Protein AF-A0A660ZSW4-F1 (afdb_monomer)

Solvent-accessible surface area (backbone atoms only — not comparable to full-atom values): 35204 Å² total; per-residue (Å²): 134,90,82,87,82,86,82,82,81,80,81,78,79,81,78,77,79,76,73,79,62,36,59,75,45,42,97,60,65,64,56,36,45,77,45,38,44,62,25,80,57,99,70,33,38,36,68,23,36,31,38,50,43,88,76,40,58,67,48,54,28,31,33,58,47,40,38,15,42,39,34,43,38,34,39,69,47,68,52,7,33,28,46,29,36,32,44,84,84,46,42,31,40,35,43,21,16,25,66,44,43,17,53,79,58,38,52,56,48,34,52,51,25,68,74,68,33,33,52,65,46,79,47,77,48,57,93,66,78,44,67,41,50,53,73,34,59,50,29,24,27,9,33,32,27,68,72,61,31,25,36,40,35,28,33,20,42,79,84,64,28,30,34,38,44,64,82,45,35,76,66,68,69,81,47,56,30,46,75,63,33,38,34,40,31,47,67,50,93,89,45,90,56,64,47,78,46,67,58,73,68,40,76,40,67,49,57,45,49,26,34,43,27,38,32,47,44,19,39,46,69,62,31,97,56,74,35,47,52,30,29,43,36,39,23,46,72,88,40,84,31,18,34,43,36,54,56,50,45,49,76,91,49,28,59,52,45,76,61,45,36,42,85,54,91,98,43,45,31,39,44,40,39,85,43,89,91,65,78,66,59,55,64,44,66,91,32,28,70,44,78,25,74,82,52,72,45,41,40,38,38,39,35,27,37,82,88,66,41,60,29,77,44,37,35,34,36,27,37,56,69,89,88,77,87,84,73,76,77,61,79,49,78,61,84,90,38,60,42,51,50,48,67,65,92,74,86,78,80,81,89,78,86,58,98,82,76,71,75,53,75,47,86,48,97,75,32,44,41,50,46,55,74,91,77,62,60,69,71,52,48,60,63,58,66,75,65,76,85,81,95,81,84,88,79,90,78,80,78,94,72,87,82,83,86,81,87,83,88,82,83,64,70,80,60,83,80,68,60,85,50,100,58,36,43,50,44,69,41,50,42,77,53,80,63,56,101,92,47,76,50,46,63,42,22,46,31,43,46,68,47,79,61,74,93,84,68,67,54,76,51,73,61,87,56,100,49,60,49,44,55,24,41,50,77,87,84,50,77,40,82,54,75,74,63,60,97,65,26,42,66,42,80,66,87,47,46,32,32,44,32,42,39,89,70,50,36,47,72,56,73,73,75,53,40,88,89,78,72,26,32,73,34,45,53,66,49,95,44,64,58,84,80,23,65,49,66,42,43,58,64,48,67,34,46,46,47,54,67,49,74,33,67,46,95,84,46,58,53,35,26,50,72,84,37,62,42,44,51,53,46,40,73,95,70,28,30,38,37,46,56,51,75,64,76,74,73,77,44,81,43,45,39,37,42,34,34,47,32,62,60,69,39,63,35,75,52,76,46,52,36,39,34,44,123

Nearest PDB structures (foldseek):
  6smk-assembly1_A  TM=8.297E-01  e=2.268E-05  Enterococcus faecalis V583
  7edd-assembly1_A  TM=1.540E-01  e=5.050E-04  Streptococcus pyogenes
  7tni-assembly4_D  TM=4.675E-01  e=6.723E-01  Manduca sexta
  5xyr-assembly1_A  TM=1.292E-01  e=2.383E-03  Streptococcus pyogenes
  5xya-assembly1_A  TM=8.818E-02  e=6.103E-03  Streptococcus pyogenes

pLDDT: mean 72.49, std 24.54, range [23.7, 98.69]

Foldseek 3Di:
DDDDDDDDDDDDPPPDDQDPFFPDFFPDDLLQWDAFAQDDDDQFTDQFTKGAPVQDWFTFTFASAWWFFFKWWDAQADQHTKTWGDRVPFKIKIKGQFPFFFDLVLVVLLVVCVVPLARTDIDGDDTPSGTDHGRARTTIWHRGRNNTTIITMFMAGNVRWTFGCLSRHVRAADDAKDWQWKWWAAPDPVDRDIDIGGDFAAEAADAFKTWIKILIWDDGPRYPDTYDFQKKFKDKPNHTAKMAGRGTGHPVLRSVCVQAWDADPNGIIGTQAGDPPRPGPRIDHPGRTDHAHAAKMKIKMWTAHSVGRIDIGIYIYHNDDDDDDQDDWDWDDDPQKTKIWGADDDDDDDDDADPVDDWDWDDDVRTIIITDGPDCVPVVVVVVVSPDDDDDDDDDDDDPDDDDDDDDDDDWDADDDWDDDDFFTWGWTWDDDCDDPPAHFFGTKIAIDTGRHDQPDWDWDADDDLQWFFKWFDPVVGTDTADDPPDRTGTGSDHGIITTFGDDDAKDKFDADADPVPRAHEKEAPPFDDRSSHTDARIDKTKIAIDDNTQAFDSSFWFKDKQNHNHHWNDNRVRSMIIRGPSPPDDAAKIKMKTWTAGSRGGIDMDIGIYGYDD

Structure (mmCIF, N/CA/C/O backbone):
data_AF-A0A660ZSW4-F1
#
_entry.id   AF-A0A660ZSW4-F1
#
loop_
_atom_site.group_PDB
_atom_site.id
_atom_site.type_symbol
_atom_site.label_atom_id
_atom_site.label_alt_id
_atom_site.label_comp_id
_atom_site.label_asym_id
_atom_site.label_entity_id
_atom_site.label_seq_id
_atom_site.pdbx_PDB_ins_code
_atom_site.Cartn_x
_atom_site.Cartn_y
_atom_site.Cartn_z
_atom_site.occupancy
_atom_site.B_iso_or_equiv
_atom_site.auth_seq_id
_atom_site.auth_comp_id
_atom_site.auth_asym_id
_atom_site.auth_atom_id
_atom_site.pdbx_PDB_model_num
ATOM 1 N N . MET A 1 1 ? -4.615 -23.934 -69.471 1.00 36.91 1 MET A N 1
ATOM 2 C CA . MET A 1 1 ? -3.830 -22.771 -68.996 1.00 36.91 1 MET A CA 1
ATOM 3 C C . MET A 1 1 ? -4.593 -22.172 -67.821 1.00 36.91 1 MET A C 1
ATOM 5 O O . MET A 1 1 ? -5.813 -22.129 -67.915 1.00 36.91 1 MET A O 1
ATOM 9 N N . LEU A 1 2 ? -3.936 -21.881 -66.692 1.00 34.00 2 LEU A N 1
ATOM 10 C CA . LEU A 1 2 ? -4.612 -21.700 -65.393 1.00 34.00 2 LEU A CA 1
ATOM 11 C C . LEU A 1 2 ? -5.444 -20.410 -65.291 1.00 34.00 2 LEU A C 1
ATOM 13 O O . LEU A 1 2 ? -5.040 -19.362 -65.785 1.00 34.00 2 LEU A O 1
ATOM 17 N N . LEU A 1 3 ? -6.548 -20.500 -64.545 1.00 30.05 3 LEU A N 1
ATOM 18 C CA . LEU A 1 3 ? -7.315 -19.374 -64.015 1.00 30.05 3 LEU A CA 1
ATOM 19 C C . LEU A 1 3 ? -6.947 -19.219 -62.526 1.00 30.05 3 LEU A C 1
ATOM 21 O O . LEU A 1 3 ? -7.148 -20.161 -61.759 1.00 30.05 3 LEU A O 1
ATOM 25 N N . LEU A 1 4 ? -6.383 -18.079 -62.108 1.00 33.50 4 LEU A N 1
ATOM 26 C CA . LEU A 1 4 ? -6.076 -17.831 -60.691 1.00 33.50 4 LEU A CA 1
ATOM 27 C C . LEU A 1 4 ? -7.317 -17.325 -59.941 1.00 33.50 4 LEU A C 1
ATOM 29 O O . LEU A 1 4 ? -7.883 -16.291 -60.290 1.00 33.50 4 LEU A O 1
ATOM 33 N N . LEU A 1 5 ? -7.684 -18.022 -58.865 1.00 35.53 5 LEU A N 1
ATOM 34 C CA . LEU A 1 5 ? -8.654 -17.566 -57.867 1.00 35.53 5 LEU A CA 1
ATOM 35 C C . LEU A 1 5 ? -7.940 -16.754 -56.780 1.00 35.53 5 LEU A C 1
ATOM 37 O O . LEU A 1 5 ? -7.083 -17.282 -56.073 1.00 35.53 5 LEU A O 1
ATOM 41 N N . ALA A 1 6 ? -8.321 -15.487 -56.615 1.00 33.75 6 ALA A N 1
ATOM 42 C CA . ALA A 1 6 ? -7.887 -14.662 -55.493 1.00 33.75 6 ALA A CA 1
ATOM 43 C C . ALA A 1 6 ? -8.852 -14.840 -54.307 1.00 33.75 6 ALA A C 1
ATOM 45 O O . ALA A 1 6 ? -9.973 -14.333 -54.324 1.00 33.75 6 ALA A O 1
ATOM 46 N N . LEU A 1 7 ? -8.417 -15.561 -53.271 1.00 38.69 7 LEU A N 1
ATOM 47 C CA . LEU A 1 7 ? -9.151 -15.692 -52.010 1.00 38.69 7 LEU A CA 1
ATOM 48 C C . LEU A 1 7 ? -8.847 -14.491 -51.103 1.00 38.69 7 LEU A C 1
ATOM 50 O O . LEU A 1 7 ? -7.786 -14.418 -50.488 1.00 38.69 7 LEU A O 1
ATOM 54 N N . GLY A 1 8 ? -9.787 -13.550 -51.015 1.00 32.41 8 GLY A N 1
ATOM 55 C CA . GLY A 1 8 ? -9.718 -12.443 -50.063 1.00 32.41 8 GLY A CA 1
ATOM 56 C C . GLY A 1 8 ? -10.095 -12.896 -48.653 1.00 32.41 8 GLY A C 1
ATOM 57 O O . GLY A 1 8 ? -11.271 -13.100 -48.361 1.00 32.41 8 GLY A O 1
ATOM 58 N N . SER A 1 9 ? -9.114 -13.029 -47.760 1.00 36.06 9 SER A N 1
ATOM 59 C CA . SER A 1 9 ? -9.349 -13.323 -46.343 1.00 36.06 9 SER A CA 1
ATOM 60 C C . SER A 1 9 ? -9.796 -12.066 -45.587 1.00 36.06 9 SER A C 1
ATOM 62 O O . SER A 1 9 ? -8.974 -11.220 -45.228 1.00 36.06 9 SER A O 1
ATOM 64 N N . THR A 1 10 ? -11.094 -11.942 -45.313 1.00 33.75 10 THR A N 1
ATOM 65 C CA . THR A 1 10 ? -11.637 -10.886 -44.447 1.00 33.75 10 THR A CA 1
ATOM 66 C C . THR A 1 10 ? -11.239 -11.130 -42.992 1.00 33.75 10 THR A C 1
ATOM 68 O O . THR A 1 10 ? -11.786 -12.012 -42.332 1.00 33.75 10 THR A O 1
ATOM 71 N N . VAL A 1 11 ? -10.310 -10.327 -42.468 1.00 40.47 11 VAL A N 1
ATOM 72 C CA . VAL A 1 11 ? -10.011 -10.298 -41.030 1.00 40.47 11 VAL A CA 1
ATOM 73 C C . VAL A 1 11 ? -11.131 -9.541 -40.318 1.00 40.47 11 VAL A C 1
ATOM 75 O O . VAL A 1 11 ? -11.141 -8.310 -40.282 1.00 40.47 11 VAL A O 1
ATOM 78 N N . SER A 1 12 ? -12.087 -10.273 -39.749 1.00 33.16 12 SER A N 1
ATOM 79 C CA . SER A 1 12 ? -13.105 -9.690 -38.876 1.00 33.16 12 SER A CA 1
ATOM 80 C C . SER A 1 12 ? -12.447 -9.127 -37.618 1.00 33.16 12 SER A C 1
ATOM 82 O O . SER A 1 12 ? -11.995 -9.872 -36.749 1.00 33.16 12 SER A O 1
ATOM 84 N N . ARG A 1 13 ? -12.411 -7.795 -37.507 1.00 40.09 13 ARG A N 1
ATOM 85 C CA . ARG A 1 13 ? -12.075 -7.103 -36.258 1.00 40.09 13 ARG A CA 1
ATOM 86 C C . ARG A 1 13 ? -13.128 -7.467 -35.211 1.00 40.09 13 ARG A C 1
ATOM 88 O O . ARG A 1 13 ? -14.242 -6.952 -35.253 1.00 40.09 13 ARG A O 1
ATOM 95 N N . VAL A 1 14 ? -12.768 -8.330 -34.264 1.00 37.38 14 VAL A N 1
ATOM 96 C CA . VAL A 1 14 ? -13.516 -8.455 -33.010 1.00 37.38 14 VAL A CA 1
ATOM 97 C C . VAL A 1 14 ? -13.350 -7.130 -32.277 1.00 37.38 14 VAL A C 1
ATOM 99 O O . VAL A 1 14 ? -12.254 -6.799 -31.829 1.00 37.38 14 VAL A O 1
ATOM 102 N N . ALA A 1 15 ? -14.422 -6.346 -32.203 1.00 34.50 15 ALA A N 1
ATOM 103 C CA . ALA A 1 15 ? -14.463 -5.196 -31.319 1.00 34.50 15 ALA A CA 1
ATOM 104 C C . ALA A 1 15 ? -14.548 -5.722 -29.883 1.00 34.50 15 ALA A C 1
ATOM 106 O O . ALA A 1 15 ? -15.589 -6.226 -29.462 1.00 34.50 15 ALA A O 1
ATOM 107 N N . THR A 1 16 ? -13.449 -5.633 -29.135 1.00 36.78 16 THR A N 1
ATOM 108 C CA . THR A 1 16 ? -13.494 -5.757 -27.680 1.00 36.78 16 THR A CA 1
ATOM 109 C C . THR A 1 16 ? -14.391 -4.644 -27.158 1.00 36.78 16 THR A C 1
ATOM 111 O O . THR A 1 16 ? -14.051 -3.468 -27.274 1.00 36.78 16 THR A O 1
ATOM 114 N N . ALA A 1 17 ? -15.548 -5.010 -26.606 1.00 35.44 17 ALA A N 1
ATOM 115 C CA . ALA A 1 17 ? -16.372 -4.069 -25.866 1.00 35.44 17 ALA A CA 1
ATOM 116 C C . ALA A 1 17 ? -15.548 -3.579 -24.669 1.00 35.44 17 ALA A C 1
ATOM 118 O O . ALA A 1 17 ? -15.237 -4.357 -23.766 1.00 35.44 17 ALA A O 1
ATOM 119 N N . THR A 1 18 ? -15.161 -2.304 -24.684 1.00 47.44 18 THR A N 1
ATOM 120 C CA . THR A 1 18 ? -14.583 -1.637 -23.521 1.00 47.44 18 THR A CA 1
ATOM 121 C C . THR A 1 18 ? -15.608 -1.701 -22.399 1.00 47.44 18 THR A C 1
ATOM 123 O O . THR A 1 18 ? -16.705 -1.153 -22.527 1.00 47.44 18 THR A O 1
ATOM 126 N N . GLN A 1 19 ? -15.277 -2.397 -21.308 1.00 54.75 19 GLN A N 1
ATOM 127 C CA . GLN A 1 19 ? -16.106 -2.319 -20.111 1.00 54.75 19 GLN A CA 1
ATOM 128 C C . GLN A 1 19 ? -16.152 -0.856 -19.648 1.00 54.75 19 GLN A C 1
ATOM 130 O O . GLN A 1 19 ? -15.130 -0.167 -19.728 1.00 54.75 19 GLN A O 1
ATOM 135 N N . PRO A 1 20 ? -17.316 -0.353 -19.201 1.00 61.25 20 PRO A N 1
ATOM 136 C CA . PRO A 1 20 ? -17.390 0.988 -18.648 1.00 61.25 20 PRO A CA 1
ATOM 137 C C . PRO A 1 20 ? -16.486 1.067 -17.418 1.00 61.25 20 PRO A C 1
ATOM 139 O O . PRO A 1 20 ? -16.474 0.147 -16.593 1.00 61.25 20 PRO A O 1
ATOM 142 N N . ALA A 1 21 ? -15.748 2.172 -17.301 1.00 83.56 21 ALA A N 1
ATOM 143 C CA . ALA A 1 21 ? -14.861 2.407 -16.174 1.00 83.56 21 ALA A CA 1
ATOM 144 C C . ALA A 1 21 ? -15.602 2.239 -14.838 1.00 83.56 21 ALA A C 1
ATOM 146 O O . ALA A 1 21 ? -16.814 2.461 -14.706 1.00 83.56 21 ALA A O 1
ATOM 147 N N . TRP A 1 22 ? -14.861 1.803 -13.832 1.00 92.25 22 TRP A N 1
ATOM 148 C CA . TRP A 1 22 ? -15.353 1.747 -12.467 1.00 92.25 22 TRP A CA 1
ATOM 149 C C . TRP A 1 22 ? -15.568 3.170 -11.931 1.00 92.25 22 TRP A C 1
ATOM 151 O O . TRP A 1 22 ? -14.784 4.063 -12.265 1.00 92.25 22 TRP A O 1
ATOM 161 N N . PRO A 1 23 ? -16.624 3.412 -11.126 1.00 92.00 23 PRO A N 1
ATOM 162 C CA . PRO A 1 23 ? -16.868 4.730 -10.565 1.00 92.00 23 PRO A CA 1
ATOM 163 C C . PRO A 1 23 ? -15.707 5.097 -9.643 1.00 92.00 23 PRO A C 1
ATOM 165 O O . PRO A 1 23 ? -15.081 4.232 -9.021 1.00 92.00 23 PRO A O 1
ATOM 168 N N . TRP A 1 24 ? -15.411 6.391 -9.571 1.00 92.88 24 TRP A N 1
ATOM 169 C CA . TRP A 1 24 ? -14.302 6.888 -8.772 1.00 92.88 24 TRP A CA 1
ATOM 170 C C . TRP A 1 24 ? -14.550 6.595 -7.274 1.00 92.88 24 TRP A C 1
ATOM 172 O O . TRP A 1 24 ? -15.656 6.841 -6.787 1.00 92.88 24 TRP A O 1
ATOM 182 N N . PRO A 1 25 ? -13.572 6.037 -6.531 1.00 93.12 25 PRO A N 1
ATOM 183 C CA . PRO A 1 25 ? -13.830 5.410 -5.230 1.00 93.12 25 PRO A CA 1
ATOM 184 C C . PRO A 1 25 ? -13.991 6.393 -4.062 1.00 93.12 25 PRO A C 1
ATOM 186 O O . PRO A 1 25 ? -14.280 5.978 -2.943 1.00 93.12 25 PRO A O 1
ATOM 189 N N . VAL A 1 26 ? -13.782 7.687 -4.292 1.00 93.56 26 VAL A N 1
ATOM 190 C CA . VAL A 1 26 ? -13.944 8.779 -3.319 1.00 93.56 26 VAL A CA 1
ATOM 191 C C . VAL A 1 26 ? -14.539 9.956 -4.097 1.00 93.56 26 VAL A C 1
ATOM 193 O O . VAL A 1 26 ? -14.098 10.159 -5.223 1.00 93.56 26 VAL A O 1
ATOM 196 N N . PRO A 1 27 ? -15.486 10.766 -3.587 1.00 90.75 27 PRO A N 1
ATOM 197 C CA . PRO A 1 27 ? -16.060 11.887 -4.343 1.00 90.75 27 PRO A CA 1
ATOM 198 C C . PRO A 1 27 ? -15.127 13.116 -4.385 1.00 90.75 27 PRO A C 1
ATOM 200 O O . PRO A 1 27 ? -15.523 14.241 -4.086 1.00 90.75 27 PRO A O 1
ATOM 203 N N . THR A 1 28 ? -13.866 12.893 -4.744 1.00 85.81 28 THR A N 1
ATOM 204 C CA . THR A 1 28 ? -12.872 13.912 -5.084 1.00 85.81 28 THR A CA 1
ATOM 205 C C . THR A 1 28 ? -12.746 14.032 -6.603 1.00 85.81 28 THR A C 1
ATOM 207 O O . THR A 1 28 ? -13.155 13.146 -7.350 1.00 85.81 28 THR A O 1
ATOM 210 N N . ASP A 1 29 ? -12.155 15.128 -7.075 1.00 80.25 29 ASP A N 1
ATOM 211 C CA . ASP A 1 29 ? -11.678 15.227 -8.458 1.00 80.25 29 ASP A CA 1
ATOM 212 C C . ASP A 1 29 ? -10.673 14.085 -8.733 1.00 80.25 29 ASP A C 1
ATOM 214 O O . ASP A 1 29 ? -9.727 13.954 -7.956 1.00 80.25 29 ASP A O 1
ATOM 218 N N . PRO A 1 30 ? -10.807 13.269 -9.795 1.00 72.44 30 PRO A N 1
ATOM 219 C CA . PRO A 1 30 ? -9.821 12.243 -10.138 1.00 72.44 30 PRO A CA 1
ATOM 220 C C . PRO A 1 30 ? -8.389 12.761 -10.377 1.00 72.44 30 PRO A C 1
ATOM 222 O O . PRO A 1 30 ? -7.434 11.993 -10.278 1.00 72.44 30 PRO A O 1
ATOM 225 N N . ALA A 1 31 ? -8.201 14.073 -10.566 1.00 71.44 31 ALA A N 1
ATOM 226 C CA . ALA A 1 31 ? -6.915 14.771 -10.438 1.00 71.44 31 ALA A CA 1
ATOM 227 C C . ALA A 1 31 ? -6.216 14.599 -9.068 1.00 71.44 31 ALA A C 1
ATOM 229 O O . ALA A 1 31 ? -5.040 14.928 -8.917 1.00 71.44 31 ALA A O 1
ATOM 230 N N . ALA A 1 32 ? -6.929 14.121 -8.045 1.00 78.38 32 ALA A N 1
ATOM 231 C CA . ALA A 1 32 ? -6.491 13.970 -6.657 1.00 78.38 32 ALA A CA 1
ATOM 232 C C . ALA A 1 32 ? -5.421 12.884 -6.414 1.00 78.38 32 ALA A C 1
ATOM 234 O O . ALA A 1 32 ? -5.086 12.614 -5.261 1.00 78.38 32 ALA A O 1
ATOM 235 N N . ILE A 1 33 ? -4.882 12.261 -7.460 1.00 85.06 33 ILE A N 1
ATOM 236 C CA . ILE A 1 33 ? -3.886 11.191 -7.348 1.00 85.06 33 ILE A CA 1
ATOM 237 C C . ILE A 1 33 ? -2.546 11.751 -6.852 1.00 85.06 33 ILE A C 1
ATOM 239 O O . ILE A 1 33 ? -2.026 12.733 -7.383 1.00 85.06 33 ILE A O 1
ATOM 243 N N . THR A 1 34 ? -1.960 11.100 -5.849 1.00 83.12 34 THR A N 1
ATOM 244 C CA . THR A 1 34 ? -0.638 11.441 -5.289 1.00 83.12 34 THR A CA 1
ATOM 245 C C . THR A 1 34 ? 0.390 10.319 -5.398 1.00 83.12 34 THR A C 1
ATOM 247 O O . THR A 1 34 ? 1.560 10.546 -5.106 1.00 83.12 34 THR A O 1
ATOM 250 N N . GLY A 1 35 ? -0.022 9.129 -5.834 1.00 85.44 35 GLY A N 1
ATOM 251 C CA . GLY A 1 35 ? 0.842 7.962 -5.979 1.00 85.44 35 GLY A CA 1
ATOM 252 C C . GLY A 1 35 ? 0.217 6.918 -6.897 1.00 85.44 35 GLY A C 1
ATOM 253 O O . GLY A 1 35 ? -1.006 6.783 -6.950 1.00 85.44 35 GLY A O 1
ATOM 254 N N . THR A 1 36 ? 1.049 6.192 -7.642 1.00 88.56 36 THR A N 1
ATOM 255 C CA . THR A 1 36 ? 0.596 5.283 -8.719 1.00 88.56 36 THR A CA 1
ATOM 256 C C . THR A 1 36 ? 1.232 3.903 -8.639 1.00 88.56 36 THR A C 1
ATOM 258 O O . THR A 1 36 ? 2.223 3.694 -7.939 1.00 88.56 36 THR A O 1
ATOM 261 N N . PHE A 1 37 ? 0.648 2.932 -9.336 1.00 91.88 37 PHE A N 1
ATOM 262 C CA . PHE A 1 37 ? 1.121 1.554 -9.314 1.00 91.88 37 PHE A CA 1
ATOM 263 C C . PHE A 1 37 ? 2.543 1.435 -9.883 1.00 91.88 37 PHE A C 1
ATOM 265 O O . PHE A 1 37 ? 2.887 2.088 -10.865 1.00 91.88 37 PHE A O 1
ATOM 272 N N . MET A 1 38 ? 3.377 0.589 -9.268 1.00 91.19 38 MET A N 1
ATOM 273 C CA . MET A 1 38 ? 4.792 0.378 -9.624 1.00 91.19 38 MET A CA 1
ATOM 274 C C . MET A 1 38 ? 5.704 1.612 -9.492 1.00 91.19 38 MET A C 1
ATOM 276 O O . MET A 1 38 ? 6.871 1.572 -9.892 1.00 91.19 38 MET A O 1
ATOM 280 N N . GLU A 1 39 ? 5.235 2.678 -8.843 1.00 87.19 39 GLU A N 1
ATOM 281 C CA . GLU A 1 39 ? 6.088 3.776 -8.400 1.00 87.19 39 GLU A CA 1
ATOM 282 C C . GLU A 1 39 ? 7.110 3.275 -7.363 1.00 87.19 39 GLU A C 1
ATOM 284 O O . GLU A 1 39 ? 6.789 2.555 -6.414 1.00 87.19 39 GLU A O 1
ATOM 289 N N . SER A 1 40 ? 8.378 3.631 -7.552 1.00 81.69 40 SER A N 1
ATOM 290 C CA . SER A 1 40 ? 9.470 3.242 -6.658 1.00 81.69 40 SER A CA 1
ATOM 291 C C . SER A 1 40 ? 9.474 4.125 -5.402 1.00 81.69 40 SER A C 1
ATOM 293 O O . SER A 1 40 ? 9.855 5.296 -5.474 1.00 81.69 40 SER A O 1
ATOM 295 N N . ARG A 1 41 ? 9.107 3.557 -4.243 1.00 76.31 41 ARG A N 1
ATOM 296 C CA . ARG A 1 41 ? 9.305 4.160 -2.907 1.00 76.31 41 ARG A CA 1
ATOM 297 C C . ARG A 1 41 ? 10.672 3.717 -2.339 1.00 76.31 41 ARG A C 1
ATOM 299 O O . ARG A 1 41 ? 11.514 3.214 -3.079 1.00 76.31 41 ARG A O 1
ATOM 306 N N . GLU A 1 42 ? 10.977 3.930 -1.058 1.00 69.75 42 GLU A N 1
ATOM 307 C CA . GLU A 1 42 ? 12.346 3.695 -0.535 1.00 69.75 42 GLU A CA 1
ATOM 308 C C . GLU A 1 42 ? 12.783 2.216 -0.500 1.00 69.75 42 GLU A C 1
ATOM 310 O O . GLU A 1 42 ? 13.952 1.879 -0.753 1.00 69.75 42 GLU A O 1
ATOM 315 N N . THR A 1 43 ? 11.830 1.334 -0.185 1.00 74.88 43 THR A N 1
ATOM 316 C CA . THR A 1 43 ? 12.048 -0.095 0.103 1.00 74.88 43 THR A CA 1
ATOM 317 C C . THR A 1 43 ? 11.184 -1.037 -0.740 1.00 74.88 43 THR A C 1
ATOM 319 O O . THR A 1 43 ? 11.501 -2.223 -0.829 1.00 74.88 43 THR A O 1
ATOM 322 N N . ARG A 1 44 ? 10.121 -0.531 -1.380 1.00 84.38 44 ARG A N 1
ATOM 323 C CA . ARG A 1 44 ? 9.175 -1.315 -2.187 1.00 84.38 44 ARG A CA 1
ATOM 324 C C . ARG A 1 44 ? 8.607 -0.522 -3.366 1.00 84.38 44 ARG A C 1
ATOM 326 O O . ARG A 1 44 ? 8.594 0.708 -3.345 1.00 84.38 44 ARG A O 1
ATOM 333 N N . PHE A 1 45 ? 8.073 -1.241 -4.346 1.00 90.62 45 PHE A N 1
ATOM 334 C CA . PHE A 1 45 ? 7.088 -0.711 -5.278 1.00 90.62 45 PHE A CA 1
ATOM 335 C C . PHE A 1 45 ? 5.779 -0.371 -4.568 1.00 90.62 45 PHE A C 1
ATOM 337 O O . PHE A 1 45 ? 5.341 -1.074 -3.652 1.00 90.62 45 PHE A O 1
ATOM 344 N N . HIS A 1 46 ? 5.156 0.702 -5.033 1.00 92.31 46 HIS A N 1
ATOM 345 C CA . HIS A 1 46 ? 3.809 1.080 -4.668 1.00 92.31 46 HIS A CA 1
ATOM 346 C C . HIS A 1 46 ? 2.786 0.134 -5.324 1.00 92.31 46 HIS A C 1
ATOM 348 O O . HIS A 1 46 ? 2.895 -0.196 -6.507 1.00 92.31 46 HIS A O 1
ATOM 354 N N . THR A 1 47 ? 1.821 -0.342 -4.537 1.00 93.38 47 THR A N 1
ATOM 355 C CA . THR A 1 47 ? 0.917 -1.452 -4.890 1.00 93.38 47 THR A CA 1
ATOM 356 C C . THR A 1 47 ? -0.506 -0.997 -5.216 1.00 93.38 47 THR A C 1
ATOM 358 O O . THR A 1 47 ? -1.422 -1.804 -5.223 1.00 93.38 47 THR A O 1
ATOM 361 N N . GLY A 1 48 ? -0.712 0.275 -5.543 1.00 93.00 48 GLY A N 1
ATOM 362 C CA . GLY A 1 48 ? -2.049 0.769 -5.840 1.00 93.00 48 GLY A CA 1
ATOM 363 C C . GLY A 1 48 ? -2.056 2.205 -6.332 1.00 93.00 48 GLY A C 1
ATOM 364 O O . GLY A 1 48 ? -1.082 2.690 -6.909 1.00 93.00 48 GLY A O 1
ATOM 365 N N . LEU A 1 49 ? -3.172 2.870 -6.082 1.00 91.88 49 LEU A N 1
ATOM 366 C CA . LEU A 1 49 ? -3.427 4.270 -6.374 1.00 91.88 49 LEU A CA 1
ATOM 367 C C . LEU A 1 49 ? -3.657 5.014 -5.053 1.00 91.88 49 LEU A C 1
ATOM 369 O O . LEU A 1 49 ? -4.535 4.621 -4.288 1.00 91.88 49 LEU A O 1
ATOM 373 N N . ASP A 1 50 ? -2.910 6.090 -4.804 1.00 92.50 50 ASP A N 1
ATOM 374 C CA . ASP A 1 50 ? -3.136 6.961 -3.644 1.00 92.50 50 ASP A CA 1
ATOM 375 C C . ASP A 1 50 ? -4.030 8.133 -4.066 1.00 92.50 50 ASP A C 1
ATOM 377 O O . ASP A 1 50 ? -3.611 8.965 -4.874 1.00 92.50 50 ASP A O 1
ATOM 381 N N . VAL A 1 51 ? -5.244 8.218 -3.516 1.00 91.56 51 VAL A N 1
ATOM 382 C CA . VAL A 1 51 ? -6.192 9.322 -3.741 1.00 91.56 51 VAL A CA 1
ATOM 383 C C . VAL A 1 51 ? -6.175 10.250 -2.527 1.00 91.56 51 VAL A C 1
ATOM 385 O O . VAL A 1 51 ? -6.610 9.872 -1.437 1.00 91.56 51 VAL A O 1
ATOM 388 N N . ARG A 1 52 ? -5.683 11.483 -2.695 1.00 88.94 52 ARG A N 1
ATOM 389 C CA . ARG A 1 52 ? -5.622 12.473 -1.607 1.00 88.94 52 ARG A CA 1
ATOM 390 C C . ARG A 1 52 ? -7.026 12.914 -1.188 1.00 88.94 52 ARG A C 1
ATOM 392 O O . ARG A 1 52 ? -7.885 13.182 -2.027 1.00 88.94 52 ARG A O 1
ATOM 399 N N . THR A 1 53 ? -7.217 13.129 0.107 1.00 90.62 53 THR A N 1
ATOM 400 C CA . THR A 1 53 ? -8.483 13.610 0.691 1.00 90.62 53 THR A CA 1
ATOM 401 C C . THR A 1 53 ? -8.358 15.045 1.212 1.00 90.62 53 THR A C 1
ATOM 403 O O . THR A 1 53 ? -8.893 15.407 2.255 1.00 90.62 53 THR A O 1
ATOM 406 N N . ALA A 1 54 ? -7.582 15.869 0.495 1.00 86.88 54 ALA A N 1
ATOM 407 C CA . ALA A 1 54 ? -7.267 17.264 0.836 1.00 86.88 54 ALA A CA 1
ATOM 408 C C . ALA A 1 54 ? -6.715 17.474 2.268 1.00 86.88 54 ALA A C 1
ATOM 410 O O . ALA A 1 54 ? -6.906 18.534 2.859 1.00 86.88 54 ALA A O 1
ATOM 411 N N . GLY A 1 55 ? -6.025 16.468 2.823 1.00 86.62 55 GLY A N 1
ATOM 412 C CA . GLY A 1 55 ? -5.500 16.500 4.193 1.00 86.62 55 GLY A CA 1
ATOM 413 C C . GLY A 1 55 ? -6.557 16.272 5.281 1.00 86.62 55 GLY A C 1
ATOM 414 O O . GLY A 1 55 ? -6.298 16.578 6.438 1.00 86.62 55 GLY A O 1
ATOM 415 N N . GLN A 1 56 ? -7.737 15.754 4.925 1.00 90.00 56 GLN A N 1
ATOM 416 C CA . GLN A 1 56 ? -8.849 15.502 5.843 1.00 90.00 56 GLN A CA 1
ATOM 417 C C . GLN A 1 56 ? -9.240 14.019 5.849 1.00 90.00 56 GLN A C 1
ATOM 419 O O . GLN A 1 56 ? -9.197 13.340 4.820 1.00 90.00 56 GLN A O 1
ATOM 424 N N . THR A 1 57 ? -9.650 13.518 7.010 1.00 92.50 57 THR A N 1
ATOM 425 C CA . THR A 1 57 ? -10.323 12.220 7.158 1.00 92.50 57 THR A CA 1
ATOM 426 C C . THR A 1 57 ? -11.837 12.387 6.953 1.00 92.50 57 THR A C 1
ATOM 428 O O . THR A 1 57 ? -12.329 13.505 6.805 1.00 92.50 57 THR A O 1
ATOM 431 N N . GLY A 1 58 ? -12.597 11.291 6.920 1.00 93.38 58 GLY A N 1
ATOM 432 C CA . GLY A 1 58 ? -14.063 11.338 6.904 1.00 93.38 58 GLY A CA 1
ATOM 433 C C . GLY A 1 58 ? -14.726 11.428 5.524 1.00 93.38 58 GLY A C 1
ATOM 434 O O . GLY A 1 58 ? -15.949 11.538 5.467 1.00 93.38 58 GLY A O 1
ATOM 435 N N . TRP A 1 59 ? -13.977 11.351 4.418 1.00 96.12 59 TRP A N 1
ATOM 436 C CA . TRP A 1 59 ? -14.573 11.292 3.075 1.00 96.12 59 TRP A CA 1
ATOM 437 C C . TRP A 1 59 ? -15.208 9.917 2.833 1.00 96.12 59 TRP A C 1
ATOM 439 O O . TRP A 1 59 ? -14.590 8.912 3.188 1.00 96.12 59 TRP A O 1
ATOM 449 N N . PRO A 1 60 ? -16.392 9.816 2.208 1.00 97.31 60 PRO A N 1
ATOM 450 C CA . PRO A 1 60 ? -17.004 8.522 1.940 1.00 97.31 60 PRO A CA 1
ATOM 451 C C . PRO A 1 60 ? -16.205 7.755 0.883 1.00 97.31 60 PRO A C 1
ATOM 453 O O . PRO A 1 60 ? -15.848 8.295 -0.164 1.00 97.31 60 PRO A O 1
ATOM 456 N N . VAL A 1 61 ? -15.951 6.480 1.164 1.00 98.12 61 VAL A N 1
ATOM 457 C CA . VAL A 1 61 ? -15.285 5.540 0.259 1.00 98.12 61 VAL A CA 1
ATOM 458 C C . VAL A 1 61 ? -16.338 4.624 -0.348 1.00 98.12 61 VAL A C 1
ATOM 460 O O . VAL A 1 61 ? -17.103 3.975 0.369 1.00 98.12 61 VAL A O 1
ATOM 463 N N . ILE A 1 62 ? -16.390 4.610 -1.675 1.00 97.75 62 ILE A N 1
ATOM 464 C CA . ILE A 1 62 ? -17.469 4.058 -2.492 1.00 97.75 62 ILE A CA 1
ATOM 465 C C . ILE A 1 62 ? -16.975 2.781 -3.179 1.00 97.75 62 ILE A C 1
ATOM 467 O O . ILE A 1 62 ? -15.927 2.781 -3.825 1.00 97.75 62 ILE A O 1
ATOM 471 N N . SER A 1 63 ? -17.736 1.688 -3.079 1.00 97.69 63 SER A N 1
ATOM 472 C CA . SER A 1 63 ? -17.389 0.436 -3.759 1.00 97.69 63 SER A CA 1
ATOM 473 C C . SER A 1 63 ? -17.634 0.532 -5.273 1.00 97.69 63 SER A C 1
ATOM 475 O O . SER A 1 63 ? -18.780 0.725 -5.691 1.00 97.69 63 SER A O 1
ATOM 477 N N . PRO A 1 64 ? -16.622 0.315 -6.134 1.00 96.75 64 PRO A N 1
ATOM 478 C CA . PRO A 1 64 ? -16.810 0.275 -7.582 1.00 96.75 64 PRO A CA 1
ATOM 479 C C . PRO A 1 64 ? -17.521 -0.985 -8.079 1.00 96.75 64 PRO A C 1
ATOM 481 O O . PRO A 1 64 ? -17.959 -1.040 -9.230 1.00 96.75 64 PRO A O 1
ATOM 484 N N . VAL A 1 65 ? -17.633 -2.006 -7.233 1.00 96.50 65 VAL A N 1
ATOM 485 C CA . VAL A 1 65 ? -18.151 -3.329 -7.584 1.00 96.50 65 VAL A CA 1
ATOM 486 C C . VAL A 1 65 ? -19.261 -3.746 -6.625 1.00 96.50 65 VAL A C 1
ATOM 488 O O . VAL A 1 65 ? -19.266 -3.371 -5.452 1.00 96.50 65 VAL A O 1
ATOM 491 N N . ALA A 1 66 ? -20.204 -4.535 -7.134 1.00 97.25 66 ALA A N 1
ATOM 492 C CA . ALA A 1 66 ? -21.059 -5.356 -6.288 1.00 97.25 66 ALA A CA 1
ATOM 493 C C . ALA A 1 66 ? -20.303 -6.645 -5.930 1.00 97.25 66 ALA A C 1
ATOM 495 O O . ALA A 1 66 ? -19.444 -7.082 -6.695 1.00 97.25 66 ALA A O 1
ATOM 496 N N . GLY A 1 67 ? -20.603 -7.247 -4.784 1.00 97.12 67 GLY A N 1
ATOM 497 C CA . GLY A 1 67 ? -19.884 -8.418 -4.295 1.00 97.12 67 GLY A CA 1
ATOM 498 C C . GLY A 1 67 ? -20.106 -8.652 -2.806 1.00 97.12 67 GLY A C 1
ATOM 499 O O . GLY A 1 67 ? -21.214 -8.487 -2.294 1.00 97.12 67 GLY A O 1
ATOM 500 N N . HIS A 1 68 ? -19.045 -9.029 -2.098 1.00 98.31 68 HIS A N 1
ATOM 501 C CA . HIS A 1 68 ? -19.049 -9.169 -0.641 1.00 98.31 68 HIS A CA 1
ATOM 502 C C . HIS A 1 68 ? -17.721 -8.709 -0.042 1.00 98.31 68 HIS A C 1
ATOM 504 O O . HIS A 1 68 ? -16.685 -8.749 -0.710 1.00 98.31 68 HIS A O 1
ATOM 510 N N . VAL A 1 69 ? -17.735 -8.316 1.231 1.00 98.62 69 VAL A N 1
ATOM 511 C CA . VAL A 1 69 ? -16.497 -8.183 2.007 1.00 98.62 69 VAL A CA 1
ATOM 512 C C . VAL A 1 69 ? -15.885 -9.570 2.151 1.00 98.62 69 VAL A C 1
ATOM 514 O O . VAL A 1 69 ? -16.528 -10.455 2.702 1.00 98.62 69 VAL A O 1
ATOM 517 N N . ALA A 1 70 ? -14.661 -9.756 1.665 1.00 98.06 70 ALA A N 1
ATOM 518 C CA . ALA A 1 70 ? -13.916 -11.010 1.773 1.00 98.06 70 ALA A CA 1
ATOM 519 C C . ALA A 1 70 ? -12.919 -10.993 2.944 1.00 98.06 70 ALA A C 1
ATOM 521 O O . ALA A 1 70 ? -12.595 -12.040 3.509 1.00 98.06 70 ALA A O 1
ATOM 522 N N . ARG A 1 71 ? -12.424 -9.801 3.317 1.00 98.19 71 ARG A N 1
ATOM 523 C CA . ARG A 1 71 ? -11.481 -9.615 4.427 1.00 98.19 71 ARG A CA 1
ATOM 524 C C . ARG A 1 71 ? -11.575 -8.214 5.041 1.00 98.19 71 ARG A C 1
ATOM 526 O O . ARG A 1 71 ? -11.721 -7.227 4.320 1.00 98.19 71 ARG A O 1
ATOM 533 N N . LEU A 1 72 ? -11.413 -8.135 6.360 1.00 98.50 72 LEU A N 1
ATOM 534 C CA . LEU A 1 72 ? -11.122 -6.907 7.103 1.00 98.50 72 LEU A CA 1
ATOM 535 C C . LEU A 1 72 ? -9.771 -7.072 7.796 1.00 98.50 72 LEU A C 1
ATOM 537 O O . LEU A 1 72 ? -9.583 -8.020 8.557 1.00 98.50 72 LEU A O 1
ATOM 541 N N . ARG A 1 73 ? -8.849 -6.134 7.581 1.00 97.12 73 ARG A N 1
ATOM 542 C CA . ARG A 1 73 ? -7.608 -6.036 8.356 1.00 97.12 73 ARG A CA 1
ATOM 543 C C . ARG A 1 73 ? -7.675 -4.779 9.214 1.00 97.12 73 ARG A C 1
ATOM 545 O O . ARG A 1 73 ? -7.962 -3.700 8.705 1.00 97.12 73 ARG A O 1
ATOM 552 N N . CYS A 1 74 ? -7.380 -4.925 10.498 1.00 94.25 74 CYS A N 1
ATOM 553 C CA . CYS A 1 74 ? -7.118 -3.816 11.405 1.00 94.25 74 CYS A CA 1
ATOM 554 C C . CYS A 1 74 ? -5.686 -3.955 11.912 1.00 94.25 74 CYS A C 1
ATOM 556 O O . CYS A 1 74 ? -5.351 -4.973 12.518 1.00 94.25 74 CYS A O 1
ATOM 558 N N . SER A 1 75 ? -4.847 -2.962 11.635 1.00 89.69 75 SER A N 1
ATOM 559 C CA . SER A 1 75 ? -3.478 -2.874 12.140 1.00 89.69 75 SER A CA 1
ATOM 560 C C . SER A 1 75 ? -3.146 -1.440 12.542 1.00 89.69 75 SER A C 1
ATOM 562 O O . SER A 1 75 ? -3.766 -0.489 12.060 1.00 89.69 75 SER A O 1
ATOM 564 N N . ALA A 1 76 ? -2.172 -1.271 13.437 1.00 79.88 76 ALA A N 1
ATOM 565 C CA . ALA A 1 76 ? -1.639 0.050 13.777 1.00 79.88 76 ALA A CA 1
ATOM 566 C C . ALA A 1 76 ? -0.745 0.628 12.660 1.00 79.88 76 ALA A C 1
ATOM 568 O O . ALA A 1 76 ? -0.509 1.833 12.619 1.00 79.88 76 ALA A O 1
ATOM 569 N N . ARG A 1 77 ? -0.254 -0.220 11.743 1.00 79.19 77 ARG A N 1
ATOM 570 C CA . ARG A 1 77 ? 0.780 0.106 10.747 1.00 79.19 77 ARG A CA 1
ATOM 571 C C . ARG A 1 77 ? 0.391 -0.370 9.344 1.00 79.19 77 ARG A C 1
ATOM 573 O O . ARG A 1 77 ? -0.615 -1.054 9.145 1.00 79.19 77 ARG A O 1
ATOM 580 N N . GLY A 1 78 ? 1.209 -0.033 8.346 1.00 87.69 78 GLY A N 1
ATOM 581 C CA . GLY A 1 78 ? 1.010 -0.493 6.971 1.00 87.69 78 GLY A CA 1
ATOM 582 C C . GLY A 1 78 ? -0.306 0.040 6.408 1.00 87.69 78 GLY A C 1
ATOM 583 O O . GLY A 1 78 ? -0.519 1.242 6.408 1.00 87.69 78 GLY A O 1
ATOM 584 N N . TYR A 1 79 ? -1.203 -0.837 5.953 1.00 93.19 79 TYR A N 1
ATOM 585 C CA . TYR A 1 79 ? -2.511 -0.423 5.425 1.00 93.19 79 TYR A CA 1
ATOM 586 C C . TYR A 1 79 ? -3.495 0.119 6.483 1.00 93.19 79 TYR A C 1
ATOM 588 O O . TYR A 1 79 ? -4.554 0.616 6.104 1.00 93.19 79 TYR A O 1
ATOM 596 N N . GLY A 1 80 ? -3.191 0.009 7.782 1.00 93.56 80 GLY A N 1
ATOM 597 C CA . GLY A 1 80 ? -4.078 0.479 8.847 1.00 93.56 80 GLY A CA 1
ATOM 598 C C . GLY A 1 80 ? -5.376 -0.329 8.929 1.00 93.56 80 GLY A C 1
ATOM 599 O O . GLY A 1 80 ? -5.350 -1.559 9.026 1.00 93.56 80 GLY A O 1
ATOM 600 N N . LEU A 1 81 ? -6.515 0.366 8.869 1.00 95.88 81 LEU A N 1
ATOM 601 C CA . LEU A 1 81 ? -7.812 -0.236 8.568 1.00 95.88 81 LEU A CA 1
ATOM 602 C C . LEU A 1 81 ? -7.930 -0.448 7.058 1.00 95.88 81 LEU A C 1
ATOM 604 O O . LEU A 1 81 ? -7.948 0.515 6.287 1.00 95.88 81 LEU A O 1
ATOM 608 N N . ALA A 1 82 ? -8.048 -1.713 6.654 1.00 98.25 82 ALA A N 1
ATOM 609 C CA . ALA A 1 82 ? -8.205 -2.102 5.263 1.00 98.25 82 ALA A CA 1
ATOM 610 C C . ALA A 1 82 ? -9.402 -3.031 5.034 1.00 98.25 82 ALA A C 1
ATOM 612 O O . ALA A 1 82 ? -9.597 -4.025 5.738 1.00 98.25 82 ALA A O 1
ATOM 613 N N . LEU A 1 83 ? -10.171 -2.707 3.999 1.00 98.69 83 LEU A N 1
ATOM 614 C CA . LEU A 1 83 ? -11.382 -3.387 3.564 1.00 98.69 83 LEU A CA 1
ATOM 615 C C . LEU A 1 83 ? -11.134 -4.048 2.205 1.00 98.69 83 LEU A C 1
ATOM 617 O O . LEU A 1 83 ? -10.718 -3.377 1.264 1.00 98.69 83 LEU A O 1
ATOM 621 N N . TYR A 1 84 ? -11.418 -5.346 2.097 1.00 98.50 84 TYR A N 1
ATOM 622 C CA . TYR A 1 84 ? -11.273 -6.119 0.864 1.00 98.50 84 TYR A CA 1
ATOM 623 C C . TYR A 1 84 ? -12.652 -6.575 0.386 1.00 98.50 84 TYR A C 1
ATOM 625 O O . TYR A 1 84 ? -13.338 -7.309 1.101 1.00 98.50 84 TYR A O 1
ATOM 633 N N . ILE A 1 85 ? -13.040 -6.187 -0.826 1.00 98.56 85 ILE A N 1
ATOM 634 C CA . ILE A 1 85 ? -14.320 -6.544 -1.448 1.00 98.56 85 ILE A CA 1
ATOM 635 C C . ILE A 1 85 ? -14.041 -7.422 -2.666 1.00 98.56 85 ILE A C 1
ATOM 637 O O . ILE A 1 85 ? -13.370 -6.988 -3.600 1.00 98.56 85 ILE A O 1
ATOM 641 N N . ALA A 1 86 ? -14.545 -8.654 -2.662 1.00 97.88 86 ALA A N 1
ATOM 642 C CA . ALA A 1 86 ? -14.445 -9.565 -3.798 1.00 97.88 86 ALA A CA 1
ATOM 643 C C . ALA A 1 86 ? -15.697 -9.451 -4.679 1.00 97.88 86 ALA A C 1
ATOM 645 O O . ALA A 1 86 ? -16.819 -9.606 -4.188 1.00 97.88 86 ALA A O 1
ATOM 646 N N . ASP A 1 87 ? -15.495 -9.209 -5.977 1.00 95.25 87 ASP A N 1
ATOM 647 C CA . ASP A 1 87 ? -16.563 -8.935 -6.955 1.00 95.25 87 ASP A CA 1
ATOM 648 C C . ASP A 1 87 ? -17.321 -10.194 -7.427 1.00 95.25 87 ASP A C 1
ATOM 650 O O . ASP A 1 87 ? -18.355 -10.106 -8.084 1.00 95.25 87 ASP A O 1
ATOM 654 N N . GLY A 1 88 ? -16.798 -11.383 -7.112 1.00 90.81 88 GLY A N 1
ATOM 655 C CA . GLY A 1 88 ? -17.313 -12.673 -7.584 1.00 90.81 88 GLY A CA 1
ATOM 656 C C . GLY A 1 88 ? -16.982 -13.007 -9.048 1.00 90.81 88 GLY A C 1
ATOM 657 O O . GLY A 1 88 ? -17.179 -14.149 -9.456 1.00 90.81 88 GLY A O 1
ATOM 658 N N . ALA A 1 89 ? -16.435 -12.063 -9.818 1.00 89.94 89 ALA A N 1
ATOM 659 C CA . ALA A 1 89 ? -15.978 -12.241 -11.199 1.00 89.94 89 ALA A CA 1
ATOM 660 C C . ALA A 1 89 ? -14.465 -12.519 -11.310 1.00 89.94 89 ALA A C 1
ATOM 662 O O . ALA A 1 89 ? -13.979 -12.854 -12.389 1.00 89.94 89 ALA A O 1
ATOM 663 N N . GLY A 1 90 ? -13.727 -12.427 -10.199 1.00 92.19 90 GLY A N 1
ATOM 664 C CA . GLY A 1 90 ? -12.311 -12.791 -10.109 1.00 92.19 90 GLY A CA 1
ATOM 665 C C . GLY A 1 90 ? -11.389 -11.655 -9.674 1.00 92.19 90 GLY A C 1
ATOM 666 O O . GLY A 1 90 ? -10.173 -11.849 -9.695 1.00 92.19 90 GLY A O 1
ATOM 667 N N . HIS A 1 91 ? -11.937 -10.510 -9.257 1.00 96.75 91 HIS A N 1
ATOM 668 C CA . HIS A 1 91 ? -11.168 -9.404 -8.694 1.00 96.75 91 HIS A CA 1
ATOM 669 C C . HIS A 1 91 ? -11.436 -9.217 -7.199 1.00 96.75 91 HIS A C 1
ATOM 671 O O . HIS A 1 91 ? -12.492 -9.555 -6.660 1.00 96.75 91 HIS A O 1
ATOM 677 N N . THR A 1 92 ? -10.463 -8.630 -6.509 1.00 98.00 92 THR A N 1
ATOM 678 C CA . THR A 1 92 ? -10.631 -8.082 -5.160 1.00 98.00 92 THR A CA 1
ATOM 679 C C . THR A 1 92 ? -10.207 -6.623 -5.161 1.00 98.00 92 THR A C 1
ATOM 681 O O . THR A 1 92 ? -9.085 -6.314 -5.557 1.00 98.00 92 THR A O 1
ATOM 684 N N . VAL A 1 93 ? -11.085 -5.736 -4.705 1.00 98.19 93 VAL A N 1
ATOM 685 C CA . VAL A 1 93 ? -10.786 -4.316 -4.494 1.00 98.19 93 VAL A CA 1
ATOM 686 C C . VAL A 1 93 ? -10.391 -4.119 -3.038 1.00 98.19 93 VAL A C 1
ATOM 688 O O . VAL A 1 93 ? -11.087 -4.595 -2.142 1.00 98.19 93 VAL A O 1
ATOM 691 N N . LEU A 1 94 ? -9.269 -3.448 -2.803 1.00 98.25 94 LEU A N 1
ATOM 692 C CA . LEU A 1 94 ? -8.735 -3.149 -1.476 1.00 98.25 94 LEU A CA 1
ATOM 693 C C . LEU A 1 94 ? -8.805 -1.640 -1.250 1.00 98.25 94 LEU A C 1
ATOM 695 O O . LEU A 1 94 ? -8.262 -0.884 -2.050 1.00 98.25 94 LEU A O 1
ATOM 699 N N . PHE A 1 95 ? -9.421 -1.222 -0.147 1.00 98.50 95 PHE A N 1
ATOM 700 C CA . PHE A 1 95 ? -9.368 0.146 0.369 1.00 98.50 95 PHE A CA 1
ATOM 701 C C . PHE A 1 95 ? -8.589 0.177 1.677 1.00 98.50 95 PHE A C 1
ATOM 703 O O . PHE A 1 95 ? -8.898 -0.608 2.570 1.00 98.50 95 PHE A O 1
ATOM 710 N N . ALA A 1 96 ? -7.596 1.053 1.796 1.00 97.81 96 ALA A N 1
ATOM 711 C CA . ALA A 1 96 ? -6.714 1.158 2.958 1.00 97.81 96 ALA A CA 1
ATOM 712 C C . ALA A 1 96 ? -6.578 2.597 3.474 1.00 97.81 96 ALA A C 1
ATOM 714 O O . ALA A 1 96 ? -7.005 3.549 2.816 1.00 97.81 96 ALA A O 1
ATOM 715 N N . HIS A 1 97 ? -5.975 2.721 4.661 1.00 96.12 97 HIS A N 1
ATOM 716 C CA . HIS A 1 97 ? -5.847 3.952 5.448 1.00 96.12 97 HIS A CA 1
ATOM 717 C C . HIS A 1 97 ? -7.197 4.535 5.877 1.00 96.12 97 HIS A C 1
ATOM 719 O O . HIS A 1 97 ? -7.350 5.738 6.049 1.00 96.12 97 HIS A O 1
ATOM 725 N N . LEU A 1 98 ? -8.200 3.678 6.066 1.00 97.12 98 LEU A N 1
ATOM 726 C CA . LEU A 1 98 ? -9.563 4.078 6.418 1.00 97.12 98 LEU A CA 1
ATOM 727 C C . LEU A 1 98 ? -9.646 4.575 7.874 1.00 97.12 98 LEU A C 1
ATOM 729 O O . LEU A 1 98 ? -8.815 4.210 8.706 1.00 97.12 98 LEU A O 1
ATOM 733 N N . ASP A 1 99 ? -10.645 5.397 8.209 1.00 93.25 99 ASP A N 1
ATOM 734 C CA . ASP A 1 99 ? -10.970 5.718 9.612 1.00 93.25 99 ASP A CA 1
ATOM 735 C C . ASP A 1 99 ? -11.991 4.722 10.171 1.00 93.25 99 ASP A C 1
ATOM 737 O O . ASP A 1 99 ? -11.862 4.275 11.309 1.00 93.25 99 ASP A O 1
ATOM 741 N N . ARG A 1 100 ? -13.020 4.372 9.379 1.00 93.00 100 ARG A N 1
ATOM 742 C CA . ARG A 1 100 ? -14.156 3.526 9.804 1.00 93.00 100 ARG A CA 1
ATOM 743 C C . ARG A 1 100 ? -14.707 2.705 8.652 1.00 93.00 100 ARG A C 1
ATOM 745 O O . ARG A 1 100 ? -14.706 3.162 7.513 1.00 93.00 100 ARG A O 1
ATOM 752 N N . PHE A 1 101 ? -15.237 1.528 8.964 1.00 96.75 101 PHE A N 1
ATOM 753 C CA . PHE A 1 101 ? -16.051 0.734 8.043 1.00 96.75 101 PHE A CA 1
ATOM 754 C C . PHE A 1 101 ? -17.543 1.051 8.227 1.00 96.75 101 PHE A C 1
ATOM 756 O O . PHE A 1 101 ? -17.967 1.435 9.315 1.00 96.75 101 PHE A O 1
ATOM 763 N N . PHE A 1 102 ? -18.350 0.827 7.190 1.00 96.94 102 PHE A N 1
ATOM 764 C CA . PHE A 1 102 ? -19.813 0.749 7.290 1.00 96.94 102 PHE A CA 1
ATOM 765 C C . PHE A 1 102 ? -20.292 -0.290 8.324 1.00 96.94 102 PHE A C 1
ATOM 767 O O . PHE A 1 102 ? -19.568 -1.239 8.646 1.00 96.94 102 PHE A O 1
ATOM 774 N N . ALA A 1 103 ? -21.522 -0.121 8.830 1.00 93.69 103 ALA A N 1
ATOM 775 C CA . ALA A 1 103 ? -22.003 -0.796 10.043 1.00 93.69 103 ALA A CA 1
ATOM 776 C C . ALA A 1 103 ? -21.779 -2.328 10.090 1.00 93.69 103 ALA A C 1
ATOM 778 O O . ALA A 1 103 ? -21.117 -2.767 11.029 1.00 93.69 103 ALA A O 1
ATOM 779 N N . PRO A 1 104 ? -22.163 -3.147 9.084 1.00 95.56 104 PRO A N 1
ATOM 780 C CA . PRO A 1 104 ? -21.962 -4.602 9.137 1.00 95.56 104 PRO A CA 1
ATOM 781 C C . PRO A 1 104 ? -20.500 -5.041 9.325 1.00 95.56 104 PRO A C 1
ATOM 783 O O . PRO A 1 104 ? -20.217 -6.025 10.006 1.00 95.56 104 PRO A O 1
ATOM 786 N N . ALA A 1 105 ? -19.549 -4.313 8.731 1.00 96.88 105 ALA A N 1
ATOM 787 C CA . ALA A 1 105 ? -18.124 -4.595 8.879 1.00 96.88 105 ALA A CA 1
ATOM 788 C C . ALA A 1 105 ? -17.553 -4.031 10.191 1.00 96.88 105 ALA A C 1
ATOM 790 O O . ALA A 1 105 ? -16.731 -4.687 10.832 1.00 96.88 105 ALA A O 1
ATOM 791 N N . ALA A 1 106 ? -18.009 -2.850 10.620 1.00 93.81 106 ALA A N 1
ATOM 792 C CA . ALA A 1 106 ? -17.630 -2.268 11.907 1.00 93.81 106 ALA A CA 1
ATOM 793 C C . ALA A 1 106 ? -18.090 -3.139 13.088 1.00 93.81 106 ALA A C 1
ATOM 795 O O . ALA A 1 106 ? -17.308 -3.388 14.001 1.00 93.81 106 ALA A O 1
ATOM 796 N N . GLU A 1 107 ? -19.313 -3.671 13.039 1.00 93.25 107 GLU A N 1
ATOM 797 C CA . GLU A 1 107 ? -19.868 -4.585 14.044 1.00 93.25 107 GLU A CA 1
ATOM 798 C C . GLU A 1 107 ? -19.063 -5.888 14.140 1.00 93.25 107 GLU A C 1
ATOM 800 O O . GLU A 1 107 ? -18.710 -6.321 15.239 1.00 93.25 107 GLU A O 1
ATOM 805 N N . ARG A 1 108 ? -18.704 -6.497 12.998 1.00 95.69 108 ARG A N 1
ATOM 806 C CA . ARG A 1 108 ? -17.875 -7.715 12.971 1.00 95.69 108 ARG A CA 1
ATOM 807 C C . ARG A 1 108 ? -16.455 -7.461 13.486 1.00 95.69 108 ARG A C 1
ATOM 809 O O . ARG A 1 108 ? -15.924 -8.320 14.190 1.00 95.69 108 ARG A O 1
ATOM 816 N N . LEU A 1 109 ? -15.863 -6.295 13.202 1.00 94.44 109 LEU A N 1
ATOM 817 C CA . LEU A 1 109 ? -14.581 -5.893 13.789 1.00 94.44 109 LEU A CA 1
ATOM 818 C C . LEU A 1 109 ? -14.699 -5.707 15.309 1.00 94.44 109 LEU A C 1
ATOM 820 O O . LEU A 1 109 ? -13.928 -6.310 16.054 1.00 94.44 109 LEU A O 1
ATOM 824 N N . ALA A 1 110 ? -15.673 -4.920 15.771 1.00 91.19 110 ALA A N 1
ATOM 825 C CA . ALA A 1 110 ? -15.870 -4.618 17.187 1.00 91.19 110 ALA A CA 1
ATOM 826 C C . ALA A 1 110 ? -16.133 -5.888 18.015 1.00 91.19 110 ALA A C 1
ATOM 828 O O . ALA A 1 110 ? -15.565 -6.046 19.095 1.00 91.19 110 ALA A O 1
ATOM 829 N N . ALA A 1 111 ? -16.914 -6.838 17.487 1.00 92.75 111 ALA A N 1
ATOM 830 C CA . ALA A 1 111 ? -17.137 -8.136 18.120 1.00 92.75 111 ALA A CA 1
ATOM 831 C C . ALA A 1 111 ? -15.835 -8.947 18.273 1.00 92.75 111 ALA A C 1
ATOM 833 O O . ALA A 1 111 ? -15.585 -9.511 19.338 1.00 92.75 111 ALA A O 1
ATOM 834 N N . ALA A 1 112 ? -14.975 -8.971 17.248 1.00 94.31 112 ALA A N 1
ATOM 835 C CA . ALA A 1 112 ? -13.692 -9.672 17.305 1.00 94.31 112 ALA A CA 1
ATOM 836 C C . ALA A 1 112 ? -12.700 -9.009 18.281 1.00 94.31 112 ALA A C 1
ATOM 838 O O . ALA A 1 112 ? -12.050 -9.701 19.067 1.00 94.31 112 ALA A O 1
ATOM 839 N N . GLN A 1 113 ? -12.629 -7.673 18.285 1.00 91.62 113 GLN A N 1
ATOM 840 C CA . GLN A 1 113 ? -11.809 -6.903 19.230 1.00 91.62 113 GLN A CA 1
ATOM 841 C C . GLN A 1 113 ? -12.294 -7.065 20.677 1.00 91.62 113 GLN A C 1
ATOM 843 O O . GLN A 1 113 ? -11.475 -7.203 21.584 1.00 91.62 113 GLN A O 1
ATOM 848 N N . SER A 1 114 ? -13.612 -7.122 20.897 1.00 87.88 114 SER A N 1
ATOM 849 C CA . SER A 1 114 ? -14.210 -7.408 22.207 1.00 87.88 114 SER A CA 1
ATOM 850 C C . SER A 1 114 ? -13.883 -8.819 22.700 1.00 87.88 114 SER A C 1
ATOM 852 O O . SER A 1 114 ? -13.559 -9.001 23.871 1.00 87.88 114 SER A O 1
ATOM 854 N N . ALA A 1 115 ? -13.928 -9.813 21.807 1.00 90.19 115 ALA A N 1
ATOM 855 C CA . ALA A 1 115 ? -13.672 -11.209 22.149 1.00 90.19 115 ALA A CA 1
ATOM 856 C C . ALA A 1 115 ? -12.191 -11.507 22.450 1.00 90.19 115 ALA A C 1
ATOM 858 O O . ALA A 1 115 ? -11.910 -12.344 23.306 1.00 90.19 115 ALA A O 1
ATOM 859 N N . SER A 1 116 ? -11.244 -10.851 21.766 1.00 89.88 116 SER A N 1
ATOM 860 C CA . SER A 1 116 ? -9.802 -11.105 21.944 1.00 89.88 116 SER A CA 1
ATOM 861 C C . SER A 1 116 ? -9.070 -10.093 22.837 1.00 89.88 116 SER A C 1
ATOM 863 O O . SER A 1 116 ? -7.933 -10.348 23.247 1.00 89.88 116 SER A O 1
ATOM 865 N N . GLY A 1 117 ? -9.666 -8.923 23.095 1.00 85.12 117 GLY A N 1
ATOM 866 C CA . GLY A 1 117 ? -8.992 -7.786 23.733 1.00 85.12 117 GLY A CA 1
ATOM 867 C C . GLY A 1 117 ? -7.849 -7.190 22.895 1.00 85.12 117 GLY A C 1
ATOM 868 O O . GLY A 1 117 ? -7.018 -6.456 23.430 1.00 85.12 117 GLY A O 1
ATOM 869 N N . GLN A 1 118 ? -7.753 -7.524 21.602 1.00 85.69 118 GLN A N 1
ATOM 870 C CA . GLN A 1 118 ? -6.702 -7.043 20.698 1.00 85.69 118 GLN A CA 1
ATOM 871 C C . GLN A 1 118 ? -7.254 -6.019 19.708 1.00 85.69 118 GLN A C 1
ATOM 873 O O . GLN A 1 118 ? -8.298 -6.245 19.095 1.00 85.69 118 GLN A O 1
ATOM 878 N N . TYR A 1 119 ? -6.516 -4.928 19.495 1.00 85.94 119 TYR A N 1
ATOM 879 C CA . TYR A 1 119 ? -6.804 -3.974 18.422 1.00 85.94 119 TYR A CA 1
ATOM 880 C C . TYR A 1 119 ? -6.516 -4.568 17.034 1.00 85.94 119 TYR A C 1
ATOM 882 O O . TYR A 1 119 ? -7.333 -4.445 16.121 1.00 85.94 119 TYR A O 1
ATOM 890 N N . GLU A 1 120 ? -5.371 -5.240 16.894 1.00 90.44 120 GLU A N 1
ATOM 891 C CA . GLU A 1 120 ? -4.972 -5.973 15.692 1.00 90.44 120 GLU A CA 1
ATOM 892 C C . GLU A 1 120 ? -5.966 -7.106 15.394 1.00 90.44 120 GLU A C 1
ATOM 894 O O . GLU A 1 120 ? -6.210 -7.965 16.241 1.00 90.44 120 GLU A O 1
ATOM 899 N N . GLN A 1 121 ? -6.532 -7.118 14.186 1.00 95.56 121 GLN A N 1
ATOM 900 C CA . GLN A 1 121 ? -7.480 -8.143 13.730 1.00 95.56 121 GLN A CA 1
ATOM 901 C C . GLN A 1 121 ? -7.235 -8.484 12.264 1.00 95.56 121 GLN A C 1
ATOM 903 O O . GLN A 1 121 ? -6.830 -7.619 11.481 1.00 95.56 121 GLN A O 1
ATOM 908 N N . ASP A 1 122 ? -7.507 -9.730 11.889 1.00 97.75 122 ASP A N 1
ATOM 909 C CA . ASP A 1 122 ? -7.456 -10.206 10.509 1.00 97.75 122 ASP A CA 1
ATOM 910 C C . ASP A 1 122 ? -8.626 -11.167 10.268 1.00 97.75 122 ASP A C 1
ATOM 912 O O . ASP A 1 122 ? -8.579 -12.345 10.620 1.00 97.75 122 ASP A O 1
ATOM 916 N N . LEU A 1 123 ? -9.735 -10.620 9.772 1.00 98.38 123 LEU A N 1
ATOM 917 C CA . LEU A 1 123 ? -11.016 -11.313 9.673 1.00 98.38 123 LEU A CA 1
ATOM 918 C C . LEU A 1 123 ? -11.285 -11.680 8.221 1.00 98.38 123 LEU A C 1
ATOM 920 O O . LEU A 1 123 ? -11.226 -10.816 7.349 1.00 98.38 123 LEU A O 1
ATOM 924 N N . HIS A 1 124 ? -11.627 -12.940 7.978 1.00 98.31 124 HIS A N 1
ATOM 925 C CA . HIS A 1 124 ? -12.013 -13.464 6.671 1.00 98.31 124 HIS A CA 1
ATOM 926 C C . HIS A 1 124 ? -13.488 -13.867 6.679 1.00 98.31 124 HIS A C 1
ATOM 928 O O . HIS A 1 124 ? -14.000 -14.320 7.702 1.00 98.31 124 HIS A O 1
ATOM 934 N N . PHE A 1 125 ? -14.152 -13.705 5.536 1.00 97.81 125 PHE A N 1
ATOM 935 C CA . PHE A 1 125 ? -15.595 -13.889 5.394 1.00 97.81 125 PHE A CA 1
ATOM 936 C C . PHE A 1 125 ? -15.903 -14.730 4.155 1.00 97.81 125 PHE A C 1
ATOM 938 O O . PHE A 1 125 ? -15.234 -14.612 3.126 1.00 97.81 125 PHE A O 1
ATOM 945 N N . ALA A 1 126 ? -16.925 -15.575 4.248 1.00 96.19 126 ALA A N 1
ATOM 946 C CA . ALA A 1 126 ? -17.435 -16.346 3.127 1.00 96.19 126 ALA A CA 1
ATOM 947 C C . ALA A 1 126 ? -18.312 -15.484 2.187 1.00 96.19 126 ALA A C 1
ATOM 949 O O . ALA A 1 126 ? -18.907 -14.487 2.619 1.00 96.19 126 ALA A O 1
ATOM 950 N N . PRO A 1 127 ? -18.460 -15.885 0.907 1.00 94.69 127 PRO A N 1
ATOM 951 C CA . PRO A 1 127 ? -19.372 -15.240 -0.033 1.00 94.69 127 PRO A CA 1
ATOM 952 C C . PRO A 1 127 ? -20.784 -15.065 0.531 1.00 94.69 127 PRO A C 1
ATOM 954 O O . PRO A 1 127 ? -21.441 -16.030 0.914 1.00 94.69 127 PRO A O 1
ATOM 957 N N . GLY A 1 128 ? -21.252 -13.815 0.556 1.00 87.81 128 GLY A N 1
ATOM 958 C CA . GLY A 1 128 ? -22.593 -13.447 1.014 1.00 87.81 128 GLY A CA 1
ATOM 959 C C . GLY A 1 128 ? -22.739 -13.131 2.508 1.00 87.81 128 GLY A C 1
ATOM 960 O O . GLY A 1 128 ? -23.802 -12.648 2.882 1.00 87.81 128 GLY A O 1
ATOM 961 N N . GLU A 1 129 ? -21.715 -13.321 3.354 1.00 95.94 129 GLU A N 1
ATOM 962 C CA . GLU A 1 129 ? -21.801 -12.947 4.782 1.00 95.94 129 GLU A CA 1
ATOM 963 C C . GLU A 1 129 ? -22.015 -11.443 4.996 1.00 95.94 129 GLU A C 1
ATOM 965 O O . GLU A 1 129 ? -22.805 -11.037 5.846 1.00 95.94 129 GLU A O 1
ATOM 970 N N . ILE A 1 130 ? -21.292 -10.619 4.235 1.00 97.94 130 ILE A N 1
ATOM 971 C CA . ILE A 1 130 ? -21.439 -9.164 4.234 1.00 97.94 130 ILE A CA 1
ATOM 972 C C . ILE A 1 130 ? -21.541 -8.713 2.770 1.00 97.94 130 ILE A C 1
ATOM 974 O O . ILE A 1 130 ? -20.509 -8.478 2.132 1.00 97.94 130 ILE A O 1
ATOM 978 N N . PRO A 1 131 ? -22.754 -8.644 2.197 1.00 97.88 131 PRO A N 1
ATOM 979 C CA . PRO A 1 131 ? -22.942 -8.219 0.817 1.00 97.88 131 PRO A CA 1
ATOM 980 C C . PRO A 1 131 ? -22.627 -6.728 0.648 1.00 97.88 131 PRO A C 1
ATOM 982 O O . PRO A 1 131 ? -22.857 -5.916 1.546 1.00 97.88 131 PRO A O 1
ATOM 985 N N . VAL A 1 132 ? -22.121 -6.373 -0.531 1.00 98.00 132 VAL A N 1
ATOM 986 C CA . VAL A 1 132 ? -21.823 -4.997 -0.938 1.00 98.00 132 VAL A CA 1
ATOM 987 C C . VAL A 1 132 ? -22.437 -4.743 -2.310 1.00 98.00 132 VAL A C 1
ATOM 989 O O . VAL A 1 132 ? -22.271 -5.545 -3.229 1.00 98.00 132 VAL A O 1
ATOM 992 N N . SER A 1 133 ? -23.131 -3.620 -2.465 1.00 97.62 133 SER A N 1
ATOM 993 C CA . SER A 1 133 ? -23.624 -3.140 -3.760 1.00 97.62 133 SER A CA 1
ATOM 994 C C . SER A 1 133 ? -22.595 -2.230 -4.436 1.00 97.62 133 SER A C 1
ATOM 996 O O . SER A 1 133 ? -21.827 -1.536 -3.768 1.00 97.62 133 SER A O 1
ATOM 998 N N . ARG A 1 134 ? -22.601 -2.183 -5.773 1.00 96.50 134 ARG A N 1
ATOM 999 C CA . ARG A 1 134 ? -21.877 -1.139 -6.518 1.00 96.50 134 ARG A CA 1
ATOM 1000 C C . ARG A 1 134 ? -22.422 0.234 -6.112 1.00 96.50 134 ARG A C 1
ATOM 1002 O O . ARG A 1 134 ? -23.616 0.363 -5.862 1.00 96.50 134 ARG A O 1
ATOM 1009 N N . GLU A 1 135 ? -21.536 1.222 -6.025 1.00 96.19 135 GLU A N 1
ATOM 1010 C CA . GLU A 1 135 ? -21.811 2.602 -5.587 1.00 96.19 135 GLU A CA 1
ATOM 1011 C C . GLU A 1 135 ? -22.255 2.748 -4.115 1.00 96.19 135 GLU A C 1
ATOM 1013 O O . GLU A 1 135 ? -22.562 3.848 -3.658 1.00 96.19 135 GLU A O 1
ATOM 1018 N N . GLN A 1 136 ? -22.196 1.674 -3.321 1.00 97.62 136 GLN A N 1
ATOM 1019 C CA . GLN A 1 136 ? -22.400 1.739 -1.875 1.00 97.62 136 GLN A CA 1
ATOM 1020 C C . GLN A 1 136 ? -21.217 2.423 -1.172 1.00 97.62 136 GLN A C 1
ATOM 1022 O O . GLN A 1 136 ? -20.060 2.087 -1.435 1.00 97.62 136 GLN A O 1
ATOM 1027 N N . VAL A 1 137 ? -21.500 3.307 -0.208 1.00 98.44 137 VAL A N 1
ATOM 1028 C CA . VAL A 1 137 ? -20.495 3.786 0.755 1.00 98.44 137 VAL A CA 1
ATOM 1029 C C . VAL A 1 137 ? -20.167 2.655 1.730 1.00 98.44 137 VAL A C 1
ATOM 1031 O O . VAL A 1 137 ? -21.040 2.143 2.431 1.00 98.44 137 VAL A O 1
ATOM 1034 N N . VAL A 1 138 ? -18.902 2.246 1.757 1.00 98.31 138 VAL A N 1
ATOM 1035 C CA . VAL A 1 138 ? -18.418 1.086 2.524 1.00 98.31 138 VAL A CA 1
ATOM 1036 C C . VAL A 1 138 ? -17.438 1.459 3.636 1.00 98.31 138 VAL A C 1
ATOM 1038 O O . VAL A 1 138 ? -17.183 0.655 4.533 1.00 98.31 138 VAL A O 1
ATOM 1041 N N . ALA A 1 139 ? -16.893 2.673 3.614 1.00 98.06 139 ALA A N 1
ATOM 1042 C CA . ALA A 1 139 ? -15.987 3.172 4.639 1.00 98.06 139 ALA A CA 1
ATOM 1043 C C . ALA A 1 139 ? -15.917 4.707 4.633 1.00 98.06 139 ALA A C 1
ATOM 1045 O O . ALA A 1 139 ? -16.428 5.360 3.723 1.00 98.06 139 ALA A O 1
ATOM 1046 N N . LEU A 1 140 ? -15.244 5.268 5.637 1.00 97.50 140 LEU A N 1
ATOM 1047 C CA . LEU A 1 140 ? -14.754 6.645 5.637 1.00 97.50 140 LEU A CA 1
ATOM 1048 C C . LEU A 1 140 ? -13.228 6.645 5.492 1.00 97.50 140 LEU A C 1
ATOM 1050 O O . LEU A 1 140 ? -12.548 5.806 6.091 1.00 97.50 140 LEU A O 1
ATOM 1054 N N . SER A 1 141 ? -12.686 7.597 4.733 1.00 96.81 141 SER A N 1
ATOM 1055 C CA . SER A 1 141 ? -11.244 7.816 4.612 1.00 96.81 141 SER A CA 1
ATOM 1056 C C . SER A 1 141 ? -10.628 8.193 5.957 1.00 96.81 141 SER A C 1
ATOM 1058 O O . SER A 1 141 ? -11.291 8.771 6.822 1.00 96.81 141 SER A O 1
ATOM 1060 N N . GLY A 1 142 ? -9.348 7.892 6.138 1.00 93.56 142 GLY A N 1
ATOM 1061 C CA . GLY A 1 142 ? -8.649 8.125 7.391 1.00 93.56 142 GLY A CA 1
ATOM 1062 C C . GLY A 1 142 ? -7.168 8.392 7.187 1.00 93.56 142 GLY A C 1
ATOM 1063 O O . GLY A 1 142 ? -6.728 8.812 6.120 1.00 93.56 142 GLY A O 1
ATOM 1064 N N . GLU A 1 143 ? -6.416 8.143 8.253 1.00 92.06 143 GLU A N 1
ATOM 1065 C CA . GLU A 1 143 ? -4.958 8.263 8.313 1.00 92.06 143 GLU A CA 1
ATOM 1066 C C . GLU A 1 143 ? -4.293 7.009 8.915 1.00 92.06 143 GLU A C 1
ATOM 1068 O O . GLU A 1 143 ? -3.123 7.031 9.301 1.00 92.06 143 GLU A O 1
ATOM 1073 N N . THR A 1 144 ? -5.033 5.902 9.050 1.00 90.25 144 THR A N 1
ATOM 1074 C CA . THR A 1 144 ? -4.550 4.722 9.783 1.00 90.25 144 THR A CA 1
ATOM 1075 C C . THR A 1 144 ? -3.384 4.033 9.066 1.00 90.25 144 THR A C 1
ATOM 1077 O O . THR A 1 144 ? -3.370 3.871 7.847 1.00 90.25 144 THR A O 1
ATOM 1080 N N . GLY A 1 145 ? -2.378 3.607 9.832 1.00 85.31 145 GLY A N 1
ATOM 1081 C CA . GLY A 1 145 ? -1.219 2.863 9.330 1.00 85.31 145 GLY A CA 1
ATOM 1082 C C . GLY A 1 145 ? -0.116 3.682 8.643 1.00 85.31 145 GLY A C 1
ATOM 1083 O O . GLY A 1 145 ? 0.998 3.171 8.532 1.00 85.31 145 GLY A O 1
ATOM 1084 N N . THR A 1 146 ? -0.398 4.922 8.219 1.00 76.31 146 THR A N 1
ATOM 1085 C CA . THR A 1 146 ? 0.553 5.820 7.515 1.00 76.31 146 THR A CA 1
ATOM 1086 C C . THR A 1 146 ? 0.556 7.274 7.987 1.00 76.31 146 THR A C 1
ATOM 1088 O O . THR A 1 146 ? 1.350 8.070 7.494 1.00 76.31 146 THR A O 1
ATOM 1091 N N . GLY A 1 147 ? -0.378 7.680 8.847 1.00 78.00 147 GLY A N 1
ATOM 1092 C CA . GLY A 1 147 ? -0.447 9.021 9.427 1.00 78.00 147 GLY A CA 1
ATOM 1093 C C . GLY A 1 147 ? -0.894 10.156 8.491 1.00 78.00 147 GLY A C 1
ATOM 1094 O O . GLY A 1 147 ? -1.463 11.125 8.981 1.00 78.00 147 GLY A O 1
ATOM 1095 N N . ALA A 1 148 ? -0.695 10.076 7.175 1.00 85.88 148 ALA A N 1
ATOM 1096 C CA . ALA A 1 148 ? -1.179 11.084 6.226 1.00 85.88 148 ALA A CA 1
ATOM 1097 C C . ALA A 1 148 ? -2.602 10.758 5.709 1.00 85.88 148 ALA A C 1
ATOM 1099 O O . ALA A 1 148 ? -2.797 9.644 5.212 1.00 85.88 148 ALA A O 1
ATOM 1100 N N . PRO A 1 149 ? -3.579 11.693 5.743 1.00 91.31 149 PRO A N 1
ATOM 1101 C CA . PRO A 1 149 ? -4.924 11.445 5.220 1.00 91.31 149 PRO A CA 1
ATOM 1102 C C . PRO A 1 149 ? -4.988 11.241 3.697 1.00 91.31 149 PRO A C 1
ATOM 1104 O O . PRO A 1 149 ? -4.736 12.167 2.916 1.00 91.31 149 PRO A O 1
ATOM 1107 N N . HIS A 1 150 ? -5.344 10.025 3.281 1.00 94.19 150 HIS A N 1
ATOM 1108 C CA . HIS A 1 150 ? -5.607 9.630 1.893 1.00 94.19 150 HIS A CA 1
ATOM 1109 C C . HIS A 1 150 ? -6.381 8.300 1.855 1.00 94.19 150 HIS A C 1
ATOM 1111 O O . HIS A 1 150 ? -6.573 7.657 2.884 1.00 94.19 150 HIS A O 1
ATOM 1117 N N . VAL A 1 151 ? -6.820 7.872 0.669 1.00 96.38 151 VAL A N 1
ATOM 1118 C CA . VAL A 1 151 ? -7.319 6.508 0.438 1.00 96.38 151 VAL A CA 1
ATOM 1119 C C . VAL A 1 151 ? -6.367 5.804 -0.515 1.00 96.38 151 VAL A C 1
ATOM 1121 O O . VAL A 1 151 ? -6.156 6.271 -1.633 1.00 96.38 151 VAL A O 1
ATOM 1124 N N . HIS A 1 152 ? -5.815 4.675 -0.081 1.00 96.50 152 HIS A N 1
ATOM 1125 C CA . HIS A 1 152 ? -5.042 3.794 -0.951 1.00 96.50 152 HIS A CA 1
ATOM 1126 C C . HIS A 1 152 ? -5.956 2.715 -1.535 1.00 96.50 152 HIS A C 1
ATOM 1128 O O . HIS A 1 152 ? -6.692 2.056 -0.793 1.00 96.50 152 HIS A O 1
ATOM 1134 N N . VAL A 1 153 ? -5.913 2.544 -2.858 1.00 97.12 153 VAL A N 1
ATOM 1135 C CA . VAL A 1 153 ? -6.790 1.638 -3.609 1.00 97.12 153 VAL A CA 1
ATOM 1136 C C . VAL A 1 153 ? -5.967 0.629 -4.402 1.00 97.12 153 VAL A C 1
ATOM 1138 O O . VAL A 1 153 ? -5.168 1.016 -5.255 1.00 97.12 153 VAL A O 1
ATOM 1141 N N . GLU A 1 154 ? -6.207 -0.663 -4.190 1.00 97.69 154 GLU A N 1
ATOM 1142 C CA . GLU A 1 154 ? -5.663 -1.727 -5.044 1.00 97.69 154 GLU A CA 1
ATOM 1143 C C . GLU A 1 154 ? -6.785 -2.483 -5.758 1.00 97.69 154 GLU A C 1
ATOM 1145 O O . GLU A 1 154 ? -7.875 -2.669 -5.214 1.00 97.69 154 GLU A O 1
ATOM 1150 N N . VAL A 1 155 ? -6.484 -2.995 -6.950 1.00 97.69 155 VAL A N 1
ATOM 1151 C CA . VAL A 1 155 ? -7.267 -4.050 -7.599 1.00 97.69 155 VAL A CA 1
ATOM 1152 C C . VAL A 1 155 ? -6.374 -5.279 -7.677 1.00 97.69 155 VAL A C 1
ATOM 1154 O O . VAL A 1 155 ? -5.203 -5.170 -8.033 1.00 97.69 155 VAL A O 1
ATOM 1157 N N . ARG A 1 156 ? -6.887 -6.450 -7.310 1.00 97.50 156 ARG A N 1
ATOM 1158 C CA . ARG A 1 156 ? -6.142 -7.714 -7.312 1.00 97.50 156 ARG A CA 1
ATOM 1159 C C . ARG A 1 156 ? -6.872 -8.772 -8.116 1.00 97.50 156 ARG A C 1
ATOM 1161 O O . ARG A 1 156 ? -8.098 -8.771 -8.136 1.00 97.50 156 ARG A O 1
ATOM 1168 N N . ASP A 1 157 ? -6.128 -9.680 -8.734 1.00 96.31 157 ASP A N 1
ATOM 1169 C CA . ASP A 1 157 ? -6.691 -10.850 -9.409 1.00 96.31 157 ASP A CA 1
ATOM 1170 C C . ASP A 1 157 ? -7.051 -11.989 -8.433 1.00 96.31 157 ASP A C 1
ATOM 1172 O O . ASP A 1 157 ? -6.800 -11.927 -7.225 1.00 96.31 157 ASP A O 1
ATOM 1176 N N . ALA A 1 158 ? -7.611 -13.075 -8.970 1.00 93.62 158 ALA A N 1
ATOM 1177 C CA . ALA A 1 158 ? -7.973 -14.272 -8.211 1.00 93.62 158 ALA A CA 1
ATOM 1178 C C . ALA A 1 158 ? -6.777 -14.966 -7.521 1.00 93.62 158 ALA A C 1
ATOM 1180 O O . ALA A 1 158 ? -6.975 -15.718 -6.571 1.00 93.62 158 ALA A O 1
ATOM 1181 N N . ALA A 1 159 ? -5.539 -14.698 -7.955 1.00 93.94 159 ALA A N 1
ATOM 1182 C CA . ALA A 1 159 ? -4.308 -15.160 -7.310 1.00 93.94 159 ALA A CA 1
ATOM 1183 C C . ALA A 1 159 ? -3.746 -14.135 -6.298 1.00 93.94 159 ALA A C 1
ATOM 1185 O O . ALA A 1 159 ? -2.620 -14.288 -5.824 1.00 93.94 159 ALA A O 1
ATOM 1186 N N . GLN A 1 160 ? -4.516 -13.089 -5.971 1.00 94.56 160 GLN A N 1
ATOM 1187 C CA . GLN A 1 160 ? -4.144 -11.966 -5.104 1.00 94.56 160 GLN A CA 1
ATOM 1188 C C . GLN A 1 160 ? -2.892 -11.199 -5.566 1.00 94.56 160 GLN A C 1
ATOM 1190 O O . GLN A 1 160 ? -2.252 -10.504 -4.771 1.00 94.56 160 GLN A O 1
ATOM 1195 N N . ARG A 1 161 ? -2.555 -11.274 -6.859 1.00 96.19 161 ARG A N 1
ATOM 1196 C CA . ARG A 1 161 ? -1.557 -10.390 -7.468 1.00 96.19 161 ARG A CA 1
ATOM 1197 C C . ARG A 1 161 ? -2.214 -9.046 -7.733 1.00 96.19 161 ARG A C 1
ATOM 1199 O O . ARG A 1 161 ? -3.345 -8.983 -8.206 1.00 96.19 161 ARG A O 1
ATOM 1206 N N . VAL A 1 162 ? -1.493 -7.979 -7.432 1.00 96.62 162 VAL A N 1
ATOM 1207 C CA . VAL A 1 162 ? -1.948 -6.608 -7.635 1.00 96.62 162 VAL A CA 1
ATOM 1208 C C . VAL A 1 162 ? -1.923 -6.296 -9.124 1.00 96.62 162 VAL A C 1
ATOM 1210 O O . VAL A 1 162 ? -0.898 -6.510 -9.764 1.00 96.62 162 VAL A O 1
ATOM 1213 N N . LEU A 1 163 ? -3.032 -5.797 -9.657 1.00 96.25 163 LEU A N 1
ATOM 1214 C CA . LEU A 1 163 ? -3.194 -5.288 -11.015 1.00 96.25 163 LEU A CA 1
ATOM 1215 C C . LEU A 1 163 ? -3.070 -3.761 -11.015 1.00 96.25 163 LEU A C 1
ATOM 1217 O O . LEU A 1 163 ? -3.317 -3.114 -9.996 1.00 96.25 163 LEU A O 1
ATOM 1221 N N . ASN A 1 164 ? -2.732 -3.170 -12.159 1.00 93.81 164 ASN A N 1
ATOM 1222 C CA . ASN A 1 164 ? -2.681 -1.718 -12.300 1.00 93.81 164 ASN A CA 1
ATOM 1223 C C . ASN A 1 164 ? -4.096 -1.097 -12.191 1.00 93.81 164 ASN A C 1
ATOM 1225 O O . ASN A 1 164 ? -4.923 -1.346 -13.070 1.00 93.81 164 ASN A O 1
ATOM 1229 N N . PRO A 1 165 ? -4.408 -0.262 -11.174 1.00 93.12 165 PRO A N 1
ATOM 1230 C CA . PRO A 1 165 ? -5.756 0.293 -11.011 1.00 93.12 165 PRO A CA 1
ATOM 1231 C C . PRO A 1 165 ? -6.190 1.231 -12.149 1.00 93.12 165 PRO A C 1
ATOM 1233 O O . PRO A 1 165 ? -7.388 1.420 -12.352 1.00 93.12 165 PRO A O 1
ATOM 1236 N N . ALA A 1 166 ? -5.246 1.791 -12.916 1.00 89.38 166 ALA A N 1
ATOM 1237 C CA . ALA A 1 166 ? -5.549 2.637 -14.074 1.00 89.38 166 ALA A CA 1
ATOM 1238 C C . ALA A 1 166 ? -6.207 1.868 -15.239 1.00 89.38 166 ALA A C 1
ATOM 1240 O O . ALA A 1 166 ? -6.821 2.487 -16.104 1.00 89.38 166 ALA A O 1
ATOM 1241 N N . ASP A 1 167 ? -6.132 0.531 -15.236 1.00 91.81 167 ASP A N 1
ATOM 1242 C CA . ASP A 1 167 ? -6.843 -0.321 -16.194 1.00 91.81 167 ASP A CA 1
ATOM 1243 C C . ASP A 1 167 ? -8.351 -0.464 -15.826 1.00 91.81 167 ASP A C 1
ATOM 1245 O O . ASP A 1 167 ? -9.136 -0.971 -16.629 1.00 91.81 167 ASP A O 1
ATOM 1249 N N . PHE A 1 168 ? -8.774 -0.001 -14.634 1.00 93.38 168 PHE A N 1
ATOM 1250 C CA . PHE A 1 168 ? -10.143 -0.122 -14.097 1.00 93.38 168 PHE A CA 1
ATOM 1251 C C . PHE A 1 168 ? -10.838 1.227 -13.851 1.00 93.38 168 PHE A C 1
ATOM 1253 O O . PHE A 1 168 ? -12.023 1.379 -14.162 1.00 93.38 168 PHE A O 1
ATOM 1260 N N . PHE A 1 169 ? -10.125 2.205 -13.285 1.00 90.62 169 PHE A N 1
ATOM 1261 C CA . PHE A 1 169 ? -10.649 3.542 -12.990 1.00 90.62 169 PHE A CA 1
ATOM 1262 C C . PHE A 1 169 ? -10.302 4.538 -14.099 1.00 90.62 169 PHE A C 1
ATOM 1264 O O . PHE A 1 169 ? -9.207 4.494 -14.661 1.00 90.62 169 PHE A O 1
ATOM 1271 N N . ASP A 1 170 ? -11.192 5.496 -14.375 1.00 86.81 170 ASP A N 1
ATOM 1272 C CA . ASP A 1 170 ? -10.889 6.565 -15.331 1.00 86.81 170 ASP A CA 1
ATOM 1273 C C . ASP A 1 170 ? -9.981 7.639 -14.709 1.00 86.81 170 ASP A C 1
ATOM 1275 O O . ASP A 1 170 ? -10.433 8.671 -14.221 1.00 86.81 170 ASP A O 1
ATOM 1279 N N . VAL A 1 171 ? -8.677 7.358 -14.699 1.00 83.12 171 VAL A N 1
ATOM 1280 C CA . VAL A 1 171 ? -7.621 8.306 -14.322 1.00 83.12 171 VAL A CA 1
ATOM 1281 C C . VAL A 1 171 ? -7.435 9.333 -15.449 1.00 83.12 171 VAL A C 1
ATOM 1283 O O . VAL A 1 171 ? -7.041 8.926 -16.542 1.00 83.12 171 VAL A O 1
ATOM 1286 N N . PRO A 1 172 ? -7.672 10.642 -15.246 1.00 79.12 172 PRO A N 1
ATOM 1287 C CA . PRO A 1 172 ? -7.492 11.632 -16.302 1.00 79.12 172 PRO A CA 1
ATOM 1288 C C . PRO A 1 172 ? -6.019 11.782 -16.675 1.00 79.12 172 PRO A C 1
ATOM 1290 O O . PRO A 1 172 ? -5.185 12.109 -15.828 1.00 79.12 172 PRO A O 1
ATOM 1293 N N . ASP A 1 173 ? -5.710 11.597 -17.958 1.00 84.75 173 ASP A N 1
ATOM 1294 C CA . ASP A 1 173 ? -4.379 11.868 -18.490 1.00 84.75 173 ASP A CA 1
ATOM 1295 C C . ASP A 1 173 ? -4.418 12.449 -19.906 1.00 84.75 173 ASP A C 1
ATOM 1297 O O . ASP A 1 173 ? -5.314 12.160 -20.702 1.00 84.75 173 ASP A O 1
ATOM 1301 N N . SER A 1 174 ? -3.443 13.304 -20.191 1.00 85.62 174 SER A N 1
ATOM 1302 C CA . SER A 1 174 ? -3.267 14.032 -21.446 1.00 85.62 174 SER A CA 1
ATOM 1303 C C . SER A 1 174 ? -1.801 14.380 -21.743 1.00 85.62 174 SER A C 1
ATOM 1305 O O . SER A 1 174 ? -1.529 15.033 -22.754 1.00 85.62 174 SER A O 1
ATOM 1307 N N . ILE A 1 175 ? -0.851 13.956 -20.898 1.00 87.62 175 ILE A N 1
ATOM 1308 C CA . ILE A 1 175 ? 0.577 14.245 -21.052 1.00 87.62 175 ILE A CA 1
ATOM 1309 C C . ILE A 1 175 ? 1.308 12.947 -21.382 1.00 87.62 175 ILE A C 1
ATOM 1311 O O . ILE A 1 175 ? 1.307 12.009 -20.603 1.00 87.62 175 ILE A O 1
ATOM 1315 N N . ALA A 1 176 ? 1.977 12.900 -22.536 1.00 91.94 176 ALA A N 1
ATOM 1316 C CA . ALA A 1 176 ? 2.804 11.748 -22.874 1.00 91.94 176 ALA A CA 1
ATOM 1317 C C . ALA A 1 176 ? 4.051 11.662 -21.962 1.00 91.94 176 ALA A C 1
ATOM 1319 O O . ALA A 1 176 ? 4.625 12.706 -21.622 1.00 91.94 176 ALA A O 1
ATOM 1320 N N . PRO A 1 177 ? 4.546 10.445 -21.652 1.00 93.75 177 PRO A N 1
ATOM 1321 C CA . PRO A 1 177 ? 5.754 10.255 -20.856 1.00 93.75 177 PRO A CA 1
ATOM 1322 C C . PRO A 1 177 ? 6.967 11.023 -21.387 1.00 93.75 177 PRO A C 1
ATOM 1324 O O . PRO A 1 177 ? 7.127 11.229 -22.586 1.00 93.75 177 PRO A O 1
ATOM 1327 N N . THR A 1 178 ? 7.899 11.375 -20.508 1.00 92.56 178 THR A N 1
ATOM 1328 C CA . THR A 1 178 ? 9.171 12.007 -20.876 1.00 92.56 178 THR A CA 1
ATOM 1329 C C . THR A 1 178 ? 10.313 10.991 -20.857 1.00 92.56 178 THR A C 1
ATOM 1331 O O . THR A 1 178 ? 10.505 10.265 -19.881 1.00 92.56 178 THR A O 1
ATOM 1334 N N . ILE A 1 179 ? 11.124 10.977 -21.920 1.00 95.12 179 ILE A N 1
ATOM 1335 C CA . ILE A 1 179 ? 12.429 10.301 -21.950 1.00 95.12 179 ILE A CA 1
ATOM 1336 C C . ILE A 1 179 ? 13.495 11.383 -21.803 1.00 95.12 179 ILE A C 1
ATOM 1338 O O . ILE A 1 179 ? 13.606 12.249 -22.666 1.00 95.12 179 ILE A O 1
ATOM 1342 N N . GLY A 1 180 ? 14.247 11.352 -20.704 1.00 91.44 180 GLY A N 1
ATOM 1343 C CA . GLY A 1 180 ? 15.256 12.370 -20.407 1.00 91.44 180 GLY A CA 1
ATOM 1344 C C . GLY A 1 180 ? 16.609 12.094 -21.060 1.00 91.44 180 GLY A C 1
ATOM 1345 O O . GLY A 1 180 ? 17.237 13.017 -21.556 1.00 91.44 180 GLY A O 1
ATOM 1346 N N . ALA A 1 181 ? 17.056 10.835 -21.030 1.00 92.56 181 ALA A N 1
ATOM 1347 C CA . ALA A 1 181 ? 18.352 10.395 -21.550 1.00 92.56 181 ALA A CA 1
ATOM 1348 C C . ALA A 1 181 ? 18.435 8.858 -21.593 1.00 92.56 181 ALA A C 1
ATOM 1350 O O . ALA A 1 181 ? 17.669 8.157 -20.922 1.00 92.56 181 ALA A O 1
ATOM 1351 N N . LEU A 1 182 ? 19.426 8.323 -22.306 1.00 93.19 182 LEU A N 1
ATOM 1352 C CA . LEU A 1 182 ? 19.873 6.934 -22.170 1.00 93.19 182 LEU A CA 1
ATOM 1353 C C . LEU A 1 182 ? 21.202 6.872 -21.421 1.00 93.19 182 LEU A C 1
ATOM 1355 O O . LEU A 1 182 ? 22.009 7.796 -21.486 1.00 93.19 182 LEU A O 1
ATOM 1359 N N . ARG A 1 183 ? 21.471 5.748 -20.756 1.00 90.06 183 ARG A N 1
ATOM 1360 C CA . ARG A 1 183 ? 22.797 5.412 -20.241 1.00 90.06 183 ARG A CA 1
ATOM 1361 C C . ARG A 1 183 ? 23.195 4.034 -20.733 1.00 90.06 183 ARG A C 1
ATOM 1363 O O . ARG A 1 183 ? 22.542 3.041 -20.423 1.00 90.06 183 ARG A O 1
ATOM 1370 N N . LEU A 1 184 ? 24.287 3.989 -21.478 1.00 88.25 184 LEU A N 1
ATOM 1371 C CA . LEU A 1 184 ? 24.957 2.767 -21.890 1.00 88.25 184 LEU A CA 1
ATOM 1372 C C . LEU A 1 184 ? 25.909 2.382 -20.759 1.00 88.25 184 LEU A C 1
ATOM 1374 O O . LEU A 1 184 ? 26.793 3.161 -20.415 1.00 88.25 184 LEU A O 1
ATOM 1378 N N . VAL A 1 185 ? 25.712 1.216 -20.155 1.00 85.50 185 VAL A N 1
ATOM 1379 C CA . VAL A 1 185 ? 26.580 0.671 -19.100 1.00 85.50 185 VAL A CA 1
ATOM 1380 C C . VAL A 1 185 ? 27.341 -0.504 -19.692 1.00 85.50 185 VAL A C 1
ATOM 1382 O O . VAL A 1 185 ? 26.699 -1.379 -20.271 1.00 85.50 185 VAL A O 1
ATOM 1385 N N . ALA A 1 186 ? 28.670 -0.536 -19.578 1.00 81.50 186 ALA A N 1
ATOM 1386 C CA . ALA A 1 186 ? 29.445 -1.690 -20.026 1.00 81.50 186 ALA A CA 1
ATOM 1387 C C . ALA A 1 186 ? 28.930 -2.982 -19.358 1.00 81.50 186 ALA A C 1
ATOM 1389 O O . ALA A 1 186 ? 28.512 -2.977 -18.198 1.00 81.50 186 ALA A O 1
ATOM 1390 N N . ALA A 1 187 ? 28.892 -4.081 -20.111 1.00 73.56 187 ALA A N 1
ATOM 1391 C CA . ALA A 1 187 ? 28.424 -5.371 -19.600 1.00 73.56 187 ALA A CA 1
ATOM 1392 C C . ALA A 1 187 ? 29.489 -6.155 -18.816 1.00 73.56 187 ALA A C 1
ATOM 1394 O O . ALA A 1 187 ? 29.153 -7.127 -18.142 1.00 73.56 187 ALA A O 1
ATOM 1395 N N . ASP A 1 188 ? 30.742 -5.720 -18.915 1.00 59.62 188 ASP A N 1
ATOM 1396 C CA . ASP A 1 188 ? 31.899 -6.297 -18.244 1.00 59.62 188 ASP A CA 1
ATOM 1397 C C . ASP A 1 188 ? 32.012 -5.758 -16.798 1.00 59.62 188 ASP A C 1
ATOM 1399 O O . ASP A 1 188 ? 31.988 -4.534 -16.625 1.00 59.62 188 ASP A O 1
ATOM 1403 N N . PRO A 1 189 ? 32.103 -6.616 -15.759 1.00 42.34 189 PRO A N 1
ATOM 1404 C CA . PRO A 1 189 ? 32.264 -6.186 -14.368 1.00 42.34 189 PRO A CA 1
ATOM 1405 C C . PRO A 1 189 ? 33.490 -5.304 -14.108 1.00 42.34 189 PRO A C 1
ATOM 1407 O O . PRO A 1 189 ? 33.425 -4.451 -13.222 1.00 42.34 189 PRO A O 1
ATOM 1410 N N . ASP A 1 190 ? 34.568 -5.484 -14.876 1.00 39.16 190 ASP A N 1
ATOM 1411 C CA . ASP A 1 190 ? 35.840 -4.783 -14.667 1.00 39.16 190 ASP A CA 1
ATOM 1412 C C . ASP A 1 190 ? 35.903 -3.433 -15.416 1.00 39.16 190 ASP A C 1
ATOM 1414 O O . ASP A 1 190 ? 36.848 -2.662 -15.249 1.00 39.16 190 ASP A O 1
ATOM 1418 N N . ALA A 1 191 ? 34.873 -3.093 -16.203 1.00 39.03 191 ALA A N 1
ATOM 1419 C CA . ALA A 1 191 ? 34.806 -1.859 -16.985 1.00 39.03 191 ALA A CA 1
ATOM 1420 C C . ALA A 1 191 ? 33.912 -0.784 -16.318 1.00 39.03 191 ALA A C 1
ATOM 1422 O O . ALA A 1 191 ? 32.687 -0.811 -16.478 1.00 39.03 191 ALA A O 1
ATOM 1423 N N . PRO A 1 192 ? 34.470 0.258 -15.665 1.00 45.22 192 PRO A N 1
ATOM 1424 C CA . PRO A 1 192 ? 33.686 1.331 -15.035 1.00 45.22 192 PRO A CA 1
ATOM 1425 C C . PRO A 1 192 ? 33.027 2.305 -16.035 1.00 45.22 192 PRO A C 1
ATOM 1427 O O . PRO A 1 192 ? 32.513 3.355 -15.638 1.00 45.22 192 PRO A O 1
ATOM 1430 N N . LEU A 1 193 ? 33.032 2.003 -17.339 1.00 61.28 193 LEU A N 1
ATOM 1431 C CA . LEU A 1 193 ? 32.536 2.919 -18.359 1.00 61.28 193 LEU A CA 1
ATOM 1432 C C . LEU A 1 193 ? 31.001 2.902 -18.430 1.00 61.28 193 LEU A C 1
ATOM 1434 O O . LEU A 1 193 ? 30.377 1.929 -18.865 1.00 61.28 193 LEU A O 1
ATOM 1438 N N . SER A 1 194 ? 30.385 4.033 -18.085 1.00 71.12 194 SER A N 1
ATOM 1439 C CA . SER A 1 194 ? 29.012 4.330 -18.493 1.00 71.12 194 SER A CA 1
ATOM 1440 C C . SER A 1 194 ? 28.959 5.633 -19.279 1.00 71.12 194 SER A C 1
ATOM 1442 O O . SER A 1 194 ? 29.552 6.625 -18.859 1.00 7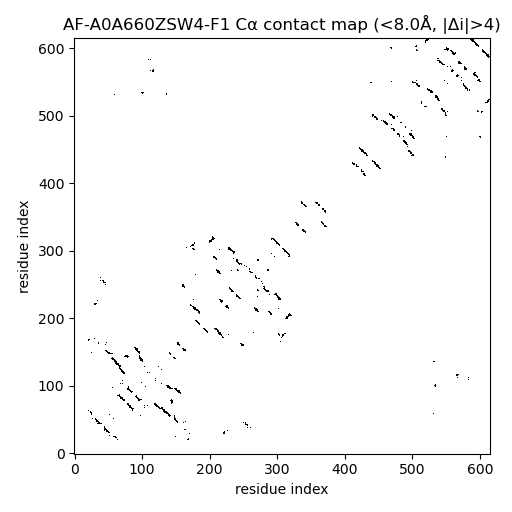1.12 194 SER A O 1
ATOM 1444 N N . ARG A 1 195 ? 28.249 5.635 -20.409 1.00 76.81 195 ARG A N 1
ATOM 1445 C CA . ARG A 1 195 ? 28.097 6.799 -21.287 1.00 76.81 195 ARG A CA 1
ATOM 1446 C C . ARG A 1 195 ? 26.631 7.225 -21.328 1.00 76.81 195 ARG A C 1
ATOM 1448 O O . ARG A 1 195 ? 25.764 6.407 -21.634 1.00 76.81 195 ARG A O 1
ATOM 1455 N N . THR A 1 196 ? 26.366 8.493 -21.037 1.00 84.75 196 THR A N 1
ATOM 1456 C CA . THR A 1 196 ? 25.040 9.102 -21.210 1.00 84.75 196 THR A CA 1
ATOM 1457 C C . THR A 1 196 ? 24.844 9.534 -22.666 1.00 84.75 196 THR A C 1
ATOM 1459 O O . THR A 1 196 ? 25.807 9.911 -23.333 1.00 84.75 196 THR A O 1
ATOM 1462 N N . VAL A 1 197 ? 23.607 9.448 -23.150 1.00 85.94 197 VAL A N 1
ATOM 1463 C CA . VAL A 1 197 ? 23.148 9.949 -24.450 1.00 85.94 197 VAL A CA 1
ATOM 1464 C C . VAL A 1 197 ? 21.927 10.816 -24.166 1.00 85.94 197 VAL A C 1
ATOM 1466 O O . VAL A 1 197 ? 20.873 10.282 -23.815 1.00 85.94 197 VAL A O 1
ATOM 1469 N N . ASP A 1 198 ? 22.089 12.134 -24.232 1.00 84.44 198 ASP A N 1
ATOM 1470 C CA . ASP A 1 198 ? 21.059 13.094 -23.815 1.00 84.44 198 ASP A CA 1
ATOM 1471 C C . ASP A 1 198 ? 20.173 13.535 -25.001 1.00 84.44 198 ASP A C 1
ATOM 1473 O O . ASP A 1 198 ? 18.976 13.761 -24.835 1.00 84.44 198 ASP A O 1
ATOM 1477 N N . GLY A 1 199 ? 20.722 13.612 -26.218 1.00 81.44 199 GLY A N 1
ATOM 1478 C CA . GLY A 1 199 ? 20.006 14.023 -27.425 1.00 81.44 199 GLY A CA 1
ATOM 1479 C C . GLY A 1 199 ? 19.344 12.881 -28.204 1.00 81.44 199 GLY A C 1
ATOM 1480 O O . GLY A 1 199 ? 19.962 11.874 -28.557 1.00 81.44 199 GLY A O 1
ATOM 1481 N N . ASN A 1 200 ? 18.074 13.080 -28.557 1.00 87.56 200 ASN A N 1
ATOM 1482 C CA . ASN A 1 200 ? 17.348 12.214 -29.485 1.00 87.56 200 ASN A CA 1
ATOM 1483 C C . ASN A 1 200 ? 17.924 12.348 -30.911 1.00 87.56 200 ASN A C 1
ATOM 1485 O O . ASN A 1 200 ? 18.050 13.454 -31.433 1.00 87.56 200 ASN A O 1
ATOM 1489 N N . GLY A 1 201 ? 18.251 11.224 -31.547 1.00 87.50 201 GLY A N 1
ATOM 1490 C CA . GLY A 1 201 ? 18.901 11.154 -32.860 1.00 87.50 201 GLY A CA 1
ATOM 1491 C C . GLY A 1 201 ? 20.435 11.160 -32.821 1.00 87.50 201 GLY A C 1
ATOM 1492 O O . GLY A 1 201 ? 21.062 11.128 -33.881 1.00 87.50 201 GLY A O 1
ATOM 1493 N N . GLU A 1 202 ? 21.058 11.182 -31.637 1.00 88.62 202 GLU A N 1
ATOM 1494 C CA . GLU A 1 202 ? 22.520 11.198 -31.504 1.00 88.62 202 GLU A CA 1
ATOM 1495 C C . GLU A 1 202 ? 23.213 9.966 -32.112 1.00 88.62 202 GLU A C 1
ATOM 1497 O O . GLU A 1 202 ? 22.676 8.855 -32.154 1.00 88.62 202 GLU A O 1
ATOM 1502 N N . ARG A 1 203 ? 24.465 10.163 -32.543 1.00 90.62 203 ARG A N 1
ATOM 1503 C CA . ARG A 1 203 ? 25.361 9.111 -33.040 1.00 90.62 203 ARG A CA 1
ATOM 1504 C C . ARG A 1 203 ? 26.541 8.976 -32.084 1.00 90.62 203 ARG A C 1
ATOM 1506 O O . ARG A 1 203 ? 27.272 9.939 -31.873 1.00 90.62 203 ARG A O 1
ATOM 1513 N N . VAL A 1 204 ? 26.723 7.796 -31.497 1.00 86.38 204 VAL A N 1
ATOM 1514 C CA . VAL A 1 204 ? 27.512 7.628 -30.271 1.00 86.38 204 VAL A CA 1
ATOM 1515 C C . VAL A 1 204 ? 28.554 6.524 -30.418 1.00 86.38 204 VAL A C 1
ATOM 1517 O O . VAL A 1 204 ? 28.214 5.368 -30.643 1.00 86.38 204 VAL A O 1
ATOM 1520 N N . ALA A 1 205 ? 29.829 6.862 -30.228 1.00 83.69 205 ALA A N 1
ATOM 1521 C CA . ALA A 1 205 ? 30.922 5.893 -30.161 1.00 83.69 205 ALA A CA 1
ATOM 1522 C C . ALA A 1 205 ? 30.765 4.956 -28.947 1.00 83.69 205 ALA A C 1
ATOM 1524 O O . ALA A 1 205 ? 30.918 5.389 -27.799 1.00 83.69 205 ALA A O 1
ATOM 1525 N N . ALA A 1 206 ? 30.459 3.683 -29.204 1.00 82.88 206 ALA A N 1
ATOM 1526 C CA . ALA A 1 206 ? 30.124 2.698 -28.178 1.00 82.88 206 ALA A CA 1
ATOM 1527 C C . ALA A 1 206 ? 30.414 1.264 -28.661 1.00 82.88 206 ALA A C 1
ATOM 1529 O O . ALA A 1 206 ? 29.511 0.441 -28.757 1.00 82.88 206 ALA A O 1
ATOM 1530 N N . ARG A 1 207 ? 31.677 0.940 -28.964 1.00 82.62 207 ARG A N 1
ATOM 1531 C CA . ARG A 1 207 ? 32.108 -0.439 -29.270 1.00 82.62 207 ARG A CA 1
ATOM 1532 C C . ARG A 1 207 ? 32.012 -1.342 -28.034 1.00 82.62 207 ARG A C 1
ATOM 1534 O O . ARG A 1 207 ? 32.296 -0.886 -26.933 1.00 82.62 207 ARG A O 1
ATOM 1541 N N . GLY A 1 208 ? 31.675 -2.617 -28.218 1.00 85.19 208 GLY A N 1
ATOM 1542 C CA . GLY A 1 208 ? 31.621 -3.621 -27.149 1.00 85.19 208 GLY A CA 1
ATOM 1543 C C . GLY A 1 208 ? 30.197 -4.031 -26.773 1.00 85.19 208 GLY A C 1
ATOM 1544 O O . GLY A 1 208 ? 29.281 -3.935 -27.592 1.00 85.19 208 GLY A O 1
ATOM 1545 N N . GLN A 1 209 ? 30.025 -4.535 -25.550 1.00 86.81 209 GLN A N 1
ATOM 1546 C CA . GLN A 1 209 ? 28.737 -4.982 -25.018 1.00 86.81 209 GLN A CA 1
ATOM 1547 C C . GLN A 1 209 ? 28.187 -3.990 -23.988 1.00 86.81 209 GLN A C 1
ATOM 1549 O O . GLN A 1 209 ? 28.869 -3.642 -23.024 1.00 86.81 209 GLN A O 1
ATOM 1554 N N . TRP A 1 210 ? 26.932 -3.585 -24.172 1.00 87.44 210 TRP A N 1
ATOM 1555 C CA . TRP A 1 210 ? 26.276 -2.543 -23.386 1.00 87.44 210 TRP A CA 1
ATOM 1556 C C . TRP A 1 210 ? 24.924 -3.000 -22.868 1.00 87.44 210 TRP A C 1
ATOM 1558 O O . TRP A 1 210 ? 24.125 -3.571 -23.610 1.00 87.44 210 TRP A O 1
ATOM 1568 N N . ILE A 1 211 ? 24.623 -2.672 -21.618 1.00 89.12 211 ILE A N 1
ATOM 1569 C CA . ILE A 1 211 ? 23.254 -2.643 -21.117 1.00 89.12 211 ILE A CA 1
ATOM 1570 C C . ILE A 1 211 ? 22.707 -1.232 -21.289 1.00 89.12 211 ILE A C 1
ATOM 1572 O O . ILE A 1 211 ? 23.317 -0.264 -20.833 1.00 89.12 211 ILE A O 1
ATOM 1576 N N . VAL A 1 212 ? 21.530 -1.124 -21.898 1.00 92.25 212 VAL A N 1
ATOM 1577 C CA . VAL A 1 212 ? 20.795 0.142 -21.975 1.00 92.25 212 VAL A CA 1
ATOM 1578 C C . VAL A 1 212 ? 20.005 0.362 -20.684 1.00 92.25 212 VAL A C 1
ATOM 1580 O O . VAL A 1 212 ? 19.234 -0.496 -20.248 1.00 92.25 212 VAL A O 1
ATOM 1583 N N . GLU A 1 213 ? 20.157 1.539 -20.092 1.00 92.69 213 GLU A N 1
ATOM 1584 C CA . GLU A 1 213 ? 19.243 2.093 -19.098 1.00 92.69 213 GLU A CA 1
ATOM 1585 C C . GLU A 1 213 ? 18.570 3.348 -19.663 1.00 92.69 213 GLU A C 1
ATOM 1587 O O . GLU A 1 213 ? 19.197 4.122 -20.385 1.00 92.69 213 GLU A O 1
ATOM 1592 N N . VAL A 1 214 ? 17.303 3.568 -19.322 1.00 94.81 214 VAL A N 1
ATOM 1593 C CA . VAL A 1 214 ? 16.492 4.694 -19.808 1.00 94.81 214 VAL A CA 1
ATOM 1594 C C . VAL A 1 214 ? 16.122 5.579 -18.628 1.00 94.81 214 VAL A C 1
ATOM 1596 O O . VAL A 1 214 ? 15.484 5.100 -17.691 1.00 94.81 214 VAL A O 1
ATOM 1599 N N . LEU A 1 215 ? 16.479 6.862 -18.663 1.00 94.00 215 LEU A N 1
ATOM 1600 C CA . LEU A 1 215 ? 15.870 7.853 -17.784 1.00 94.00 215 LEU A CA 1
ATOM 1601 C C . LEU A 1 215 ? 14.486 8.174 -18.338 1.00 94.00 215 LEU A C 1
ATOM 1603 O O . LEU A 1 215 ? 14.369 8.815 -19.383 1.00 94.00 215 LEU A O 1
ATOM 1607 N N . ALA A 1 216 ? 13.453 7.727 -17.634 1.00 92.31 216 ALA A N 1
ATOM 1608 C CA . ALA A 1 216 ? 12.072 8.020 -17.975 1.00 92.31 216 ALA A CA 1
ATOM 1609 C C . ALA A 1 216 ? 11.321 8.532 -16.747 1.00 92.31 216 ALA A C 1
ATOM 1611 O O . ALA A 1 216 ? 11.577 8.123 -15.611 1.00 92.31 216 ALA A O 1
ATOM 1612 N N . SER A 1 217 ? 10.367 9.414 -16.985 1.00 88.31 217 SER A N 1
ATOM 1613 C CA . SER A 1 217 ? 9.368 9.815 -16.007 1.00 88.31 217 SER A CA 1
ATOM 1614 C C . SER A 1 217 ? 8.063 10.045 -16.732 1.00 88.31 217 SER A C 1
ATOM 1616 O O . SER A 1 217 ? 8.043 10.525 -17.862 1.00 88.31 217 SER A O 1
ATOM 1618 N N . ASP A 1 218 ? 6.976 9.700 -16.073 1.00 85.31 218 ASP A N 1
ATOM 1619 C CA . ASP A 1 218 ? 5.639 9.959 -16.568 1.00 85.31 218 ASP A CA 1
ATOM 1620 C C . ASP A 1 218 ? 4.953 10.967 -15.634 1.00 85.31 218 ASP A C 1
ATOM 1622 O O . ASP A 1 218 ? 5.437 11.204 -14.521 1.00 85.31 218 ASP A O 1
ATOM 1626 N N . ARG A 1 219 ? 3.876 11.616 -16.073 1.00 82.62 219 ARG A N 1
ATOM 1627 C CA . ARG A 1 219 ? 3.083 12.548 -15.255 1.00 82.62 219 ARG A CA 1
ATOM 1628 C C . ARG A 1 219 ? 1.656 12.557 -15.759 1.00 82.62 219 ARG A C 1
ATOM 1630 O O . ARG A 1 219 ? 1.456 12.839 -16.932 1.00 82.62 219 ARG A O 1
ATOM 1637 N N . THR A 1 220 ? 0.692 12.430 -14.851 1.00 70.25 220 THR A N 1
ATOM 1638 C CA . THR A 1 220 ? -0.682 12.771 -15.217 1.00 70.25 220 THR A CA 1
ATOM 1639 C C . THR A 1 220 ? -0.786 14.266 -15.512 1.00 70.25 220 THR A C 1
ATOM 1641 O O . THR A 1 220 ? -0.069 15.080 -14.921 1.00 70.25 220 THR A O 1
ATOM 1644 N N . GLY A 1 221 ? -1.735 14.660 -16.362 1.00 61.53 221 GLY A N 1
ATOM 1645 C CA . GLY A 1 221 ? -2.031 16.071 -16.664 1.00 61.53 221 GLY A CA 1
ATOM 1646 C C . GLY A 1 221 ? -2.397 16.969 -15.467 1.00 61.53 221 GLY A C 1
ATOM 1647 O O . GLY A 1 221 ? -2.609 18.167 -15.650 1.00 61.53 221 GLY A O 1
ATOM 1648 N N . TYR A 1 222 ? -2.487 16.409 -14.256 1.00 61.69 222 TYR A N 1
ATOM 1649 C CA . TYR A 1 222 ? -3.138 17.020 -13.099 1.00 61.69 222 TYR A CA 1
ATOM 1650 C C . TYR A 1 222 ? -2.349 16.903 -11.782 1.00 61.69 222 TYR A C 1
ATOM 1652 O O . TYR A 1 222 ? -2.516 17.748 -10.899 1.00 61.69 222 TYR A O 1
ATOM 1660 N N . ALA A 1 223 ? -1.474 15.901 -11.638 1.00 59.88 223 ALA A N 1
ATOM 1661 C CA . ALA A 1 223 ? -0.631 15.730 -10.456 1.00 59.88 223 ALA A CA 1
ATOM 1662 C C . ALA A 1 223 ? 0.817 16.183 -10.743 1.00 59.88 223 ALA A C 1
ATOM 1664 O O . ALA A 1 223 ? 1.400 15.787 -11.751 1.00 59.88 223 ALA A O 1
ATOM 1665 N N . PRO A 1 224 ? 1.466 16.960 -9.852 1.00 61.06 224 PRO A N 1
ATOM 1666 C CA . PRO A 1 224 ? 2.851 17.402 -10.055 1.00 61.06 224 PRO A CA 1
ATOM 1667 C C . PRO A 1 224 ? 3.888 16.282 -9.843 1.00 61.06 224 PRO A C 1
ATOM 1669 O O . PRO A 1 224 ? 5.081 16.483 -10.089 1.00 61.06 224 PRO A O 1
ATOM 1672 N N . PHE A 1 225 ? 3.455 15.119 -9.350 1.00 67.38 225 PHE A N 1
ATOM 1673 C CA . PHE A 1 225 ? 4.314 14.007 -8.960 1.00 67.38 225 PHE A CA 1
ATOM 1674 C C . PHE A 1 225 ? 4.641 13.107 -10.163 1.00 67.38 225 PHE A C 1
ATOM 1676 O O . PHE A 1 225 ? 3.747 12.797 -10.950 1.00 67.38 225 PHE A O 1
ATOM 1683 N N . PRO A 1 226 ? 5.906 12.677 -10.333 1.00 70.94 226 PRO A N 1
ATOM 1684 C CA . PRO A 1 226 ? 6.273 11.766 -11.406 1.00 70.94 226 PRO A CA 1
ATOM 1685 C C . PRO A 1 226 ? 5.705 10.367 -11.141 1.00 70.94 226 PRO A C 1
ATOM 1687 O O . PRO A 1 226 ? 5.990 9.765 -10.106 1.00 70.94 226 PRO A O 1
ATOM 1690 N N . VAL A 1 227 ? 4.948 9.839 -12.098 1.00 79.75 227 VAL A N 1
ATOM 1691 C CA . VAL A 1 227 ? 4.369 8.491 -12.052 1.00 79.75 227 VAL A CA 1
ATOM 1692 C C . VAL A 1 227 ? 5.272 7.489 -12.780 1.00 79.75 227 VAL A C 1
ATOM 1694 O O . VAL A 1 227 ? 6.185 7.865 -13.528 1.00 79.75 227 VAL A O 1
ATOM 1697 N N . ALA A 1 228 ? 5.087 6.196 -12.506 1.00 86.12 228 ALA A N 1
ATOM 1698 C CA . ALA A 1 228 ? 5.809 5.149 -13.224 1.00 86.12 228 ALA A CA 1
ATOM 1699 C C . ALA A 1 228 ? 5.166 4.927 -14.606 1.00 86.12 228 ALA A C 1
ATOM 1701 O O . ALA A 1 228 ? 3.948 4.767 -14.673 1.00 86.12 228 ALA A O 1
ATOM 1702 N N . PRO A 1 229 ? 5.948 4.844 -15.700 1.00 92.06 229 PRO A N 1
ATOM 1703 C CA . PRO A 1 229 ? 5.395 4.561 -17.015 1.00 92.06 229 PRO A CA 1
ATOM 1704 C C . PRO A 1 229 ? 4.794 3.152 -17.041 1.00 92.06 229 PRO A C 1
ATOM 1706 O O . PRO A 1 229 ? 5.323 2.211 -16.434 1.00 92.06 229 PRO A O 1
ATOM 1709 N N . ARG A 1 230 ? 3.711 2.979 -17.798 1.00 93.25 230 ARG A N 1
ATOM 1710 C CA . ARG A 1 230 ? 3.003 1.702 -17.964 1.00 93.25 230 ARG A CA 1
ATOM 1711 C C . ARG A 1 230 ? 3.861 0.659 -18.677 1.00 93.25 230 ARG A C 1
ATOM 1713 O O . ARG A 1 230 ? 3.775 -0.525 -18.338 1.00 93.25 230 ARG A O 1
ATOM 1720 N N . ALA A 1 231 ? 4.700 1.076 -19.628 1.00 95.94 231 ALA A N 1
ATOM 1721 C CA . ALA A 1 231 ? 5.713 0.225 -20.249 1.00 95.94 231 ALA A CA 1
ATOM 1722 C C . ALA A 1 231 ? 6.926 1.006 -20.784 1.00 95.94 231 ALA A C 1
ATOM 1724 O O . ALA A 1 231 ? 6.821 2.157 -21.207 1.00 95.94 231 ALA A O 1
ATOM 1725 N N . VAL A 1 232 ? 8.077 0.328 -20.848 1.00 96.31 232 VAL A N 1
ATOM 1726 C CA . VAL A 1 232 ? 9.270 0.793 -21.574 1.00 96.31 232 VAL A CA 1
ATOM 1727 C C . VAL A 1 232 ? 9.739 -0.325 -22.500 1.00 96.31 232 VAL A C 1
ATOM 1729 O O . VAL A 1 232 ? 9.911 -1.470 -22.080 1.00 96.31 232 VAL A O 1
ATOM 1732 N N . SER A 1 233 ? 9.927 -0.004 -23.779 1.00 97.56 233 SER A N 1
ATOM 1733 C CA . SER A 1 233 ? 10.311 -0.947 -24.835 1.00 97.56 233 SER A CA 1
ATOM 1734 C C . SER A 1 233 ? 11.612 -0.506 -25.499 1.00 97.56 233 SER A C 1
ATOM 1736 O O . SER A 1 233 ? 11.713 0.632 -25.950 1.00 97.56 233 SER A O 1
ATOM 1738 N N . LEU A 1 234 ? 12.588 -1.410 -25.585 1.00 97.31 234 LEU A N 1
ATOM 1739 C CA . LEU A 1 234 ? 13.840 -1.239 -26.318 1.00 97.31 234 LEU A CA 1
ATOM 1740 C C . LEU A 1 234 ? 13.777 -2.043 -27.616 1.00 97.31 234 LEU A C 1
ATOM 1742 O O . LEU A 1 234 ? 13.651 -3.269 -27.592 1.00 97.31 234 LEU A O 1
ATOM 1746 N N . PHE A 1 235 ? 13.934 -1.347 -28.731 1.00 97.31 235 PHE A N 1
ATOM 1747 C CA . PHE A 1 235 ? 14.134 -1.899 -30.059 1.00 97.31 235 PHE A CA 1
ATOM 1748 C C . PHE A 1 235 ? 15.609 -1.749 -30.448 1.00 97.31 235 PHE A C 1
ATOM 1750 O O . PHE A 1 235 ? 16.225 -0.719 -30.167 1.00 97.31 235 PHE A O 1
ATOM 1757 N N . VAL A 1 236 ? 16.155 -2.777 -31.092 1.00 96.00 236 VAL A N 1
ATOM 1758 C CA . VAL A 1 236 ? 17.514 -2.813 -31.644 1.00 96.00 236 VAL A CA 1
ATOM 1759 C C . VAL A 1 236 ? 17.388 -3.182 -33.118 1.00 96.00 236 VAL A C 1
ATOM 1761 O O . VAL A 1 236 ? 16.789 -4.212 -33.426 1.00 96.00 236 VAL A O 1
ATOM 1764 N N . ASP A 1 237 ? 17.883 -2.326 -34.013 1.00 95.56 237 ASP A N 1
ATOM 1765 C CA . ASP A 1 237 ? 17.732 -2.449 -35.473 1.00 95.56 237 ASP A CA 1
ATOM 1766 C C . ASP A 1 237 ? 16.273 -2.768 -35.881 1.00 95.56 237 ASP A C 1
ATOM 1768 O O . ASP A 1 237 ? 15.970 -3.765 -36.539 1.00 95.56 237 ASP A O 1
ATOM 1772 N N . GLY A 1 238 ? 15.330 -1.968 -35.368 1.00 94.94 238 GLY A N 1
ATOM 1773 C CA . GLY A 1 238 ? 13.884 -2.129 -35.578 1.00 94.94 238 GLY A CA 1
ATOM 1774 C C . GLY A 1 238 ? 13.218 -3.312 -34.851 1.00 94.94 238 GLY A C 1
ATOM 1775 O O . GLY A 1 238 ? 11.993 -3.348 -34.747 1.00 94.94 238 GLY A O 1
ATOM 1776 N N . THR A 1 239 ? 13.981 -4.255 -34.292 1.00 94.88 239 THR A N 1
ATOM 1777 C CA . THR A 1 239 ? 13.453 -5.465 -33.638 1.00 94.88 239 THR A CA 1
ATOM 1778 C C . THR A 1 239 ? 13.254 -5.249 -32.139 1.00 94.88 239 THR A C 1
ATOM 1780 O O . THR A 1 239 ? 14.173 -4.809 -31.450 1.00 94.88 239 THR A O 1
ATOM 1783 N N . LEU A 1 240 ? 12.080 -5.595 -31.593 1.00 95.56 240 LEU A N 1
ATOM 1784 C CA . LEU A 1 240 ? 11.828 -5.519 -30.147 1.00 95.56 240 LEU A CA 1
ATOM 1785 C C . LEU A 1 240 ? 12.770 -6.469 -29.390 1.00 95.56 240 LEU A C 1
ATOM 1787 O O . LEU A 1 240 ? 12.684 -7.688 -29.529 1.00 95.56 240 LEU A O 1
ATOM 1791 N N . ARG A 1 241 ? 13.663 -5.905 -28.572 1.00 94.62 241 ARG A N 1
ATOM 1792 C CA . ARG A 1 241 ? 14.711 -6.639 -27.850 1.00 94.62 241 ARG A CA 1
ATOM 1793 C C . ARG A 1 241 ? 14.366 -6.884 -26.385 1.00 94.62 241 ARG A C 1
ATOM 1795 O O . ARG A 1 241 ? 14.695 -7.940 -25.845 1.00 94.62 241 ARG A O 1
ATOM 1802 N N . TYR A 1 242 ? 13.718 -5.918 -25.742 1.00 95.75 242 TYR A N 1
ATOM 1803 C CA . TYR A 1 242 ? 13.261 -6.032 -24.359 1.00 95.75 242 TYR A CA 1
ATOM 1804 C C . TYR A 1 242 ? 12.059 -5.122 -24.115 1.00 95.75 242 TYR A C 1
ATOM 1806 O O . TYR A 1 242 ? 12.054 -3.977 -24.566 1.00 95.75 242 TYR A O 1
ATOM 1814 N N . ARG A 1 243 ? 11.066 -5.603 -23.367 1.00 95.44 243 ARG A N 1
ATOM 1815 C CA . ARG A 1 243 ? 9.967 -4.784 -22.843 1.00 95.44 243 ARG A CA 1
ATOM 1816 C C . ARG A 1 243 ? 9.794 -5.085 -21.363 1.00 95.44 243 ARG A C 1
ATOM 1818 O O . ARG A 1 243 ? 9.674 -6.252 -20.989 1.00 95.44 243 ARG A O 1
ATOM 1825 N N . LEU A 1 244 ? 9.773 -4.032 -20.552 1.00 93.69 244 LEU A N 1
ATOM 1826 C CA . LEU A 1 244 ? 9.219 -4.067 -19.202 1.00 93.69 244 LEU A CA 1
ATOM 1827 C C . LEU A 1 244 ? 7.822 -3.448 -19.242 1.00 93.69 244 LEU A C 1
ATOM 1829 O O . LEU A 1 244 ? 7.591 -2.476 -19.969 1.00 93.69 244 LEU A O 1
ATOM 1833 N N . SER A 1 245 ? 6.901 -4.012 -18.476 1.00 94.50 245 SER A N 1
ATOM 1834 C CA . SER A 1 245 ? 5.529 -3.536 -18.373 1.00 94.50 245 SER A CA 1
ATOM 1835 C C . SER A 1 245 ? 5.007 -3.688 -16.941 1.00 94.50 245 SER A C 1
ATOM 1837 O O . SER A 1 245 ? 5.370 -4.619 -16.217 1.00 94.50 245 SER A O 1
ATOM 1839 N N . ASN A 1 246 ? 4.219 -2.704 -16.516 1.00 93.94 246 ASN A N 1
ATOM 1840 C CA . ASN A 1 246 ? 3.749 -2.512 -15.147 1.00 93.94 246 ASN A CA 1
ATOM 1841 C C . ASN A 1 246 ? 2.231 -2.775 -15.069 1.00 93.94 246 ASN A C 1
ATOM 1843 O O . ASN A 1 246 ? 1.442 -1.894 -14.731 1.00 93.94 246 ASN A O 1
ATOM 1847 N N . ASP A 1 247 ? 1.840 -3.991 -15.458 1.00 94.31 247 ASP A N 1
ATOM 1848 C CA . ASP A 1 247 ? 0.457 -4.498 -15.504 1.00 94.31 247 ASP A CA 1
ATOM 1849 C C . ASP A 1 247 ? 0.030 -5.151 -14.186 1.00 94.31 247 ASP A C 1
ATOM 1851 O O . ASP A 1 247 ? -1.114 -5.037 -13.755 1.00 94.31 247 ASP A O 1
ATOM 1855 N N . VAL A 1 248 ? 0.960 -5.893 -13.580 1.00 95.00 248 VAL A N 1
ATOM 1856 C CA . VAL A 1 248 ? 0.718 -6.802 -12.459 1.00 95.00 248 VAL A CA 1
ATOM 1857 C C . VAL A 1 248 ? 1.967 -6.907 -11.581 1.00 95.00 248 VAL A C 1
ATOM 1859 O O . VAL A 1 248 ? 3.083 -6.745 -12.073 1.00 95.00 248 VAL A O 1
ATOM 1862 N N . LEU A 1 249 ? 1.794 -7.184 -10.289 1.00 95.00 249 LEU A N 1
ATOM 1863 C CA . LEU A 1 249 ? 2.862 -7.382 -9.307 1.00 95.00 249 LEU A CA 1
ATOM 1864 C C . LEU A 1 249 ? 2.387 -8.359 -8.221 1.00 95.00 249 LEU A C 1
ATOM 1866 O O . LEU A 1 249 ? 1.352 -8.125 -7.595 1.00 95.00 249 LEU A O 1
ATOM 1870 N N . ALA A 1 250 ? 3.136 -9.427 -7.928 1.00 91.69 250 ALA A N 1
ATOM 1871 C CA . ALA A 1 250 ? 2.884 -10.183 -6.700 1.00 91.69 250 ALA A CA 1
ATOM 1872 C C . ALA A 1 250 ? 3.505 -9.445 -5.500 1.00 91.69 250 ALA A C 1
ATOM 1874 O O . ALA A 1 250 ? 4.616 -8.920 -5.580 1.00 91.69 250 ALA A O 1
ATOM 1875 N N . PHE A 1 251 ? 2.806 -9.401 -4.361 1.00 84.75 251 PHE A N 1
ATOM 1876 C CA . PHE A 1 251 ? 3.224 -8.587 -3.208 1.00 84.75 251 PHE A CA 1
ATOM 1877 C C . PHE A 1 251 ? 4.633 -8.942 -2.683 1.00 84.75 251 PHE A C 1
ATOM 1879 O O . PHE A 1 251 ? 5.398 -8.055 -2.294 1.00 84.75 251 PHE A O 1
ATOM 1886 N N . SER A 1 252 ? 5.011 -10.223 -2.757 1.00 84.75 252 SER A N 1
ATOM 1887 C CA . SER A 1 252 ? 6.347 -10.750 -2.430 1.00 84.75 252 SER A CA 1
ATOM 1888 C C . SER A 1 252 ? 7.478 -10.178 -3.296 1.00 84.75 252 SER A C 1
ATOM 1890 O O . SER A 1 252 ? 8.636 -10.169 -2.884 1.00 84.75 252 SER A O 1
ATOM 1892 N N . GLU A 1 253 ? 7.162 -9.660 -4.481 1.00 88.31 253 GLU A N 1
ATOM 1893 C CA . GLU A 1 253 ? 8.123 -9.127 -5.449 1.00 88.31 253 GLU A CA 1
ATOM 1894 C C . GLU A 1 253 ? 8.310 -7.613 -5.315 1.00 88.31 253 GLU A C 1
ATOM 1896 O O . GLU A 1 253 ? 9.251 -7.054 -5.878 1.00 88.31 253 GLU A O 1
ATOM 1901 N N . SER A 1 254 ? 7.461 -6.940 -4.531 1.00 87.06 254 SER A N 1
ATOM 1902 C CA . SER A 1 254 ? 7.466 -5.480 -4.363 1.00 87.06 254 SER A CA 1
ATOM 1903 C C . SER A 1 254 ? 8.833 -4.914 -3.948 1.00 87.06 254 SER A C 1
ATOM 1905 O O . SER A 1 254 ? 9.196 -3.814 -4.363 1.00 87.06 254 SER A O 1
ATOM 1907 N N . ARG A 1 255 ? 9.644 -5.668 -3.193 1.00 85.69 255 ARG A N 1
ATOM 1908 C CA . ARG A 1 255 ? 10.999 -5.263 -2.765 1.00 85.69 255 ARG A CA 1
ATOM 1909 C C . ARG A 1 255 ? 12.081 -5.398 -3.853 1.00 85.69 255 ARG A C 1
ATOM 1911 O O . ARG A 1 255 ? 13.184 -4.886 -3.678 1.00 85.69 255 ARG A O 1
ATOM 1918 N N . GLN A 1 256 ? 11.790 -6.026 -4.998 1.00 85.25 256 GLN A N 1
ATOM 1919 C CA . GLN A 1 256 ? 12.755 -6.240 -6.095 1.00 85.25 256 GLN A CA 1
ATOM 1920 C C . GLN A 1 256 ? 13.010 -5.004 -6.969 1.00 85.25 256 GLN A C 1
ATOM 1922 O O . GLN A 1 256 ? 13.829 -5.053 -7.883 1.00 85.25 256 GLN A O 1
ATOM 1927 N N . MET A 1 257 ? 12.364 -3.880 -6.668 1.00 85.06 257 MET A N 1
ATOM 1928 C CA . MET A 1 257 ? 12.558 -2.561 -7.276 1.00 85.06 257 MET A CA 1
ATOM 1929 C C . MET A 1 257 ? 14.004 -2.230 -7.689 1.00 85.06 257 MET A C 1
ATOM 1931 O O . MET A 1 257 ? 14.232 -1.833 -8.830 1.00 85.06 257 MET A O 1
ATOM 1935 N N . ARG A 1 258 ? 14.994 -2.447 -6.809 1.00 80.12 258 ARG A N 1
ATOM 1936 C CA . ARG A 1 258 ? 16.415 -2.128 -7.081 1.00 80.12 258 ARG A CA 1
ATOM 1937 C C . ARG A 1 258 ? 17.092 -3.042 -8.118 1.00 80.12 258 ARG A C 1
ATOM 1939 O O . ARG A 1 258 ? 18.228 -2.779 -8.507 1.00 80.12 258 ARG A O 1
ATOM 1946 N N . LEU A 1 259 ? 16.430 -4.117 -8.556 1.00 81.38 259 LEU A N 1
ATOM 1947 C CA . LEU A 1 259 ? 16.907 -5.003 -9.624 1.00 81.38 259 LEU A CA 1
ATOM 1948 C C . LEU A 1 259 ? 16.524 -4.499 -11.027 1.00 81.38 259 LEU A C 1
ATOM 1950 O O . LEU A 1 259 ? 17.206 -4.836 -11.995 1.00 81.38 259 LEU A O 1
ATOM 1954 N N . ASP A 1 260 ? 15.457 -3.701 -11.122 1.00 82.44 260 ASP A N 1
ATOM 1955 C CA . ASP A 1 260 ? 14.825 -3.238 -12.368 1.00 82.44 260 ASP A CA 1
ATOM 1956 C C . ASP A 1 260 ? 15.003 -1.722 -12.579 1.00 82.44 260 ASP A C 1
ATOM 1958 O O . ASP A 1 260 ? 15.188 -1.260 -13.705 1.00 82.44 260 ASP A O 1
ATOM 1962 N N . GLN A 1 261 ? 15.023 -0.948 -11.489 1.00 85.25 261 GLN A N 1
ATOM 1963 C CA . GLN A 1 261 ? 15.121 0.511 -11.487 1.00 85.25 261 GLN A CA 1
ATOM 1964 C C . GLN A 1 261 ? 16.191 0.999 -10.505 1.00 85.25 261 GLN A C 1
ATOM 1966 O O . GLN A 1 261 ? 16.441 0.378 -9.469 1.00 85.25 261 GLN A O 1
ATOM 1971 N N . ARG A 1 262 ? 16.782 2.168 -10.774 1.00 81.12 262 ARG A N 1
ATOM 1972 C CA . ARG A 1 262 ? 17.657 2.863 -9.813 1.00 81.12 262 ARG A CA 1
ATOM 1973 C C . ARG A 1 262 ? 17.367 4.370 -9.733 1.00 81.12 262 ARG A C 1
ATOM 1975 O O . ARG A 1 262 ? 17.014 4.975 -10.749 1.00 81.12 262 ARG A O 1
ATOM 1982 N N . PRO A 1 263 ? 17.542 5.009 -8.559 1.00 79.06 263 PRO A N 1
ATOM 1983 C CA . PRO A 1 263 ? 17.680 6.461 -8.485 1.00 79.06 263 PRO A CA 1
ATOM 1984 C C . PRO A 1 263 ? 18.927 6.935 -9.246 1.00 79.06 263 PRO A C 1
ATOM 1986 O O . PRO A 1 263 ? 19.947 6.243 -9.305 1.00 79.06 263 PRO A O 1
ATOM 1989 N N . GLY A 1 264 ? 18.860 8.148 -9.783 1.00 75.81 264 GLY A N 1
ATOM 1990 C CA . GLY A 1 264 ? 20.004 8.868 -10.326 1.00 75.81 264 GLY A CA 1
ATOM 1991 C C . GLY A 1 264 ? 19.670 10.336 -10.580 1.00 75.81 264 GLY A C 1
ATOM 1992 O O . GLY A 1 264 ? 18.543 10.779 -10.357 1.00 75.81 264 GLY A O 1
ATOM 1993 N N . ARG A 1 265 ? 20.648 11.096 -11.087 1.00 76.50 265 ARG A N 1
ATOM 1994 C CA . ARG A 1 265 ? 20.407 12.458 -11.585 1.00 76.50 265 ARG A CA 1
ATOM 1995 C C . ARG A 1 265 ? 19.276 12.424 -12.622 1.00 76.50 265 ARG A C 1
ATOM 1997 O O . ARG A 1 265 ? 19.259 11.538 -13.476 1.00 76.50 265 ARG A O 1
ATOM 2004 N N . GLY A 1 266 ? 18.334 13.358 -12.506 1.00 76.06 266 GLY A N 1
ATOM 2005 C CA . GLY A 1 266 ? 17.169 13.475 -13.388 1.00 76.06 266 GLY A CA 1
ATOM 2006 C C . GLY A 1 266 ? 15.963 12.591 -13.038 1.00 76.06 266 GLY A C 1
ATOM 2007 O O . GLY A 1 266 ? 14.881 12.877 -13.536 1.00 76.06 266 GLY A O 1
ATOM 2008 N N . GLY A 1 267 ? 16.092 11.567 -12.180 1.00 83.62 267 GLY A N 1
ATOM 2009 C CA . GLY A 1 267 ? 14.956 10.728 -11.766 1.00 83.62 267 GLY A CA 1
ATOM 2010 C C . GLY A 1 267 ? 15.249 9.225 -11.716 1.00 83.62 267 GLY A C 1
ATOM 2011 O O . GLY A 1 267 ? 16.287 8.790 -11.207 1.00 83.62 267 GLY A O 1
ATOM 2012 N N . ARG A 1 268 ? 14.295 8.415 -12.197 1.00 87.69 268 ARG A N 1
ATOM 2013 C CA . ARG A 1 268 ? 14.375 6.945 -12.206 1.00 87.69 268 ARG A CA 1
ATOM 2014 C C . ARG A 1 268 ? 14.960 6.439 -13.524 1.00 87.69 268 ARG A C 1
ATOM 2016 O O . ARG A 1 268 ? 14.479 6.767 -14.604 1.00 87.69 268 ARG A O 1
ATOM 2023 N N . TRP A 1 269 ? 15.982 5.599 -13.410 1.00 90.12 269 TRP A N 1
ATOM 2024 C CA . TRP A 1 269 ? 16.618 4.926 -14.537 1.00 90.12 269 TRP A CA 1
ATOM 2025 C C . TRP A 1 269 ? 16.140 3.475 -14.601 1.00 90.12 269 TRP A C 1
ATOM 2027 O O . TRP A 1 269 ? 16.402 2.701 -13.677 1.00 90.12 269 TRP A O 1
ATOM 2037 N N . TYR A 1 270 ? 15.449 3.119 -15.682 1.00 93.06 270 TYR A N 1
ATOM 2038 C CA . TYR A 1 270 ? 14.899 1.791 -15.950 1.00 93.06 270 TYR A CA 1
ATOM 2039 C C . TYR A 1 270 ? 15.930 0.948 -16.689 1.00 93.06 270 TYR A C 1
ATOM 2041 O O . TYR A 1 270 ? 16.425 1.353 -17.741 1.00 93.06 270 TYR A O 1
ATOM 2049 N N . ARG A 1 271 ? 16.266 -0.229 -16.162 1.00 91.50 271 ARG A N 1
ATOM 2050 C CA . ARG A 1 271 ? 17.228 -1.134 -16.792 1.00 91.50 271 ARG A CA 1
ATOM 2051 C C . ARG A 1 271 ? 16.529 -1.982 -17.849 1.00 91.50 271 ARG A C 1
ATOM 2053 O O . ARG A 1 271 ? 15.677 -2.805 -17.528 1.00 91.50 271 ARG A O 1
ATOM 2060 N N . MET A 1 272 ? 16.963 -1.882 -19.103 1.00 93.50 272 MET A N 1
ATOM 2061 C CA . MET A 1 272 ? 16.386 -2.648 -20.216 1.00 93.50 272 MET A CA 1
ATOM 2062 C C . MET A 1 272 ? 16.874 -4.104 -20.260 1.00 93.50 272 MET A C 1
ATOM 2064 O O . MET A 1 272 ? 16.983 -4.703 -21.323 1.00 93.50 272 MET A O 1
ATOM 2068 N N . GLN A 1 273 ? 17.196 -4.693 -19.110 1.00 88.62 273 GLN A N 1
ATOM 2069 C CA . GLN A 1 273 ? 17.668 -6.066 -18.979 1.00 88.62 273 GLN A CA 1
ATOM 2070 C C . GLN A 1 273 ? 17.282 -6.603 -17.600 1.00 88.62 273 GLN A C 1
ATOM 2072 O O . GLN A 1 273 ? 17.723 -6.078 -16.575 1.00 88.62 273 GLN A O 1
ATOM 2077 N N . ARG A 1 274 ? 16.520 -7.699 -17.588 1.00 86.94 274 ARG A N 1
ATOM 2078 C CA . ARG A 1 274 ? 16.177 -8.445 -16.376 1.00 86.94 274 ARG A CA 1
ATOM 2079 C C . ARG A 1 274 ? 17.453 -8.979 -15.722 1.00 86.94 274 ARG A C 1
ATOM 2081 O O . ARG A 1 274 ? 18.222 -9.692 -16.363 1.00 86.94 274 ARG A O 1
ATOM 2088 N N . ARG A 1 275 ? 17.684 -8.638 -14.452 1.00 83.31 275 ARG A N 1
ATOM 2089 C CA . ARG A 1 275 ? 18.790 -9.205 -13.664 1.00 83.31 275 ARG A CA 1
ATOM 2090 C C . ARG A 1 275 ? 18.486 -10.646 -13.253 1.00 83.31 275 ARG A C 1
ATOM 2092 O O . ARG A 1 275 ? 17.330 -10.998 -13.013 1.00 83.31 275 ARG A O 1
ATOM 2099 N N . GLN A 1 276 ? 19.534 -11.458 -13.117 1.00 78.69 276 GLN A N 1
ATOM 2100 C CA . GLN A 1 276 ? 19.440 -12.790 -12.518 1.00 78.69 276 GLN A CA 1
ATOM 2101 C C . GLN A 1 276 ? 18.813 -12.697 -11.115 1.00 78.69 276 GLN A C 1
ATOM 2103 O O . GLN A 1 276 ? 19.067 -11.745 -10.379 1.00 78.69 276 GLN A O 1
ATOM 2108 N N . GLY A 1 277 ? 17.947 -13.653 -10.774 1.00 80.38 277 GLY A N 1
ATOM 2109 C CA . GLY A 1 277 ? 17.203 -13.663 -9.509 1.00 80.38 277 GLY A CA 1
ATOM 2110 C C . GLY A 1 277 ? 15.982 -12.734 -9.452 1.00 80.38 277 GLY A C 1
ATOM 2111 O O . GLY A 1 277 ? 15.176 -12.876 -8.540 1.00 80.38 277 GLY A O 1
ATOM 2112 N N . SER A 1 278 ? 15.777 -11.831 -10.421 1.00 85.06 278 SER A N 1
ATOM 2113 C CA . SER A 1 278 ? 14.535 -11.053 -10.484 1.00 85.06 278 SER A CA 1
ATOM 2114 C C . SER A 1 278 ? 13.376 -11.919 -10.986 1.00 85.06 278 SER A C 1
ATOM 2116 O O . SER A 1 278 ? 13.428 -12.453 -12.099 1.00 85.06 278 SER A O 1
ATOM 2118 N N . THR A 1 279 ? 12.308 -12.035 -10.195 1.00 89.50 279 THR A N 1
ATOM 2119 C CA . THR A 1 279 ? 11.073 -12.753 -10.561 1.00 89.50 279 THR A CA 1
ATOM 2120 C C . THR A 1 279 ? 10.037 -11.851 -11.239 1.00 89.50 279 THR A C 1
ATOM 2122 O O . THR A 1 279 ? 9.212 -12.382 -11.983 1.00 89.50 279 THR A O 1
ATOM 2125 N N . LEU A 1 280 ? 10.179 -10.522 -11.097 1.00 90.81 280 LEU A N 1
ATOM 2126 C CA . LEU A 1 280 ? 9.239 -9.488 -11.556 1.00 90.81 280 LEU A CA 1
ATOM 2127 C C . LEU A 1 280 ? 8.523 -9.817 -12.892 1.00 90.81 280 LEU A C 1
ATOM 2129 O O . LEU A 1 280 ? 9.190 -10.056 -13.911 1.00 90.81 280 LEU A O 1
ATOM 2133 N N . PRO A 1 281 ? 7.177 -9.778 -12.925 1.00 91.25 281 PRO A N 1
ATOM 2134 C CA . PRO A 1 281 ? 6.369 -10.030 -14.117 1.00 91.25 281 PRO A CA 1
ATOM 2135 C C . PRO A 1 281 ? 6.473 -8.876 -15.123 1.00 91.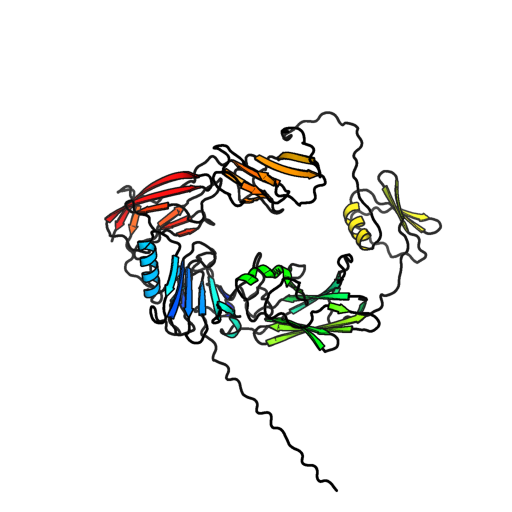25 281 PRO A C 1
ATOM 2137 O O . PRO A 1 281 ? 7.050 -7.829 -14.837 1.00 91.25 281 PRO A O 1
ATOM 2140 N N . GLY A 1 282 ? 5.952 -9.071 -16.338 1.00 90.44 282 GLY A N 1
ATOM 2141 C CA . GLY A 1 282 ? 5.971 -8.044 -17.392 1.00 90.44 282 GLY A CA 1
ATOM 2142 C C . GLY A 1 282 ? 7.353 -7.756 -18.000 1.00 90.44 282 GLY A C 1
ATOM 2143 O O . GLY A 1 282 ? 7.470 -6.919 -18.887 1.00 90.44 282 GLY A O 1
ATOM 2144 N N . ARG A 1 283 ? 8.420 -8.444 -17.562 1.00 92.50 283 ARG A N 1
ATOM 2145 C CA . ARG A 1 283 ? 9.777 -8.333 -18.127 1.00 92.50 283 ARG A CA 1
ATOM 2146 C C . ARG A 1 283 ? 9.981 -9.426 -19.176 1.00 92.50 283 ARG A C 1
ATOM 2148 O O . ARG A 1 283 ? 10.077 -10.604 -18.827 1.00 92.50 283 ARG A O 1
ATOM 2155 N N . SER A 1 284 ? 10.037 -9.033 -20.448 1.00 90.38 284 SER A N 1
ATOM 2156 C CA . SER A 1 284 ? 10.001 -9.925 -21.616 1.00 90.38 284 SER A CA 1
ATOM 2157 C C . SER A 1 284 ? 11.082 -9.607 -22.660 1.00 90.38 284 SER A C 1
ATOM 2159 O O . SER A 1 284 ? 11.587 -8.486 -22.742 1.00 90.38 284 SER A O 1
ATOM 2161 N N . GLY A 1 285 ? 11.420 -10.610 -23.476 1.00 86.25 285 GLY A N 1
ATOM 2162 C CA . GLY A 1 285 ? 12.493 -10.559 -24.475 1.00 86.25 285 GLY A CA 1
ATOM 2163 C C . GLY A 1 285 ? 13.848 -11.075 -23.953 1.00 86.25 285 GLY A C 1
ATOM 2164 O O . GLY A 1 285 ? 14.029 -11.223 -22.745 1.00 86.25 285 GLY A O 1
ATOM 2165 N N . PRO A 1 286 ? 14.818 -11.346 -24.849 1.00 75.25 286 PRO A N 1
ATOM 2166 C CA . PRO A 1 286 ? 16.141 -11.903 -24.514 1.00 75.25 286 PRO A CA 1
ATOM 2167 C C . PRO A 1 286 ? 17.067 -10.964 -23.713 1.00 75.25 286 PRO A C 1
ATOM 2169 O O . PRO A 1 286 ? 18.202 -11.331 -23.417 1.00 75.25 286 PRO A O 1
ATOM 2172 N N . GLY A 1 287 ? 16.609 -9.757 -23.372 1.00 71.56 287 GLY A N 1
ATOM 2173 C CA . GLY A 1 287 ? 17.369 -8.759 -22.622 1.00 71.56 287 GLY A CA 1
ATOM 2174 C C . GLY A 1 287 ? 18.094 -7.755 -23.519 1.00 71.56 287 GLY A C 1
ATOM 2175 O O . GLY A 1 287 ? 18.641 -8.089 -24.573 1.00 71.56 287 GLY A O 1
ATOM 2176 N N . GLY A 1 288 ? 18.122 -6.499 -23.076 1.00 73.69 288 GLY A N 1
ATOM 2177 C CA . GLY A 1 288 ? 18.779 -5.364 -23.728 1.00 73.69 288 GLY A CA 1
ATOM 2178 C C . GLY A 1 288 ? 20.288 -5.311 -23.516 1.00 73.69 288 GLY A C 1
ATOM 2179 O O . GLY A 1 288 ? 20.828 -4.235 -23.270 1.00 73.69 288 GLY A O 1
ATOM 2180 N N . LEU A 1 289 ? 20.949 -6.469 -23.603 1.00 86.88 289 LEU A N 1
ATOM 2181 C CA . LEU A 1 289 ? 22.369 -6.526 -23.923 1.00 86.88 289 LEU A CA 1
ATOM 2182 C C . LEU A 1 289 ? 22.513 -6.243 -25.423 1.00 86.88 289 LEU A C 1
ATOM 2184 O O . LEU A 1 289 ? 21.982 -6.990 -26.252 1.00 86.88 289 LEU A O 1
ATOM 2188 N N . VAL A 1 290 ? 23.194 -5.150 -25.748 1.00 89.62 290 VAL A N 1
ATOM 2189 C CA . VAL A 1 290 ? 23.458 -4.662 -27.102 1.00 89.62 290 VAL A CA 1
ATOM 2190 C C . VAL A 1 290 ? 24.939 -4.867 -27.401 1.00 89.62 290 VAL A C 1
ATOM 2192 O O . VAL A 1 290 ? 25.783 -4.427 -26.625 1.00 89.62 290 VAL A O 1
ATOM 2195 N N . THR A 1 291 ? 25.258 -5.501 -28.527 1.00 90.38 291 THR A N 1
ATOM 2196 C CA . THR A 1 291 ? 26.642 -5.707 -28.975 1.00 90.38 291 THR A CA 1
ATOM 2197 C C . THR A 1 291 ? 26.917 -4.842 -30.196 1.00 90.38 291 THR A C 1
ATOM 2199 O O . THR A 1 291 ? 26.178 -4.913 -31.175 1.00 90.38 291 THR A O 1
ATOM 2202 N N . VAL A 1 292 ? 27.991 -4.056 -30.148 1.00 89.12 292 VAL A N 1
ATOM 2203 C CA . VAL A 1 292 ? 28.443 -3.175 -31.231 1.00 89.12 292 VAL A CA 1
ATOM 2204 C C . VAL A 1 292 ? 29.869 -3.579 -31.608 1.00 89.12 292 VAL A C 1
ATOM 2206 O O . VAL A 1 292 ? 30.822 -3.303 -30.876 1.00 89.12 292 VAL A O 1
ATOM 2209 N N . SER A 1 293 ? 30.012 -4.288 -32.724 1.00 86.81 293 SER A N 1
ATOM 2210 C CA . SER A 1 293 ? 31.271 -4.902 -33.168 1.00 86.81 293 SER A CA 1
ATOM 2211 C C . SER A 1 293 ? 31.956 -4.109 -34.280 1.00 86.81 293 SER A C 1
ATOM 2213 O O . SER A 1 293 ? 33.073 -3.626 -34.104 1.00 86.81 293 SER A O 1
ATOM 2215 N N . ASP A 1 294 ? 31.274 -4.015 -35.416 1.00 87.19 294 ASP A N 1
ATOM 2216 C CA . ASP A 1 294 ? 31.819 -3.727 -36.749 1.00 87.19 294 ASP A CA 1
ATOM 2217 C C . ASP A 1 294 ? 30.863 -2.889 -37.615 1.00 87.19 294 ASP A C 1
ATOM 2219 O O . ASP A 1 294 ? 31.304 -2.188 -38.523 1.00 87.19 294 ASP A O 1
ATOM 2223 N N . ARG A 1 295 ? 29.563 -2.894 -37.298 1.00 92.50 295 ARG A N 1
ATOM 2224 C CA . ARG A 1 295 ? 28.542 -2.045 -37.926 1.00 92.50 295 ARG A CA 1
ATOM 2225 C C . ARG A 1 295 ? 27.862 -1.111 -36.919 1.00 92.50 295 ARG A C 1
ATOM 2227 O O . ARG A 1 295 ? 27.838 -1.417 -35.724 1.00 92.50 295 ARG A O 1
ATOM 2234 N N . PRO A 1 296 ? 27.248 -0.007 -37.384 1.00 93.31 296 PRO A N 1
ATOM 2235 C CA . PRO A 1 296 ? 26.309 0.758 -36.578 1.00 93.31 296 PRO A CA 1
ATOM 2236 C C . PRO A 1 296 ? 25.131 -0.095 -36.090 1.00 93.31 296 PRO A C 1
ATOM 2238 O O . PRO A 1 296 ? 24.686 -1.012 -36.790 1.00 93.31 296 PRO A O 1
ATOM 2241 N N . VAL A 1 297 ? 24.615 0.243 -34.910 1.00 95.25 297 VAL A N 1
ATOM 2242 C CA . VAL A 1 297 ? 23.430 -0.377 -34.300 1.00 95.25 297 VAL A CA 1
ATOM 2243 C C . VAL A 1 297 ? 22.426 0.715 -33.953 1.00 95.25 297 VAL A C 1
ATOM 2245 O O . VAL A 1 297 ? 22.754 1.644 -33.214 1.00 95.25 297 VAL A O 1
ATOM 2248 N N . GLU A 1 298 ? 21.208 0.619 -34.479 1.00 96.81 298 GLU A N 1
ATOM 2249 C CA . GLU A 1 298 ? 20.133 1.560 -34.158 1.00 96.81 298 GLU A CA 1
ATOM 2250 C C . GLU A 1 298 ? 19.440 1.141 -32.858 1.00 96.81 298 GLU A C 1
ATOM 2252 O O . GLU A 1 298 ? 18.931 0.025 -32.742 1.00 96.81 298 GLU A O 1
ATOM 2257 N N . LEU A 1 299 ? 19.383 2.051 -31.887 1.00 96.88 299 LEU A N 1
ATOM 2258 C CA . LEU A 1 299 ? 18.544 1.924 -30.705 1.00 96.88 299 LEU A CA 1
ATOM 2259 C C . LEU A 1 299 ? 17.316 2.809 -30.859 1.00 96.88 299 LEU A C 1
ATOM 2261 O O . LEU A 1 299 ? 17.431 3.999 -31.142 1.00 96.88 299 LEU A O 1
ATOM 2265 N N . ARG A 1 300 ? 16.144 2.245 -30.574 1.00 97.62 300 ARG A N 1
ATOM 2266 C CA . ARG A 1 300 ? 14.895 2.994 -30.429 1.00 97.62 300 ARG A CA 1
ATOM 2267 C C . ARG A 1 300 ? 14.213 2.584 -29.133 1.00 97.62 300 ARG A C 1
ATOM 2269 O O . ARG A 1 300 ? 13.923 1.413 -28.912 1.00 97.62 300 ARG A O 1
ATOM 2276 N N . ILE A 1 301 ? 13.923 3.556 -28.288 1.00 97.75 301 ILE A N 1
ATOM 2277 C CA . ILE A 1 301 ? 13.191 3.407 -27.040 1.00 97.75 301 ILE A CA 1
ATOM 2278 C C . ILE A 1 301 ? 11.788 3.968 -27.256 1.00 97.75 301 ILE A C 1
ATOM 2280 O O . ILE A 1 301 ? 11.619 5.017 -27.878 1.00 97.75 301 ILE A O 1
ATOM 2284 N N . VAL A 1 302 ? 10.783 3.268 -26.735 1.00 98.00 302 VAL A N 1
ATOM 2285 C CA . VAL A 1 302 ? 9.406 3.760 -26.629 1.00 98.00 302 VAL A CA 1
ATOM 2286 C C . VAL A 1 302 ? 8.968 3.641 -25.174 1.00 98.00 302 VAL A C 1
ATOM 2288 O O . VAL A 1 302 ? 9.022 2.545 -24.611 1.00 98.00 302 VAL A O 1
ATOM 2291 N N . VAL A 1 303 ? 8.538 4.753 -24.585 1.00 97.44 303 VAL A N 1
ATOM 2292 C CA . VAL A 1 303 ? 7.871 4.795 -23.275 1.00 97.44 303 VAL A CA 1
ATOM 2293 C C . VAL A 1 303 ? 6.384 5.033 -23.508 1.00 97.44 303 VAL A C 1
ATOM 2295 O O . VAL A 1 303 ? 6.016 5.774 -24.419 1.00 97.44 303 VAL A O 1
ATOM 2298 N N . GLU A 1 304 ? 5.549 4.366 -22.722 1.00 95.81 304 GLU A N 1
ATOM 2299 C CA . GLU A 1 304 ? 4.094 4.307 -22.860 1.00 95.81 304 GLU A CA 1
ATOM 2300 C C . GLU A 1 304 ? 3.438 4.473 -21.480 1.00 95.81 304 GLU A C 1
ATOM 2302 O O . GLU A 1 304 ? 3.895 3.841 -20.522 1.00 95.81 304 GLU A O 1
ATOM 2307 N N . ASP A 1 305 ? 2.406 5.316 -21.383 1.00 92.00 305 ASP A N 1
ATOM 2308 C CA . ASP A 1 305 ? 1.590 5.528 -20.173 1.00 92.00 305 ASP A CA 1
ATOM 2309 C C . ASP A 1 305 ? 0.379 4.570 -20.102 1.00 92.00 305 ASP A C 1
ATOM 2311 O O . ASP A 1 305 ? 0.216 3.669 -20.931 1.00 92.00 305 ASP A O 1
ATOM 2315 N N . ALA A 1 306 ? -0.474 4.739 -19.085 1.00 88.38 306 ALA A N 1
ATOM 2316 C CA . ALA A 1 306 ? -1.664 3.907 -18.885 1.00 88.38 306 ALA A CA 1
ATOM 2317 C C . ALA A 1 306 ? -2.819 4.198 -19.868 1.00 88.38 306 ALA A C 1
ATOM 2319 O O . ALA A 1 306 ? -3.680 3.341 -20.060 1.00 88.38 306 ALA A O 1
ATOM 2320 N N . LYS A 1 307 ? -2.842 5.366 -20.522 1.00 88.50 307 LYS A N 1
ATOM 2321 C CA . LYS A 1 307 ? -3.814 5.724 -21.573 1.00 88.50 307 LYS A CA 1
ATOM 2322 C C . LYS A 1 307 ? -3.324 5.382 -22.987 1.00 88.50 307 LYS A C 1
ATOM 2324 O O . LYS A 1 307 ? -4.093 5.481 -23.942 1.00 88.50 307 LYS A O 1
ATOM 2329 N N . GLY A 1 308 ? -2.076 4.942 -23.129 1.00 90.88 308 GLY A N 1
ATOM 2330 C CA . GLY A 1 308 ? -1.431 4.623 -24.395 1.00 90.88 308 GLY A CA 1
ATOM 2331 C C . GLY A 1 308 ? -0.792 5.821 -25.107 1.00 90.88 308 GLY A C 1
ATOM 2332 O O . GLY A 1 308 ? -0.443 5.678 -26.284 1.00 90.88 308 GLY A O 1
ATOM 2333 N N . LEU A 1 309 ? -0.611 6.978 -24.450 1.00 93.44 309 LEU A N 1
ATOM 2334 C CA . LEU A 1 309 ? 0.246 8.035 -25.000 1.00 93.44 309 LEU A CA 1
ATOM 2335 C C . LEU A 1 309 ? 1.706 7.582 -24.911 1.00 93.44 309 LEU A C 1
ATOM 2337 O O . LEU A 1 309 ? 2.097 6.766 -24.071 1.00 93.44 309 LEU A O 1
ATOM 2341 N N . ARG A 1 310 ? 2.523 8.052 -25.857 1.00 96.50 310 ARG A N 1
ATOM 2342 C CA . ARG A 1 310 ? 3.861 7.502 -26.087 1.00 96.50 310 ARG A CA 1
ATOM 2343 C C . ARG A 1 310 ? 4.876 8.582 -26.409 1.00 96.50 310 ARG A C 1
ATOM 2345 O O . ARG A 1 310 ? 4.610 9.464 -27.223 1.00 96.50 310 ARG A O 1
ATOM 2352 N N . ALA A 1 311 ? 6.081 8.407 -25.878 1.00 96.69 311 ALA A N 1
ATOM 2353 C CA . ALA A 1 311 ? 7.275 9.111 -26.324 1.00 96.69 311 ALA A CA 1
ATOM 2354 C C . ALA A 1 311 ? 8.285 8.143 -26.941 1.00 96.69 311 ALA A C 1
ATOM 2356 O O . ALA A 1 311 ? 8.358 6.966 -26.580 1.00 96.69 311 ALA A O 1
ATOM 2357 N N . GLY A 1 312 ? 9.065 8.656 -27.892 1.00 96.31 312 GLY A N 1
ATOM 2358 C CA . GLY A 1 312 ? 10.116 7.919 -28.581 1.00 96.31 312 GLY A CA 1
ATOM 2359 C C . GLY A 1 312 ? 11.461 8.624 -28.460 1.00 96.31 312 GLY A C 1
ATOM 2360 O O . GLY A 1 312 ? 11.534 9.844 -28.585 1.00 96.31 312 GLY A O 1
ATOM 2361 N N . PHE A 1 313 ? 12.521 7.845 -28.266 1.00 96.69 313 PHE A N 1
ATOM 2362 C CA . PHE A 1 313 ? 13.907 8.310 -28.281 1.00 96.69 313 PHE A CA 1
ATOM 2363 C C . PHE A 1 313 ? 14.725 7.344 -29.135 1.00 96.69 313 PHE A C 1
ATOM 2365 O O . PHE A 1 313 ? 14.606 6.133 -28.961 1.00 96.69 313 PHE A O 1
ATOM 2372 N N . GLY A 1 314 ? 15.548 7.844 -30.049 1.00 95.31 314 GLY A N 1
ATOM 2373 C CA . GLY A 1 314 ? 16.453 7.036 -30.859 1.00 95.31 314 GLY A CA 1
ATOM 2374 C C . GLY A 1 314 ? 17.903 7.486 -30.724 1.00 95.31 314 GLY A C 1
ATOM 2375 O O . GLY A 1 314 ? 18.169 8.658 -30.482 1.00 95.31 314 GLY A O 1
ATOM 2376 N N . CYS A 1 315 ? 18.847 6.570 -30.909 1.00 94.44 315 CYS A N 1
ATOM 2377 C CA . CYS A 1 315 ? 20.251 6.901 -31.151 1.00 94.44 315 CYS A CA 1
ATOM 2378 C C . CYS A 1 315 ? 20.921 5.797 -31.979 1.00 94.44 315 CYS A C 1
ATOM 2380 O O . CYS A 1 315 ? 20.412 4.682 -32.084 1.00 94.44 315 CYS A O 1
ATOM 2382 N N . VAL A 1 316 ? 22.069 6.099 -32.582 1.00 94.50 316 VAL A N 1
ATOM 2383 C CA . VAL A 1 316 ? 22.850 5.129 -33.359 1.00 94.50 316 VAL A CA 1
ATOM 2384 C C . VAL A 1 316 ? 24.191 4.910 -32.679 1.00 94.50 316 VAL A C 1
ATOM 2386 O O . VAL A 1 316 ? 25.007 5.829 -32.600 1.00 94.50 316 VAL A O 1
ATOM 2389 N N . LEU A 1 317 ? 24.446 3.690 -32.216 1.00 92.19 317 LEU A N 1
ATOM 2390 C CA . LEU A 1 317 ? 25.749 3.314 -31.679 1.00 92.19 317 LEU A CA 1
ATOM 2391 C C . LEU A 1 317 ? 26.717 3.015 -32.823 1.00 92.19 317 LEU A C 1
ATOM 2393 O O . LEU A 1 317 ? 26.350 2.348 -33.789 1.00 92.19 317 LEU A O 1
ATOM 2397 N N . LEU A 1 318 ? 27.950 3.505 -32.713 1.00 89.12 318 LEU A N 1
ATOM 2398 C CA . LEU A 1 318 ? 29.009 3.352 -33.708 1.00 89.12 318 LEU A CA 1
ATOM 2399 C C . LEU A 1 318 ? 30.157 2.481 -33.159 1.00 89.12 318 LEU A C 1
ATOM 2401 O O . LEU A 1 318 ? 30.515 2.625 -31.985 1.00 89.12 318 LEU A O 1
ATOM 2405 N N . PRO A 1 319 ? 30.759 1.612 -33.996 1.00 81.50 319 PRO A N 1
ATOM 2406 C CA . PRO A 1 319 ? 31.851 0.718 -33.596 1.00 81.50 319 PRO A CA 1
ATOM 2407 C C . PRO A 1 319 ? 33.212 1.420 -33.457 1.00 81.50 319 PRO A C 1
ATOM 2409 O O . PRO A 1 319 ? 34.139 0.845 -32.890 1.00 81.50 319 PRO A O 1
ATOM 2412 N N . GLU A 1 320 ? 33.356 2.653 -33.944 1.00 66.19 320 GLU A N 1
ATOM 2413 C CA . GLU A 1 320 ? 34.592 3.437 -33.843 1.00 66.19 320 GLU A CA 1
ATOM 2414 C C . GLU A 1 320 ? 34.523 4.454 -32.697 1.00 66.19 320 GLU A C 1
ATOM 2416 O O . GLU A 1 320 ? 33.495 5.100 -32.482 1.00 66.19 320 GLU A O 1
ATOM 2421 N N . GLN A 1 321 ? 35.641 4.636 -31.988 1.00 55.22 321 GLN A N 1
ATOM 2422 C CA . GLN A 1 321 ? 35.882 5.855 -31.214 1.00 55.22 321 GLN A CA 1
ATOM 2423 C C . GLN A 1 321 ? 36.564 6.900 -32.110 1.00 55.22 321 GLN A C 1
ATOM 2425 O O . GLN A 1 321 ? 37.433 6.520 -32.897 1.00 55.22 321 GLN A O 1
ATOM 2430 N N . PRO A 1 322 ? 36.256 8.205 -31.970 1.00 41.66 322 PRO A N 1
ATOM 2431 C CA . PRO A 1 322 ? 37.086 9.246 -32.565 1.00 41.66 322 PRO A CA 1
ATOM 2432 C C . PRO A 1 322 ? 38.510 9.137 -32.003 1.00 41.66 322 PRO A C 1
ATOM 2434 O O . PRO A 1 322 ? 38.725 9.150 -30.792 1.00 41.66 322 PRO A O 1
ATOM 2437 N N . SER A 1 323 ? 39.484 8.980 -32.893 1.00 34.22 323 SER A N 1
ATOM 2438 C CA . SER A 1 323 ? 40.849 8.600 -32.543 1.00 34.22 323 SER A CA 1
ATOM 2439 C C . SER A 1 323 ? 41.642 9.727 -31.872 1.00 34.22 323 SER A C 1
ATOM 2441 O O . SER A 1 323 ? 41.991 10.711 -32.526 1.00 34.22 323 SER A O 1
ATOM 2443 N N . ARG A 1 324 ? 42.049 9.523 -30.614 1.00 33.94 324 ARG A N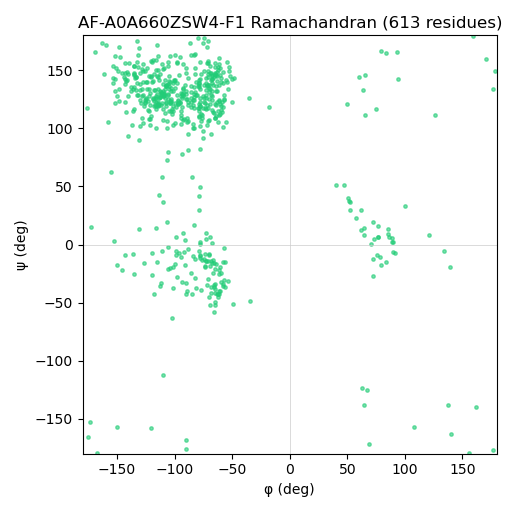 1
ATOM 2444 C CA . ARG A 1 324 ? 43.317 10.041 -30.067 1.00 33.94 324 ARG A CA 1
ATOM 2445 C C . ARG A 1 324 ? 43.736 9.217 -28.848 1.00 33.94 324 ARG A C 1
ATOM 2447 O O . ARG A 1 324 ? 43.153 9.346 -27.778 1.00 33.94 324 ARG A O 1
ATOM 2454 N N . ALA A 1 325 ? 44.744 8.366 -29.025 1.00 29.31 325 ALA A N 1
ATOM 2455 C CA . ALA A 1 325 ? 45.397 7.685 -27.914 1.00 29.31 325 ALA A CA 1
ATOM 2456 C C . ALA A 1 325 ? 46.377 8.647 -27.226 1.00 29.31 325 ALA A C 1
ATOM 2458 O O . ALA A 1 325 ? 47.148 9.326 -27.903 1.00 29.31 325 ALA A O 1
ATOM 2459 N N . VAL A 1 326 ? 46.364 8.672 -25.895 1.00 32.28 326 VAL A N 1
ATOM 2460 C CA . VAL A 1 326 ? 47.449 9.227 -25.076 1.00 32.28 326 VAL A CA 1
ATOM 2461 C C . VAL A 1 326 ? 48.153 8.029 -24.451 1.00 32.28 326 VAL A C 1
ATOM 2463 O O . VAL A 1 326 ? 47.513 7.251 -23.748 1.00 32.28 326 VAL A O 1
ATOM 2466 N N . GLN A 1 327 ? 49.441 7.844 -24.741 1.00 32.41 327 GLN A N 1
ATOM 2467 C CA . GLN A 1 327 ? 50.257 6.808 -24.107 1.00 32.41 327 GLN A CA 1
ATOM 2468 C C . GLN A 1 327 ? 51.062 7.414 -22.960 1.00 32.41 327 GLN A C 1
ATOM 2470 O O . GLN A 1 327 ? 51.793 8.372 -23.178 1.00 32.41 327 GLN A O 1
ATOM 2475 N N . GLY A 1 328 ? 50.974 6.793 -21.781 1.00 34.44 328 GLY A N 1
ATOM 2476 C CA . GLY A 1 328 ? 51.885 7.020 -20.658 1.00 34.44 328 GLY A CA 1
ATOM 2477 C C . GLY A 1 328 ? 51.674 8.331 -19.896 1.00 34.44 328 GLY A C 1
ATOM 2478 O O . GLY A 1 328 ? 51.902 9.424 -20.401 1.00 34.44 328 GLY A O 1
ATOM 2479 N N . THR A 1 329 ? 51.318 8.223 -18.619 1.00 35.69 329 THR A N 1
ATOM 2480 C CA . THR A 1 329 ? 51.516 9.299 -17.640 1.00 35.69 329 THR A CA 1
ATOM 2481 C C . THR A 1 329 ? 52.358 8.734 -16.509 1.00 35.69 329 THR A C 1
ATOM 2483 O O . THR A 1 329 ? 51.921 7.817 -15.818 1.00 35.69 329 THR A O 1
ATOM 2486 N N . SER A 1 330 ? 53.566 9.262 -16.319 1.00 37.03 330 SER A N 1
ATOM 2487 C CA . SER A 1 330 ? 54.399 8.955 -15.156 1.00 37.03 330 SER A CA 1
ATOM 2488 C C . SER A 1 330 ? 54.226 10.045 -14.103 1.00 37.03 330 SER A C 1
ATOM 2490 O O . SER A 1 330 ? 54.455 11.223 -14.375 1.00 37.03 330 SER A O 1
ATOM 2492 N N . LEU A 1 331 ? 53.823 9.644 -12.898 1.00 33.34 331 LEU A N 1
ATOM 2493 C CA . LEU A 1 331 ? 53.677 10.519 -11.736 1.00 33.34 331 LEU A CA 1
ATOM 2494 C C . LEU A 1 331 ? 54.895 10.383 -10.823 1.00 33.34 331 LEU A C 1
ATOM 2496 O O . LEU A 1 331 ? 55.306 9.266 -10.499 1.00 33.34 331 LEU A O 1
ATOM 2500 N N . ARG A 1 332 ? 55.435 11.514 -10.358 1.00 37.22 332 ARG A N 1
ATOM 2501 C CA . ARG A 1 332 ? 56.476 11.551 -9.324 1.00 37.22 332 ARG A CA 1
ATOM 2502 C C . ARG A 1 332 ? 56.130 12.591 -8.261 1.00 37.22 332 ARG A C 1
ATOM 2504 O O . ARG A 1 332 ? 55.563 13.640 -8.561 1.00 37.22 332 ARG A O 1
ATOM 2511 N N . VAL A 1 333 ? 56.466 12.280 -7.013 1.00 33.12 333 VAL A N 1
ATOM 2512 C CA . VAL A 1 333 ? 56.281 13.171 -5.861 1.00 33.12 333 VAL A CA 1
ATOM 2513 C C . VAL A 1 333 ? 57.642 13.726 -5.463 1.00 33.12 333 VAL A C 1
ATOM 2515 O O . VAL A 1 333 ? 58.561 12.947 -5.204 1.00 33.12 333 VAL A O 1
ATOM 2518 N N . GLU A 1 334 ? 57.769 15.050 -5.395 1.00 36.16 334 GLU A N 1
ATOM 2519 C CA . GLU A 1 334 ? 58.968 15.727 -4.893 1.00 36.16 334 GLU A CA 1
ATOM 2520 C C . GLU A 1 334 ? 58.554 16.770 -3.845 1.00 36.16 334 GLU A C 1
ATOM 2522 O O . GLU A 1 334 ? 58.036 17.843 -4.155 1.00 36.16 334 GLU A O 1
ATOM 2527 N N . GLY A 1 335 ? 58.737 16.423 -2.567 1.00 41.78 335 GLY A N 1
ATOM 2528 C CA . GLY A 1 335 ? 58.286 17.251 -1.447 1.00 41.78 335 GLY A CA 1
ATOM 2529 C C . GLY A 1 335 ? 56.752 17.393 -1.403 1.00 41.78 335 GLY A C 1
ATOM 2530 O O . GLY A 1 335 ? 56.054 16.399 -1.605 1.00 41.78 335 GLY A O 1
ATOM 2531 N N . PRO A 1 336 ? 56.206 18.594 -1.126 1.00 31.41 336 PRO A N 1
ATOM 2532 C CA . PRO A 1 336 ? 54.761 18.831 -1.076 1.00 31.41 336 PRO A CA 1
ATOM 2533 C C . PRO A 1 336 ? 54.101 18.958 -2.464 1.00 31.41 336 PRO A C 1
ATOM 2535 O O . PRO A 1 336 ? 52.901 19.226 -2.535 1.00 31.41 336 PRO A O 1
ATOM 2538 N N . LEU A 1 337 ? 54.859 18.799 -3.558 1.00 32.94 337 LEU A N 1
ATOM 2539 C CA . LEU A 1 337 ? 54.383 18.995 -4.925 1.00 32.94 337 LEU A CA 1
ATOM 2540 C C . LEU A 1 337 ? 54.166 17.655 -5.650 1.00 32.94 337 LEU A C 1
ATOM 2542 O O . LEU A 1 337 ? 55.025 16.768 -5.644 1.00 32.94 337 LEU A O 1
ATOM 2546 N N . LEU A 1 338 ? 53.020 17.535 -6.322 1.00 35.03 338 LEU A N 1
ATOM 2547 C CA . LEU A 1 338 ? 52.730 16.444 -7.251 1.00 35.03 338 LEU A CA 1
ATOM 2548 C C . LEU A 1 338 ? 53.106 16.895 -8.667 1.00 35.03 338 LEU A C 1
ATOM 2550 O O . LEU A 1 338 ? 52.512 17.846 -9.174 1.00 35.03 338 LEU A O 1
ATOM 2554 N N . ILE A 1 339 ? 54.060 16.217 -9.310 1.00 40.62 339 ILE A N 1
ATOM 2555 C CA . ILE A 1 339 ? 54.497 16.552 -10.670 1.00 40.62 339 ILE A CA 1
ATOM 2556 C C . ILE A 1 339 ? 53.974 15.487 -11.638 1.00 40.62 339 ILE A C 1
ATOM 2558 O O . ILE A 1 339 ? 54.246 14.292 -11.490 1.00 40.62 339 ILE A O 1
ATOM 2562 N N . ALA A 1 340 ? 53.217 15.939 -12.638 1.00 38.81 340 ALA A N 1
ATOM 2563 C CA . ALA A 1 340 ? 52.780 15.134 -13.771 1.00 38.81 340 ALA A CA 1
ATOM 2564 C C . ALA A 1 340 ? 53.507 15.618 -15.030 1.00 38.81 340 ALA A C 1
ATOM 2566 O O . ALA A 1 340 ? 53.333 16.764 -15.445 1.00 38.81 340 ALA A O 1
ATOM 2567 N N . GLU A 1 341 ? 54.317 14.748 -15.631 1.00 38.53 341 GLU A N 1
ATOM 2568 C CA . GLU A 1 341 ? 55.001 15.035 -16.893 1.00 38.53 341 GLU A CA 1
ATOM 2569 C C . GLU A 1 341 ? 54.193 14.438 -18.050 1.00 38.53 341 GLU A C 1
ATOM 2571 O O . GLU A 1 341 ? 53.888 13.242 -18.079 1.00 38.53 341 GLU A O 1
ATOM 2576 N N . LEU A 1 342 ? 53.791 15.304 -18.984 1.00 39.78 342 LEU A N 1
ATOM 2577 C CA . LEU A 1 342 ? 52.958 14.960 -20.134 1.00 39.78 342 LEU A CA 1
ATOM 2578 C C . LEU A 1 342 ? 53.810 14.969 -21.404 1.00 39.78 342 LEU A C 1
ATOM 2580 O O . LEU A 1 342 ? 54.159 16.033 -21.920 1.00 39.78 342 LEU A O 1
ATOM 2584 N N . ALA A 1 343 ? 54.114 13.778 -21.921 1.00 37.66 343 ALA A N 1
ATOM 2585 C CA . ALA A 1 343 ? 54.758 13.613 -23.218 1.00 37.66 343 ALA A CA 1
ATOM 2586 C C . ALA A 1 343 ? 53.726 13.792 -24.345 1.00 37.66 343 ALA A C 1
ATOM 2588 O O . ALA A 1 343 ? 52.758 13.035 -24.444 1.00 37.66 343 ALA A O 1
ATOM 2589 N N . GLY A 1 344 ? 53.923 14.785 -25.214 1.00 39.88 344 GLY A N 1
ATOM 2590 C CA . GLY A 1 344 ? 53.036 14.992 -26.359 1.00 39.88 344 GLY A CA 1
ATOM 2591 C C . GLY A 1 344 ? 53.365 16.227 -27.192 1.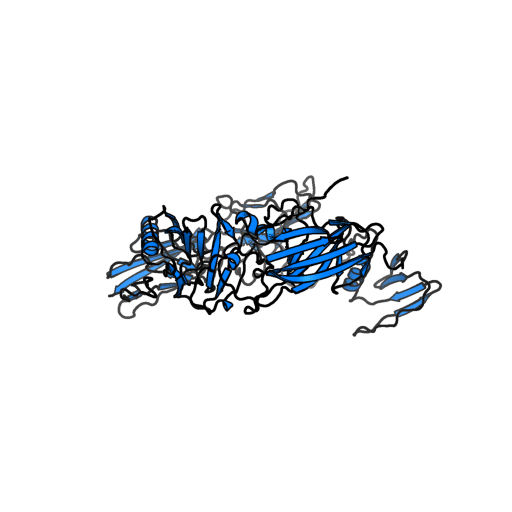00 39.88 344 GLY A C 1
ATOM 2592 O O . GLY A 1 344 ? 53.548 17.320 -26.662 1.00 39.88 344 GLY A O 1
ATOM 2593 N N . SER A 1 345 ? 53.380 16.057 -28.514 1.00 38.06 345 SER A N 1
ATOM 2594 C CA . SER A 1 345 ? 53.503 17.144 -29.486 1.00 38.06 345 SER A CA 1
ATOM 2595 C C . SER A 1 345 ? 52.123 17.599 -29.981 1.00 38.06 345 SER A C 1
ATOM 2597 O O . SER A 1 345 ? 51.337 16.817 -30.520 1.00 38.06 345 SER A O 1
ATOM 2599 N N . GLY A 1 346 ? 51.816 18.884 -29.804 1.00 44.19 346 GLY A N 1
ATOM 2600 C CA . GLY A 1 346 ? 50.568 19.501 -30.256 1.00 44.19 346 GLY A CA 1
ATOM 2601 C C . GLY A 1 346 ? 50.392 20.919 -29.712 1.00 44.19 346 GLY A C 1
ATOM 2602 O O . GLY A 1 346 ? 51.019 21.281 -28.719 1.00 44.19 346 GLY A O 1
ATOM 2603 N N . GLU A 1 347 ? 49.546 21.718 -30.365 1.00 40.06 347 GLU A N 1
ATOM 2604 C CA . GLU A 1 347 ? 49.194 23.055 -29.874 1.00 40.06 347 GLU A CA 1
ATOM 2605 C C . GLU A 1 347 ? 48.381 22.993 -28.574 1.00 40.06 347 GLU A C 1
ATOM 2607 O O . GLU A 1 347 ? 47.573 22.086 -28.348 1.00 40.06 347 GLU A O 1
ATOM 2612 N N . MET A 1 348 ? 48.630 23.978 -27.713 1.00 36.28 348 MET A N 1
ATOM 2613 C CA . MET A 1 348 ? 48.122 24.046 -26.348 1.00 36.28 348 MET A CA 1
ATOM 2614 C C . MET A 1 348 ? 46.610 24.354 -26.320 1.00 36.28 348 MET A C 1
ATOM 2616 O O . MET A 1 348 ? 46.162 25.247 -27.044 1.00 36.28 348 MET A O 1
ATOM 2620 N N . PRO A 1 349 ? 45.801 23.690 -25.469 1.00 39.28 349 PRO A N 1
ATOM 2621 C CA . PRO A 1 349 ? 44.444 24.156 -25.188 1.00 39.28 349 PRO A CA 1
ATOM 2622 C C . PRO A 1 349 ? 44.489 25.523 -24.473 1.00 39.28 349 PRO A C 1
ATOM 2624 O O . PRO A 1 349 ? 45.407 25.761 -23.687 1.00 39.28 349 PRO A O 1
ATOM 2627 N N . PRO A 1 350 ? 43.520 26.428 -24.705 1.00 32.75 350 PRO A N 1
ATOM 2628 C CA . PRO A 1 350 ? 43.509 27.736 -24.057 1.00 32.75 350 PRO A CA 1
ATOM 2629 C C . PRO A 1 350 ? 43.364 27.613 -22.534 1.00 32.75 350 PRO A C 1
ATOM 2631 O O . PRO A 1 350 ? 42.653 26.738 -22.035 1.00 32.75 350 PRO A O 1
ATOM 2634 N N . LEU A 1 351 ? 44.025 28.520 -21.807 1.00 38.69 351 LEU A N 1
ATOM 2635 C CA . LEU A 1 351 ? 43.906 28.632 -20.354 1.00 38.69 351 LEU A CA 1
ATOM 2636 C C . LEU A 1 351 ? 42.443 28.876 -19.951 1.00 38.69 351 LEU A C 1
ATOM 2638 O O . LEU A 1 351 ? 41.757 29.700 -20.557 1.00 38.69 351 LEU A O 1
ATOM 2642 N N . VAL A 1 352 ? 41.998 28.215 -18.884 1.00 35.16 352 VAL A N 1
ATOM 2643 C CA . VAL A 1 352 ? 40.760 28.557 -18.176 1.00 35.16 352 VAL A CA 1
ATOM 2644 C C . VAL A 1 352 ? 41.146 28.842 -16.732 1.00 35.16 352 VAL A C 1
ATOM 2646 O O . VAL A 1 352 ? 41.518 27.925 -16.002 1.00 35.16 352 VAL A O 1
ATOM 2649 N N . GLU A 1 353 ? 41.098 30.111 -16.333 1.00 34.66 353 GLU A N 1
ATOM 2650 C CA . GLU A 1 353 ? 41.347 30.506 -14.947 1.00 34.66 353 GLU A CA 1
ATOM 2651 C C . GLU A 1 353 ? 40.224 29.991 -14.036 1.00 34.66 353 GLU A C 1
ATOM 2653 O O . GLU A 1 353 ? 39.037 30.209 -14.289 1.00 34.66 353 GLU A O 1
ATOM 2658 N N . GLY A 1 354 ? 40.612 29.301 -12.961 1.00 40.94 354 GLY A N 1
ATOM 2659 C CA . GLY A 1 354 ? 39.748 29.085 -11.802 1.00 40.94 354 GLY A CA 1
ATOM 2660 C C . GLY A 1 354 ? 39.777 30.300 -10.859 1.00 40.94 354 GLY A C 1
ATOM 2661 O O . GLY A 1 354 ? 40.702 31.106 -10.954 1.00 40.94 354 GLY A O 1
ATOM 2662 N N . PRO A 1 355 ? 38.813 30.433 -9.925 1.00 29.00 355 PRO A N 1
ATOM 2663 C CA . PRO A 1 355 ? 38.646 31.647 -9.112 1.00 29.00 355 PRO A CA 1
ATOM 2664 C C . PRO A 1 355 ? 39.846 32.050 -8.237 1.00 29.00 355 PRO A C 1
ATOM 2666 O O . PRO A 1 355 ? 39.984 33.225 -7.913 1.00 29.00 355 PRO A O 1
ATOM 2669 N N . ASP A 1 356 ? 40.710 31.095 -7.882 1.00 36.53 356 ASP A N 1
ATOM 2670 C CA . ASP A 1 356 ? 41.802 31.251 -6.909 1.00 36.53 356 ASP A CA 1
ATOM 2671 C C . ASP A 1 356 ? 43.187 31.135 -7.589 1.00 36.53 356 ASP A C 1
ATOM 2673 O O . ASP A 1 356 ? 44.071 30.405 -7.140 1.00 36.53 356 ASP A O 1
ATOM 2677 N N . GLY A 1 357 ? 43.332 31.763 -8.760 1.00 42.69 357 GLY A N 1
ATOM 2678 C CA . GLY A 1 357 ? 44.338 31.433 -9.775 1.00 42.69 357 GLY A CA 1
ATOM 2679 C C . GLY A 1 357 ? 45.813 31.431 -9.344 1.00 42.69 357 GLY A C 1
ATOM 2680 O O . GLY A 1 357 ? 46.458 32.476 -9.316 1.00 42.69 357 GLY A O 1
ATOM 2681 N N . HIS A 1 358 ? 46.387 30.231 -9.193 1.00 38.38 358 HIS A N 1
ATOM 2682 C CA . HIS A 1 358 ? 47.830 29.980 -9.281 1.00 38.38 358 HIS A CA 1
ATOM 2683 C C . HIS A 1 358 ? 48.120 28.631 -9.968 1.00 38.38 358 HIS A C 1
ATOM 2685 O O . HIS A 1 358 ? 47.841 27.559 -9.430 1.00 38.38 358 HIS A O 1
ATOM 2691 N N . HIS A 1 359 ? 48.742 28.686 -11.148 1.00 45.91 359 HIS A N 1
ATOM 2692 C CA . HIS A 1 359 ? 49.346 27.541 -11.834 1.00 45.91 359 HIS A CA 1
ATOM 2693 C C . HIS A 1 359 ? 50.745 27.942 -12.301 1.00 45.91 359 HIS A C 1
ATOM 2695 O O . HIS A 1 359 ? 50.883 28.962 -12.976 1.00 45.91 359 HIS A O 1
ATOM 2701 N N . LEU A 1 360 ? 51.770 27.143 -11.985 1.00 39.03 360 LEU A N 1
ATOM 2702 C CA . LEU A 1 360 ? 53.082 27.299 -12.617 1.00 39.03 360 LEU A CA 1
ATOM 2703 C C . LEU A 1 360 ? 53.189 26.306 -13.778 1.00 39.03 360 LEU A C 1
ATOM 2705 O O . LEU A 1 360 ? 53.062 25.096 -13.580 1.00 39.03 360 LEU A O 1
ATOM 2709 N N . LEU A 1 361 ? 53.403 26.836 -14.980 1.00 40.22 361 LEU A N 1
ATOM 2710 C CA . LEU A 1 361 ? 53.603 26.091 -16.220 1.00 40.22 361 LEU A CA 1
ATOM 2711 C C . LEU A 1 361 ? 55.002 26.403 -16.747 1.00 40.22 361 LEU A C 1
ATOM 2713 O O . LEU A 1 361 ? 55.321 27.565 -16.990 1.00 40.22 361 LEU A O 1
ATOM 2717 N N . GLU A 1 362 ? 55.815 25.369 -16.944 1.00 38.31 362 GLU A N 1
ATOM 2718 C CA . GLU A 1 362 ? 57.139 25.483 -17.558 1.00 38.31 362 GLU A CA 1
ATOM 2719 C C . GLU A 1 362 ? 57.222 24.544 -18.768 1.00 38.31 362 GLU A C 1
ATOM 2721 O O . GLU A 1 362 ? 56.799 23.383 -18.713 1.00 38.31 362 GLU A O 1
ATOM 2726 N N . ALA A 1 363 ? 57.736 25.066 -19.882 1.00 37.72 363 ALA A N 1
ATOM 2727 C CA . ALA A 1 363 ? 58.028 24.273 -21.069 1.00 37.72 363 ALA A CA 1
ATOM 2728 C C . ALA A 1 363 ? 59.395 23.599 -20.896 1.00 37.72 363 ALA A C 1
ATOM 2730 O O . ALA A 1 363 ? 60.373 24.262 -20.556 1.00 37.72 363 ALA A O 1
ATOM 2731 N N . VAL A 1 364 ? 59.461 22.294 -21.152 1.00 44.97 364 VAL A N 1
ATOM 2732 C CA . VAL A 1 364 ? 60.691 21.496 -21.068 1.00 44.97 364 VAL A CA 1
ATOM 2733 C C . VAL A 1 364 ? 60.897 20.736 -22.377 1.00 44.97 364 VAL A C 1
ATOM 2735 O O . VAL A 1 364 ? 59.938 20.475 -23.105 1.00 44.97 364 VAL A O 1
ATOM 2738 N N . ASP A 1 365 ? 62.139 20.378 -22.707 1.00 36.28 365 ASP A N 1
ATOM 2739 C CA . ASP A 1 365 ? 62.421 19.666 -23.959 1.00 36.28 365 ASP A CA 1
ATOM 2740 C C . ASP A 1 365 ? 61.648 18.337 -24.026 1.00 36.28 365 ASP A C 1
ATOM 2742 O O . ASP A 1 365 ? 61.878 17.411 -23.249 1.00 36.28 365 ASP A O 1
ATOM 2746 N N . GLY A 1 366 ? 60.709 18.255 -24.974 1.00 43.62 366 GLY A N 1
ATOM 2747 C CA . GLY A 1 366 ? 59.858 17.084 -25.199 1.00 43.62 366 GLY A CA 1
ATOM 2748 C C . GLY A 1 366 ? 58.529 17.042 -24.427 1.00 43.62 366 GLY A C 1
ATOM 2749 O O . GLY A 1 366 ? 57.791 16.069 -24.598 1.00 43.62 366 GLY A O 1
ATOM 2750 N N . GLY A 1 367 ? 58.172 18.058 -23.629 1.00 41.34 367 GLY A N 1
ATOM 2751 C CA . GLY A 1 367 ? 56.900 18.044 -22.895 1.00 41.34 367 GLY A CA 1
ATOM 2752 C C . GLY A 1 367 ? 56.560 19.307 -22.099 1.00 41.34 367 GLY A C 1
ATOM 2753 O O . GLY A 1 367 ? 57.152 20.372 -22.263 1.00 41.34 367 GLY A O 1
ATOM 2754 N N . TRP A 1 368 ? 55.570 19.171 -21.216 1.00 42.03 368 TRP A N 1
ATOM 2755 C CA . TRP A 1 368 ? 55.058 20.255 -20.372 1.00 42.03 368 TRP A CA 1
ATOM 2756 C C . TRP A 1 368 ? 55.101 19.852 -18.898 1.00 42.03 368 TRP A C 1
ATOM 2758 O O . TRP A 1 368 ? 54.740 18.721 -18.557 1.00 42.03 368 TRP A O 1
ATOM 2768 N N . ARG A 1 369 ? 55.484 20.789 -18.024 1.00 40.12 369 ARG A N 1
ATOM 2769 C CA . ARG A 1 369 ? 55.473 20.619 -16.566 1.00 40.12 369 ARG A CA 1
ATOM 2770 C C . ARG A 1 369 ? 54.427 21.539 -15.935 1.00 40.12 369 ARG A C 1
ATOM 2772 O O . ARG A 1 369 ? 54.379 22.728 -16.244 1.00 40.12 369 ARG A O 1
ATOM 2779 N N . VAL A 1 370 ? 53.603 20.986 -15.040 1.00 42.41 370 VAL A N 1
ATOM 2780 C CA . VAL A 1 370 ? 52.551 21.712 -14.304 1.00 42.41 370 VAL A CA 1
ATOM 2781 C C . VAL A 1 370 ? 52.735 21.509 -12.802 1.00 42.41 370 VAL A C 1
ATOM 2783 O O . VAL A 1 370 ? 52.766 20.370 -12.338 1.00 42.41 370 VAL A O 1
ATOM 2786 N N . GLY A 1 371 ? 52.829 22.606 -12.047 1.00 39.62 371 GLY A N 1
ATOM 2787 C CA . GLY A 1 371 ? 52.840 22.615 -10.581 1.00 39.62 371 GLY A CA 1
ATOM 2788 C C . GLY A 1 371 ? 51.550 23.203 -10.000 1.00 39.62 371 GLY A C 1
ATOM 2789 O O . GLY A 1 371 ? 51.048 24.216 -10.494 1.00 39.62 371 GLY A O 1
ATOM 2790 N N . VAL A 1 372 ? 51.017 22.575 -8.945 1.00 41.53 372 VAL A N 1
ATOM 2791 C CA . VAL A 1 372 ? 49.794 23.002 -8.236 1.00 41.53 372 VAL A CA 1
ATOM 2792 C C . VAL A 1 372 ? 49.999 22.871 -6.725 1.00 41.53 372 VAL A C 1
ATOM 2794 O O . VAL A 1 372 ? 50.442 21.822 -6.258 1.00 41.53 372 VAL A O 1
ATOM 2797 N N . GLU A 1 373 ? 49.654 23.910 -5.960 1.00 36.34 373 GLU A N 1
ATOM 2798 C CA . GLU A 1 373 ? 49.732 23.888 -4.494 1.00 36.34 373 GLU A CA 1
ATOM 2799 C C . GLU A 1 373 ? 48.481 23.300 -3.808 1.00 36.34 373 GLU A C 1
ATOM 2801 O O . GLU A 1 373 ? 47.413 23.076 -4.389 1.00 36.34 373 GLU A O 1
ATOM 2806 N N . HIS A 1 374 ? 48.654 22.945 -2.537 1.00 43.81 374 HIS A N 1
ATOM 2807 C CA . HIS A 1 374 ? 47.966 21.815 -1.927 1.00 43.81 374 HIS A CA 1
ATOM 2808 C C . HIS A 1 374 ? 46.591 22.148 -1.310 1.00 43.81 374 HIS A C 1
ATOM 2810 O O . HIS A 1 374 ? 46.445 22.240 -0.088 1.00 43.81 374 HIS A O 1
ATOM 2816 N N . ARG A 1 375 ? 45.537 22.220 -2.141 1.00 34.91 375 ARG A N 1
ATOM 2817 C CA . ARG A 1 375 ? 44.148 21.993 -1.661 1.00 34.91 375 ARG A CA 1
ATOM 2818 C C . ARG A 1 375 ? 43.153 21.410 -2.675 1.00 34.91 375 ARG A C 1
ATOM 2820 O O . ARG A 1 375 ? 42.149 20.842 -2.259 1.00 34.91 375 ARG A O 1
ATOM 2827 N N . ALA A 1 376 ? 43.445 21.460 -3.977 1.00 37.88 376 ALA A N 1
ATOM 2828 C CA . ALA A 1 376 ? 42.576 20.928 -5.041 1.00 37.88 376 ALA A CA 1
ATOM 2829 C C . ALA A 1 376 ? 42.856 19.455 -5.438 1.00 37.88 376 ALA A C 1
ATOM 2831 O O . ALA A 1 376 ? 42.247 18.932 -6.374 1.00 37.88 376 ALA A O 1
ATOM 2832 N N . LEU A 1 377 ? 43.785 18.772 -4.754 1.00 37.28 377 LEU A N 1
ATOM 2833 C CA . LEU A 1 377 ? 44.353 17.501 -5.228 1.00 37.28 377 LEU A CA 1
ATOM 2834 C C . LEU A 1 377 ? 43.336 16.343 -5.300 1.00 37.28 377 LEU A C 1
ATOM 2836 O O . LEU A 1 377 ? 43.425 15.516 -6.206 1.00 37.28 377 LEU A O 1
ATOM 2840 N N . ALA A 1 378 ? 42.362 16.290 -4.383 1.00 36.59 378 ALA A N 1
ATOM 2841 C CA . ALA A 1 378 ? 41.389 15.194 -4.306 1.00 36.59 378 ALA A CA 1
ATOM 2842 C C . ALA A 1 378 ? 40.473 15.136 -5.545 1.00 36.59 378 ALA A C 1
ATOM 2844 O O . ALA A 1 378 ? 40.358 14.094 -6.189 1.00 36.59 378 ALA A O 1
ATOM 2845 N N . ASP A 1 379 ? 39.891 16.274 -5.928 1.00 36.19 379 ASP A N 1
ATOM 2846 C CA . ASP A 1 379 ? 38.999 16.396 -7.088 1.00 36.19 379 ASP A CA 1
ATOM 2847 C C . ASP A 1 379 ? 39.748 16.280 -8.427 1.00 36.19 379 ASP A C 1
ATOM 2849 O O . ASP A 1 379 ? 39.189 15.813 -9.424 1.00 36.19 379 ASP A O 1
ATOM 2853 N N . GLY A 1 380 ? 41.021 16.695 -8.454 1.00 37.22 380 GLY A N 1
ATOM 2854 C CA . GLY A 1 380 ? 41.911 16.551 -9.607 1.00 37.22 380 GLY A CA 1
ATOM 2855 C C . GLY A 1 380 ? 42.286 15.092 -9.878 1.00 37.22 380 GLY A C 1
ATOM 2856 O O . GLY A 1 380 ? 42.066 14.600 -10.988 1.00 37.22 380 GLY A O 1
ATOM 2857 N N . LEU A 1 381 ? 42.782 14.368 -8.862 1.00 34.25 381 LEU A N 1
ATOM 2858 C CA . LEU A 1 381 ? 43.097 12.939 -8.998 1.00 34.25 381 LEU A CA 1
ATOM 2859 C C . LEU A 1 381 ? 41.855 12.116 -9.345 1.00 34.25 381 LEU A C 1
ATOM 2861 O O . LEU A 1 381 ? 41.937 11.242 -10.204 1.00 34.25 381 LEU A O 1
ATOM 2865 N N . TYR A 1 382 ? 40.699 12.412 -8.743 1.00 36.91 382 TYR A N 1
ATOM 2866 C CA . TYR A 1 382 ? 39.457 11.682 -9.013 1.00 36.91 382 TYR A CA 1
ATOM 2867 C C . TYR A 1 382 ? 39.032 11.752 -10.493 1.00 36.91 382 TYR A C 1
ATOM 2869 O O . TYR A 1 382 ? 38.486 10.789 -11.029 1.00 36.91 382 TYR A O 1
ATOM 2877 N N . LYS A 1 383 ? 39.328 12.863 -11.185 1.00 37.81 383 LYS A N 1
ATOM 2878 C CA . LYS A 1 383 ? 39.057 13.045 -12.625 1.00 37.81 383 LYS A CA 1
ATOM 2879 C C . LYS A 1 383 ? 40.132 12.425 -13.528 1.00 37.81 383 LYS A C 1
ATOM 2881 O O . LYS A 1 383 ? 39.816 12.012 -14.641 1.00 37.81 383 LYS A O 1
ATOM 2886 N N . LEU A 1 384 ? 41.380 12.335 -13.062 1.00 34.41 384 LEU A N 1
ATOM 2887 C CA . LEU A 1 384 ? 42.490 11.688 -13.780 1.00 34.41 384 LEU A CA 1
ATOM 2888 C C . LEU A 1 384 ? 42.427 10.154 -13.701 1.00 34.41 384 LEU A C 1
ATOM 2890 O O . LEU A 1 384 ? 42.633 9.483 -14.711 1.00 34.41 384 LEU A O 1
ATOM 2894 N N . LEU A 1 385 ? 42.055 9.599 -12.544 1.00 33.41 385 LEU A N 1
ATOM 2895 C CA . LEU A 1 385 ? 41.917 8.153 -12.323 1.00 33.41 385 LEU A CA 1
ATOM 2896 C C . LEU A 1 385 ? 40.778 7.509 -13.140 1.00 33.41 385 LEU A C 1
ATOM 2898 O O . LEU A 1 385 ? 40.792 6.300 -13.346 1.00 33.41 385 LEU A O 1
ATOM 2902 N N . GLN A 1 386 ? 39.839 8.292 -13.686 1.00 37.31 386 GLN A N 1
ATOM 2903 C CA . GLN A 1 386 ? 38.794 7.797 -14.599 1.00 37.31 386 GLN A CA 1
ATOM 2904 C C . GLN A 1 386 ? 39.294 7.421 -16.011 1.00 37.31 386 GLN A C 1
ATOM 2906 O O . GLN A 1 386 ? 38.470 7.107 -16.870 1.00 37.31 386 GLN A O 1
ATOM 2911 N N . ARG A 1 387 ? 40.607 7.469 -16.292 1.00 35.16 387 ARG A N 1
ATOM 2912 C CA . ARG A 1 387 ? 41.152 7.193 -17.638 1.00 35.16 387 ARG A CA 1
ATOM 2913 C C . ARG A 1 387 ? 41.827 5.826 -17.835 1.00 35.16 387 ARG A C 1
ATOM 2915 O O . ARG A 1 387 ? 41.862 5.405 -18.986 1.00 35.16 387 ARG A O 1
ATOM 2922 N N . GLY A 1 388 ? 42.265 5.138 -16.768 1.00 28.53 388 GLY A N 1
ATOM 2923 C CA . GLY A 1 388 ? 42.920 3.809 -16.811 1.00 28.53 388 GLY A CA 1
ATOM 2924 C C . GLY A 1 388 ? 44.296 3.799 -17.518 1.00 28.53 388 GLY A C 1
ATOM 2925 O O . GLY A 1 388 ? 44.520 4.572 -18.440 1.00 28.53 388 GLY A O 1
ATOM 2926 N N . GLU A 1 389 ? 45.309 3.009 -17.157 1.00 28.91 389 GLU A N 1
ATOM 2927 C CA . GLU A 1 389 ? 45.517 1.957 -16.137 1.00 28.91 389 GLU A CA 1
ATOM 2928 C C . GLU A 1 389 ? 47.020 2.022 -15.714 1.00 28.91 389 GLU A C 1
ATOM 2930 O O . GLU A 1 389 ? 47.785 2.759 -16.335 1.00 28.91 389 GLU A O 1
ATOM 2935 N N . GLU A 1 390 ? 47.569 1.368 -14.682 1.00 31.81 390 GLU A N 1
ATOM 2936 C CA . GLU A 1 390 ? 47.117 0.266 -13.813 1.00 31.81 390 GLU A CA 1
ATOM 2937 C C . GLU A 1 390 ? 47.064 0.659 -12.302 1.00 31.81 390 GLU A C 1
ATOM 2939 O O . GLU A 1 390 ? 46.962 1.825 -11.927 1.00 31.81 390 GLU A O 1
ATOM 2944 N N . ARG A 1 391 ? 47.124 -0.364 -11.431 1.00 34.06 391 ARG A N 1
ATOM 2945 C CA . ARG A 1 391 ? 47.358 -0.403 -9.977 1.00 34.06 391 ARG A CA 1
ATOM 2946 C C . ARG A 1 391 ? 47.999 0.840 -9.340 1.00 34.06 391 ARG A C 1
ATOM 2948 O O . ARG A 1 391 ? 49.195 1.084 -9.481 1.00 34.06 391 ARG A O 1
ATOM 2955 N N . ALA A 1 392 ? 47.251 1.451 -8.423 1.00 26.25 392 ALA A N 1
ATOM 2956 C CA . ALA A 1 392 ? 47.799 2.256 -7.335 1.00 26.25 392 ALA A CA 1
ATOM 2957 C C . ALA A 1 392 ? 47.094 1.915 -6.010 1.00 26.25 392 ALA A C 1
ATOM 2959 O O . ALA A 1 392 ? 45.895 2.138 -5.857 1.00 26.25 392 ALA A O 1
ATOM 2960 N N . SER A 1 393 ? 47.843 1.384 -5.042 1.00 24.83 393 SER A N 1
ATOM 2961 C CA . SER A 1 393 ? 47.416 1.258 -3.644 1.00 24.83 393 SER A CA 1
ATOM 2962 C C . SER A 1 393 ? 48.011 2.409 -2.834 1.00 24.83 393 SER A C 1
ATOM 2964 O O . SER A 1 393 ? 49.233 2.513 -2.733 1.00 24.83 393 SER A O 1
ATOM 2966 N N . LEU A 1 394 ? 47.167 3.260 -2.248 1.00 26.72 394 LEU A N 1
ATOM 2967 C CA . LEU A 1 394 ? 47.614 4.363 -1.395 1.00 26.72 394 LEU A CA 1
ATOM 2968 C C . LEU A 1 394 ? 47.748 3.889 0.062 1.00 26.72 394 LEU A C 1
ATOM 2970 O O . LEU A 1 394 ? 46.774 3.883 0.810 1.00 26.72 394 LEU A O 1
ATOM 2974 N N . GLU A 1 395 ? 48.957 3.500 0.469 1.00 25.55 395 GLU A N 1
ATOM 2975 C CA . GLU A 1 395 ? 49.288 3.253 1.877 1.00 25.55 395 GLU A CA 1
ATOM 2976 C C . GLU A 1 395 ? 49.777 4.563 2.521 1.00 25.55 395 GLU A C 1
ATOM 2978 O O . GLU A 1 395 ? 50.893 5.017 2.270 1.00 25.55 395 GLU A O 1
ATOM 2983 N N . LEU A 1 396 ? 48.942 5.193 3.353 1.00 24.00 396 LEU A N 1
ATOM 2984 C CA . LEU A 1 396 ? 49.329 6.383 4.115 1.00 24.00 396 LEU A CA 1
ATOM 2985 C C . LEU A 1 396 ? 50.075 5.969 5.391 1.00 24.00 396 LEU A C 1
ATOM 2987 O O . LEU A 1 396 ? 49.456 5.606 6.390 1.00 24.00 396 LEU A O 1
ATOM 2991 N N . ARG A 1 397 ? 51.411 6.050 5.369 1.00 23.70 397 ARG A N 1
ATOM 2992 C CA . ARG A 1 397 ? 52.246 5.937 6.576 1.00 23.70 397 ARG A CA 1
ATOM 2993 C C . ARG A 1 397 ? 52.610 7.316 7.107 1.00 23.70 397 ARG A C 1
ATOM 2995 O O . ARG A 1 397 ? 53.283 8.086 6.427 1.00 23.70 397 ARG A O 1
ATOM 3002 N N . PHE A 1 398 ? 52.228 7.589 8.348 1.00 27.53 398 PHE A N 1
ATOM 3003 C CA . PHE A 1 398 ? 52.734 8.737 9.095 1.00 27.53 398 PHE A CA 1
ATOM 3004 C C . PHE A 1 398 ? 54.134 8.421 9.651 1.00 27.53 398 PHE A C 1
ATOM 3006 O O . PHE A 1 398 ? 54.375 7.283 10.067 1.00 27.53 398 PHE A O 1
ATOM 3013 N N . PRO A 1 399 ? 55.074 9.383 9.664 1.00 23.75 399 PRO A N 1
ATOM 3014 C CA . PRO A 1 399 ? 56.376 9.178 10.283 1.00 23.75 399 PRO A CA 1
ATOM 3015 C C . PRO A 1 399 ? 56.229 9.011 11.799 1.00 23.75 399 PRO A C 1
ATOM 3017 O O . PRO A 1 399 ? 55.502 9.756 12.454 1.00 23.75 399 PRO A O 1
ATOM 3020 N N . ALA A 1 400 ? 56.961 8.056 12.370 1.00 32.28 400 ALA A N 1
ATOM 3021 C CA . ALA A 1 400 ? 57.095 7.932 13.814 1.00 32.28 400 ALA A CA 1
ATOM 3022 C C . ALA A 1 400 ? 57.971 9.081 14.347 1.00 32.28 400 ALA A C 1
ATOM 3024 O O . ALA A 1 400 ? 59.192 9.062 14.198 1.00 32.28 400 ALA A O 1
ATOM 3025 N N . GLY A 1 401 ? 57.342 10.087 14.952 1.00 27.72 401 GLY A N 1
ATOM 3026 C CA . GLY A 1 401 ? 57.999 11.242 15.563 1.00 27.72 401 GLY A CA 1
ATOM 3027 C C . GLY A 1 401 ? 56.953 12.127 16.232 1.00 27.72 401 GLY A C 1
ATOM 3028 O O . GLY A 1 401 ? 56.025 12.581 15.569 1.00 27.72 401 GLY A O 1
ATOM 3029 N N . GLY A 1 402 ? 57.044 12.286 17.552 1.00 27.52 402 GLY A N 1
ATOM 3030 C CA . GLY A 1 402 ? 55.961 12.853 18.356 1.00 27.52 402 GLY A CA 1
ATOM 3031 C C . GLY A 1 402 ? 55.732 14.354 18.167 1.00 27.52 402 GLY A C 1
ATOM 3032 O O . GLY A 1 402 ? 56.640 15.105 17.814 1.00 27.52 402 GLY A O 1
ATOM 3033 N N . ILE A 1 403 ? 54.516 14.781 18.505 1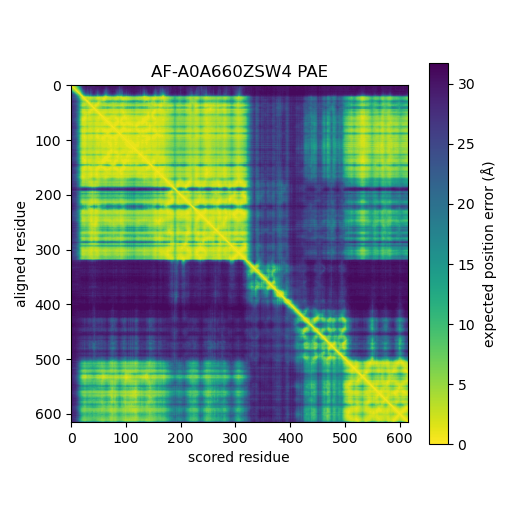.00 24.45 403 ILE A N 1
ATOM 3034 C CA . ILE A 1 403 ? 54.233 16.136 18.985 1.00 24.45 403 ILE A CA 1
ATOM 3035 C C . ILE A 1 403 ? 53.716 15.978 20.415 1.00 24.45 403 ILE A C 1
ATOM 3037 O O . ILE A 1 403 ? 52.723 15.287 20.644 1.00 24.45 403 ILE A O 1
ATOM 3041 N N . ASP A 1 404 ? 54.416 16.589 21.367 1.00 28.50 404 ASP A N 1
ATOM 3042 C CA . ASP A 1 404 ? 54.013 16.634 22.771 1.00 28.50 404 ASP A CA 1
ATOM 3043 C C . ASP A 1 404 ? 52.822 17.577 22.998 1.00 28.50 404 ASP A C 1
ATOM 3045 O O . ASP A 1 404 ? 52.775 18.672 22.443 1.00 28.50 404 ASP A O 1
ATOM 3049 N N . GLY A 1 405 ? 51.935 17.167 23.913 1.00 28.73 405 GLY A N 1
ATOM 3050 C CA . GLY A 1 405 ? 51.202 18.035 24.848 1.00 28.73 405 GLY A CA 1
ATOM 3051 C C . GLY A 1 405 ? 50.192 19.050 24.293 1.00 28.73 405 GLY A C 1
ATOM 3052 O O . GLY A 1 405 ? 50.571 20.102 23.788 1.00 28.73 405 GLY A O 1
ATOM 3053 N N . GLY A 1 406 ? 48.888 18.834 24.543 1.00 24.97 406 GLY A N 1
ATOM 3054 C CA . GLY A 1 406 ? 47.901 19.867 24.188 1.00 24.97 406 GLY A CA 1
ATOM 3055 C C . GLY A 1 406 ? 46.424 19.752 24.587 1.00 24.97 406 GLY A C 1
ATOM 3056 O O . GLY A 1 406 ? 45.667 20.537 24.045 1.00 24.97 406 GLY A O 1
ATOM 3057 N N . GLY A 1 407 ? 46.010 18.872 25.513 1.00 26.75 407 GLY A N 1
ATOM 3058 C CA . GLY A 1 407 ? 44.742 18.976 26.277 1.00 26.75 407 GLY A CA 1
ATOM 3059 C C . GLY A 1 407 ? 43.372 18.901 25.555 1.00 26.75 407 GLY A C 1
ATOM 3060 O O . GLY A 1 407 ? 43.085 19.657 24.637 1.00 26.75 407 GLY A O 1
ATOM 3061 N N . GLY A 1 408 ? 42.457 18.084 26.098 1.00 28.80 408 GLY A N 1
ATOM 3062 C CA . GLY A 1 408 ? 41.005 18.208 25.866 1.00 28.80 408 GLY A CA 1
ATOM 3063 C C . GLY A 1 408 ? 40.303 16.938 25.370 1.00 28.80 408 GLY A C 1
ATOM 3064 O O . GLY A 1 408 ? 40.497 16.536 24.233 1.00 28.80 408 GLY A O 1
ATOM 3065 N N . ASP A 1 409 ? 39.466 16.369 26.242 1.00 29.44 409 ASP A N 1
ATOM 3066 C CA . ASP A 1 409 ? 38.324 15.466 26.008 1.00 29.44 409 ASP A CA 1
ATOM 3067 C C . ASP A 1 409 ? 38.449 14.213 25.106 1.00 29.44 409 ASP A C 1
ATOM 3069 O O . ASP A 1 409 ? 38.573 14.273 23.887 1.00 29.44 409 ASP A O 1
ATOM 3073 N N . GLY A 1 410 ? 38.180 13.045 25.715 1.00 33.44 410 GLY A N 1
ATOM 3074 C CA . GLY A 1 410 ? 37.474 11.957 25.018 1.00 33.44 410 GLY A CA 1
ATOM 3075 C C . GLY A 1 410 ? 38.286 10.790 24.443 1.00 33.44 410 GLY A C 1
ATOM 3076 O O . GLY A 1 410 ? 37.867 10.219 23.438 1.00 33.44 410 GLY A O 1
ATOM 3077 N N . ALA A 1 411 ? 39.401 10.381 25.056 1.00 27.12 411 ALA A N 1
ATOM 3078 C CA . ALA A 1 411 ? 40.076 9.139 24.656 1.00 27.12 411 ALA A CA 1
ATOM 3079 C C . ALA A 1 411 ? 39.220 7.888 24.991 1.00 27.12 411 ALA A C 1
ATOM 3081 O O . ALA A 1 411 ? 38.735 7.785 26.121 1.00 27.12 411 ALA A O 1
ATOM 3082 N N . PRO A 1 412 ? 39.041 6.928 24.059 1.00 31.73 412 PRO A N 1
ATOM 3083 C CA . PRO A 1 412 ? 38.313 5.692 24.327 1.00 31.73 412 PRO A CA 1
ATOM 3084 C C . PRO A 1 412 ? 39.111 4.759 25.246 1.00 31.73 412 PRO A C 1
ATOM 3086 O O . PRO A 1 412 ? 40.313 4.551 25.072 1.00 31.73 412 PRO A O 1
ATOM 3089 N N . GLU A 1 413 ? 38.425 4.170 26.220 1.00 30.56 413 GLU A N 1
ATOM 3090 C CA . GLU A 1 413 ? 39.005 3.233 27.181 1.00 30.56 413 GLU A CA 1
ATOM 3091 C C . GLU A 1 413 ? 39.189 1.852 26.524 1.00 30.56 413 GLU A C 1
ATOM 3093 O O . GLU A 1 413 ? 38.218 1.184 26.159 1.00 30.56 413 GLU A O 1
ATOM 3098 N N . LEU A 1 414 ? 40.445 1.441 26.322 1.00 32.59 414 LEU A N 1
ATOM 3099 C CA . LEU A 1 414 ? 40.790 0.174 25.671 1.00 32.59 414 LEU A CA 1
ATOM 3100 C C . LEU A 1 414 ? 40.581 -1.015 26.622 1.00 32.59 414 LEU A C 1
ATOM 3102 O O . LEU A 1 414 ? 41.326 -1.205 27.583 1.00 32.59 414 LEU A O 1
ATOM 3106 N N . LEU A 1 415 ? 39.586 -1.844 26.301 1.00 34.06 415 LEU A N 1
ATOM 3107 C CA . LEU A 1 415 ? 39.406 -3.193 26.851 1.00 34.06 415 LEU A CA 1
ATOM 3108 C C . LEU A 1 415 ? 40.432 -4.172 26.198 1.00 34.06 415 LEU A C 1
ATOM 3110 O O . LEU A 1 415 ? 41.235 -3.729 25.374 1.00 34.06 415 LEU A O 1
ATOM 3114 N N . PRO A 1 416 ? 40.555 -5.448 26.631 1.00 31.00 416 PRO A N 1
ATOM 3115 C CA . PRO A 1 416 ? 41.840 -6.156 26.620 1.00 31.00 416 PRO A CA 1
ATOM 3116 C C . PRO A 1 416 ? 42.433 -6.409 25.226 1.00 31.00 416 PRO A C 1
ATOM 3118 O O . PRO A 1 416 ? 41.729 -6.475 24.222 1.00 31.00 416 PRO A O 1
ATOM 3121 N N . ALA A 1 417 ? 43.761 -6.578 25.207 1.00 34.78 417 ALA A N 1
ATOM 3122 C CA . ALA A 1 417 ? 44.590 -6.643 24.004 1.00 34.78 417 ALA A CA 1
ATOM 3123 C C . ALA A 1 417 ? 44.057 -7.605 22.915 1.00 34.78 417 ALA A C 1
ATOM 3125 O O . ALA A 1 417 ? 43.563 -8.689 23.243 1.00 34.78 417 ALA A O 1
ATOM 3126 N N . PRO A 1 418 ? 44.205 -7.251 21.620 1.00 39.47 418 PRO A N 1
ATOM 3127 C CA . PRO A 1 418 ? 43.637 -8.015 20.512 1.00 39.47 418 PRO A CA 1
ATOM 3128 C C . PRO A 1 418 ? 44.170 -9.451 20.478 1.00 39.47 418 PRO A C 1
ATOM 3130 O O . PRO A 1 418 ? 45.368 -9.692 20.310 1.00 39.47 418 PRO A O 1
ATOM 3133 N N . GLY A 1 419 ? 43.258 -10.416 20.604 1.00 38.44 419 GLY A N 1
ATOM 3134 C CA . GLY A 1 419 ? 43.567 -11.831 20.428 1.00 38.44 419 GLY A CA 1
ATOM 3135 C C . GLY A 1 419 ? 43.860 -12.152 18.962 1.00 38.44 419 GLY A C 1
ATOM 3136 O O . GLY A 1 419 ? 43.147 -11.703 18.063 1.00 38.44 419 GLY A O 1
ATOM 3137 N N . THR A 1 420 ? 44.893 -12.952 18.708 1.00 33.31 420 THR A N 1
ATOM 3138 C CA . THR A 1 420 ? 45.227 -13.437 17.366 1.00 33.31 420 THR A CA 1
ATOM 3139 C C . THR A 1 420 ? 44.386 -14.661 17.007 1.00 33.31 420 THR A C 1
ATOM 3141 O O . THR A 1 420 ? 44.498 -15.714 17.633 1.00 33.31 420 THR A O 1
ATOM 3144 N N . TRP A 1 421 ? 43.560 -14.537 15.965 1.00 38.66 421 TRP A N 1
ATOM 3145 C CA . TRP A 1 421 ? 42.756 -15.634 15.418 1.00 38.66 421 TRP A CA 1
ATOM 3146 C C . TRP A 1 421 ? 43.290 -16.044 14.034 1.00 38.66 421 TRP A C 1
ATOM 3148 O O . TRP A 1 421 ? 43.852 -15.210 13.315 1.00 38.66 421 TRP A O 1
ATOM 3158 N N . PRO A 1 422 ? 43.130 -17.314 13.613 1.00 31.48 422 PRO A N 1
ATOM 3159 C CA . PRO A 1 422 ? 43.544 -17.754 12.283 1.00 31.48 422 PRO A CA 1
ATOM 3160 C C . PRO A 1 422 ? 42.647 -17.111 11.213 1.00 31.48 422 PRO A C 1
ATOM 3162 O O . PRO A 1 422 ? 41.563 -17.607 10.921 1.00 31.48 422 PRO A O 1
ATOM 3165 N N . GLY A 1 423 ? 43.100 -15.990 10.647 1.00 40.41 423 GLY A N 1
ATOM 3166 C CA . GLY A 1 423 ? 42.366 -15.215 9.639 1.00 40.41 423 GLY A CA 1
ATOM 3167 C C . GLY A 1 423 ? 42.332 -13.701 9.870 1.00 40.41 423 GLY A C 1
ATOM 3168 O O . GLY A 1 423 ? 41.840 -12.986 9.004 1.00 40.41 423 GLY A O 1
ATOM 3169 N N . GLY A 1 424 ? 42.856 -13.190 10.991 1.00 42.34 424 GLY A N 1
ATOM 3170 C CA . GLY A 1 424 ? 42.958 -11.747 11.222 1.00 42.34 424 GLY A CA 1
ATOM 3171 C C . GLY A 1 424 ? 43.095 -11.353 12.692 1.00 42.34 424 GLY A C 1
ATOM 3172 O O . GLY A 1 424 ? 43.082 -12.199 13.588 1.00 42.34 424 GLY A O 1
ATOM 3173 N N . ALA A 1 425 ? 43.201 -10.047 12.928 1.00 42.03 425 ALA A N 1
ATOM 3174 C CA . ALA A 1 425 ? 43.072 -9.456 14.259 1.00 42.03 425 ALA A CA 1
ATOM 3175 C C . ALA A 1 425 ? 41.673 -8.849 14.423 1.00 42.03 425 ALA A C 1
ATOM 3177 O O . ALA A 1 425 ? 41.141 -8.252 13.484 1.00 42.03 425 ALA A O 1
ATOM 3178 N N . LEU A 1 426 ? 41.092 -9.001 15.612 1.00 40.72 426 LEU A N 1
ATOM 3179 C CA . LEU A 1 426 ? 39.799 -8.428 15.972 1.00 40.72 426 LEU A CA 1
ATOM 3180 C C . LEU A 1 426 ? 40.019 -7.386 17.073 1.00 40.72 426 LEU A C 1
ATOM 3182 O O . LEU A 1 426 ? 40.555 -7.719 18.131 1.00 40.72 426 LEU A O 1
ATOM 3186 N N . GLU A 1 427 ? 39.627 -6.140 16.826 1.00 45.91 427 GLU A N 1
ATOM 3187 C CA . GLU A 1 427 ? 39.699 -5.053 17.806 1.00 45.91 427 GLU A CA 1
ATOM 3188 C C . GLU A 1 427 ? 38.289 -4.692 18.289 1.00 45.91 427 GLU A C 1
ATOM 3190 O O . GLU A 1 427 ? 37.372 -4.550 17.477 1.00 45.91 427 GLU A O 1
ATOM 3195 N N . LEU A 1 428 ? 38.127 -4.541 19.606 1.00 42.53 428 LEU A N 1
ATOM 3196 C CA . LEU A 1 428 ? 36.900 -4.070 20.245 1.00 42.53 428 LEU A CA 1
ATOM 3197 C C . LEU A 1 428 ? 37.139 -2.656 20.786 1.00 42.53 428 LEU A C 1
ATOM 3199 O O . LEU A 1 428 ? 37.914 -2.482 21.727 1.00 42.53 428 LEU A O 1
ATOM 3203 N N . ARG A 1 429 ? 36.475 -1.649 20.215 1.00 48.00 429 ARG A N 1
ATOM 3204 C CA . ARG A 1 429 ? 36.588 -0.250 20.655 1.00 48.00 429 ARG A CA 1
ATOM 3205 C C . ARG A 1 429 ? 35.317 0.215 21.343 1.00 48.00 429 ARG A C 1
ATOM 3207 O O . ARG A 1 429 ? 34.235 0.097 20.775 1.00 48.00 429 ARG A O 1
ATOM 3214 N N . ARG A 1 430 ? 35.458 0.813 22.527 1.00 43.16 430 ARG A N 1
ATOM 3215 C CA . ARG A 1 430 ? 34.385 1.565 23.186 1.00 43.16 430 ARG A CA 1
ATOM 3216 C C . ARG A 1 430 ? 34.287 2.953 22.549 1.00 43.16 430 ARG A C 1
ATOM 3218 O O . ARG A 1 430 ? 35.177 3.776 22.744 1.00 43.16 430 ARG A O 1
ATOM 3225 N N . THR A 1 431 ? 33.217 3.217 21.808 1.00 49.56 431 THR A N 1
ATOM 3226 C CA . THR A 1 431 ? 32.967 4.505 21.148 1.00 49.56 431 THR A CA 1
ATOM 3227 C C . THR A 1 431 ? 31.746 5.166 21.772 1.00 49.56 431 THR A C 1
ATOM 3229 O O . THR A 1 431 ? 30.643 4.625 21.724 1.00 49.56 431 THR A O 1
ATOM 3232 N N . ARG A 1 432 ? 31.922 6.359 22.343 1.00 45.69 432 ARG A N 1
ATOM 3233 C CA . ARG A 1 432 ? 30.812 7.143 22.891 1.00 45.69 432 ARG A CA 1
ATOM 3234 C C . ARG A 1 432 ? 30.069 7.830 21.747 1.00 45.69 432 ARG A C 1
ATOM 3236 O O . ARG A 1 432 ? 30.652 8.653 21.045 1.00 45.69 432 ARG A O 1
ATOM 3243 N N . ILE A 1 433 ? 28.797 7.494 21.549 1.00 48.91 433 ILE A N 1
ATOM 3244 C CA . ILE A 1 433 ? 27.964 8.114 20.512 1.00 48.91 433 ILE A CA 1
ATOM 3245 C C . ILE A 1 433 ? 27.266 9.331 21.108 1.00 48.91 433 ILE A C 1
ATOM 3247 O O . ILE A 1 433 ? 26.565 9.219 22.109 1.00 48.91 433 ILE A O 1
ATOM 3251 N N . ILE A 1 434 ? 27.427 10.490 20.469 1.00 43.75 434 ILE A N 1
ATOM 3252 C CA . ILE A 1 434 ? 26.609 11.667 20.769 1.00 43.75 434 ILE A CA 1
ATOM 3253 C C . ILE A 1 434 ? 25.251 11.461 20.073 1.00 43.75 434 ILE A C 1
ATOM 3255 O O . ILE A 1 434 ? 25.238 11.283 18.851 1.00 43.75 434 ILE A O 1
ATOM 3259 N N . PRO A 1 435 ? 24.125 11.439 20.811 1.00 42.50 435 PRO A N 1
ATOM 3260 C CA . PRO A 1 435 ? 22.825 11.144 20.227 1.00 42.50 435 PRO A CA 1
ATOM 3261 C C . PRO A 1 435 ? 22.372 12.201 19.206 1.00 42.50 435 PRO A C 1
ATOM 3263 O O . PRO A 1 435 ? 22.672 13.390 19.329 1.00 42.50 435 PRO A O 1
ATOM 3266 N N . GLY A 1 436 ? 21.630 11.752 18.193 1.00 41.94 436 GLY A N 1
ATOM 3267 C CA . GLY A 1 436 ? 20.996 12.591 17.172 1.00 41.94 436 GLY A CA 1
ATOM 3268 C C . GLY A 1 436 ? 19.470 12.509 17.249 1.00 41.94 436 GLY A C 1
ATOM 3269 O O . GLY A 1 436 ? 18.924 11.674 17.965 1.00 41.94 436 GLY A O 1
ATOM 3270 N N . ALA A 1 437 ? 18.765 13.357 16.495 1.00 32.22 437 ALA A N 1
ATOM 3271 C CA . ALA A 1 437 ? 17.300 13.426 16.521 1.00 32.22 437 ALA A CA 1
ATOM 3272 C C . ALA A 1 437 ? 16.641 12.068 16.179 1.00 32.22 437 ALA A C 1
ATOM 3274 O O . ALA A 1 437 ? 16.564 11.688 15.011 1.00 32.22 437 ALA A O 1
ATOM 3275 N N . GLY A 1 438 ? 16.183 11.347 17.210 1.00 42.41 438 GLY A N 1
ATOM 3276 C CA . GLY A 1 438 ? 15.539 10.030 17.112 1.00 42.41 438 GLY A CA 1
ATOM 3277 C C . GLY A 1 438 ? 15.950 9.019 18.195 1.00 42.41 438 GLY A C 1
ATOM 3278 O O . GLY A 1 438 ? 15.215 8.068 18.421 1.00 42.41 438 GLY A O 1
ATOM 3279 N N . LEU A 1 439 ? 17.084 9.223 18.874 1.00 44.59 439 LEU A N 1
ATOM 3280 C CA . LEU A 1 439 ? 17.535 8.460 20.051 1.00 44.59 439 LEU A CA 1
ATOM 3281 C C . LEU A 1 439 ? 18.213 9.462 20.989 1.00 44.59 439 LEU A C 1
ATOM 3283 O O . LEU A 1 439 ? 19.150 10.116 20.540 1.00 44.59 439 LEU A O 1
ATOM 3287 N N . GLN A 1 440 ? 17.771 9.621 22.244 1.00 41.62 440 GLN A N 1
ATOM 3288 C CA . GLN A 1 440 ? 18.371 10.609 23.166 1.00 41.62 440 GLN A CA 1
ATOM 3289 C C . GLN A 1 440 ? 19.347 10.013 24.191 1.00 41.62 440 GLN A C 1
ATOM 3291 O O . GLN A 1 440 ? 20.208 10.739 24.687 1.00 41.62 440 GLN A O 1
ATOM 3296 N N . ALA A 1 441 ? 19.295 8.703 24.442 1.00 44.94 441 ALA A N 1
ATOM 3297 C CA . ALA A 1 441 ? 20.240 8.000 25.306 1.00 44.94 441 ALA A CA 1
ATOM 3298 C C . ALA A 1 441 ? 20.979 6.898 24.531 1.00 44.94 441 ALA A C 1
ATOM 3300 O O . ALA A 1 441 ? 20.400 5.880 24.169 1.00 44.94 441 ALA A O 1
ATOM 3301 N N . ILE A 1 442 ? 22.280 7.083 24.293 1.00 49.44 442 ILE A N 1
ATOM 3302 C CA . ILE A 1 442 ? 23.195 5.990 23.943 1.00 49.44 442 ILE A CA 1
ATOM 3303 C C . ILE A 1 442 ? 24.373 6.089 24.909 1.00 49.44 442 ILE A C 1
ATOM 3305 O O . ILE A 1 442 ? 25.164 7.027 24.827 1.00 49.44 442 ILE A O 1
ATOM 3309 N N . GLY A 1 443 ? 24.464 5.141 25.845 1.00 47.84 443 GLY A N 1
ATOM 3310 C CA . GLY A 1 443 ? 25.549 5.101 26.827 1.00 47.84 443 GLY A CA 1
ATOM 3311 C C . GLY A 1 443 ? 26.901 4.843 26.163 1.00 47.84 443 GLY A C 1
ATOM 3312 O O . GLY A 1 443 ? 27.803 5.675 26.252 1.00 47.84 443 GLY A O 1
ATOM 3313 N N . ASP A 1 444 ? 27.012 3.716 25.453 1.00 47.66 444 ASP A N 1
ATOM 3314 C CA . ASP A 1 444 ? 28.255 3.238 24.846 1.00 47.66 444 ASP A CA 1
ATOM 3315 C C . ASP A 1 444 ? 28.006 2.382 23.595 1.00 47.66 444 ASP A C 1
ATOM 3317 O O . ASP A 1 444 ? 27.096 1.553 23.548 1.00 47.66 444 ASP A O 1
ATOM 3321 N N . ALA A 1 445 ? 28.871 2.523 22.590 1.00 48.94 445 ALA A N 1
ATOM 3322 C CA . ALA A 1 445 ? 28.951 1.595 21.468 1.00 48.94 445 ALA A CA 1
ATOM 3323 C C . ALA A 1 445 ? 30.222 0.752 21.513 1.00 48.94 445 ALA A C 1
ATOM 3325 O O . ALA A 1 445 ? 31.258 1.189 22.012 1.00 48.94 445 ALA A O 1
ATOM 3326 N N . LEU A 1 446 ? 30.138 -0.447 20.945 1.00 50.75 446 LEU A N 1
ATOM 3327 C CA . LEU A 1 446 ? 31.240 -1.378 20.770 1.00 50.75 446 LEU A CA 1
ATOM 3328 C C . LEU A 1 446 ? 31.483 -1.585 19.271 1.00 50.75 446 LEU A C 1
ATOM 3330 O O . LEU A 1 446 ? 30.781 -2.331 18.586 1.00 50.75 446 LEU A O 1
ATOM 3334 N N . GLU A 1 447 ? 32.490 -0.899 18.741 1.00 49.81 447 GLU A N 1
ATOM 3335 C CA . GLU A 1 447 ? 32.922 -1.095 17.364 1.00 49.81 447 GLU A CA 1
ATOM 3336 C C . GLU A 1 447 ? 33.819 -2.332 17.254 1.00 49.81 447 GLU A C 1
ATOM 3338 O O . GLU A 1 447 ? 34.792 -2.476 17.996 1.00 49.81 447 GLU A O 1
ATOM 3343 N N . LEU A 1 448 ? 33.483 -3.215 16.312 1.00 50.31 448 LEU A N 1
ATOM 3344 C CA . LEU A 1 448 ? 34.212 -4.446 16.018 1.00 50.31 448 LEU A CA 1
ATOM 3345 C C . LEU A 1 448 ? 34.968 -4.294 14.698 1.00 50.31 448 LEU A C 1
ATOM 3347 O O . LEU A 1 448 ? 34.391 -4.440 13.616 1.00 50.31 448 LEU A O 1
ATOM 3351 N N . VAL A 1 449 ? 36.268 -4.016 14.789 1.00 49.81 449 VAL A N 1
ATOM 3352 C CA . VAL A 1 449 ? 37.135 -3.844 13.617 1.00 49.81 449 VAL A CA 1
ATOM 3353 C C . VAL A 1 449 ? 37.827 -5.169 13.298 1.00 49.81 449 VAL A C 1
ATOM 3355 O O . VAL A 1 449 ? 38.674 -5.651 14.050 1.00 49.81 449 VAL A O 1
ATOM 3358 N N . GLY A 1 450 ? 37.450 -5.776 12.170 1.00 44.16 450 GLY A N 1
ATOM 3359 C CA . GLY A 1 450 ? 38.086 -6.984 11.643 1.00 44.16 450 GLY A CA 1
ATOM 3360 C C . GLY A 1 450 ? 39.216 -6.642 10.672 1.00 44.16 450 GLY A C 1
ATOM 3361 O O . GLY A 1 450 ? 38.961 -6.232 9.541 1.00 44.16 450 GLY A O 1
ATOM 3362 N N . HIS A 1 451 ? 40.468 -6.852 11.076 1.00 46.94 451 HIS A N 1
ATOM 3363 C CA . HIS A 1 451 ? 41.633 -6.633 10.219 1.00 46.94 451 HIS A CA 1
ATOM 3364 C C . HIS A 1 451 ? 41.987 -7.903 9.433 1.00 46.94 451 HIS A C 1
ATOM 3366 O O . HIS A 1 451 ? 42.502 -8.867 9.999 1.00 46.94 451 HIS A O 1
ATOM 3372 N N . GLY A 1 452 ? 41.746 -7.880 8.116 1.00 36.66 452 GLY A N 1
ATOM 3373 C CA . GLY A 1 452 ? 42.143 -8.943 7.175 1.00 36.66 452 GLY A CA 1
ATOM 3374 C C . GLY A 1 452 ? 41.159 -10.111 7.023 1.00 36.66 452 GLY A C 1
ATOM 3375 O O . GLY A 1 452 ? 41.474 -11.078 6.336 1.00 36.66 452 GLY A O 1
ATOM 3376 N N . PHE A 1 453 ? 39.975 -10.025 7.633 1.00 41.44 453 PHE A N 1
ATOM 3377 C CA . PHE A 1 453 ? 39.013 -11.127 7.686 1.00 41.44 453 PHE A CA 1
ATOM 3378 C C . PHE A 1 453 ? 38.203 -11.291 6.388 1.00 41.44 453 PHE A C 1
ATOM 3380 O O . PHE A 1 453 ? 37.701 -10.317 5.828 1.00 41.44 453 PHE A O 1
ATOM 3387 N N . VAL A 1 454 ? 37.990 -12.540 5.959 1.00 41.19 454 VAL A N 1
ATOM 3388 C CA . VAL A 1 454 ? 37.003 -12.905 4.925 1.00 41.19 454 VAL A CA 1
ATOM 3389 C C . VAL A 1 454 ? 35.799 -13.542 5.633 1.00 41.19 454 VAL A C 1
ATOM 3391 O O . VAL A 1 454 ? 35.996 -14.498 6.386 1.00 41.19 454 VAL A O 1
ATOM 3394 N N . PRO A 1 455 ? 34.560 -13.039 5.460 1.00 41.22 455 PRO A N 1
ATOM 3395 C CA . PRO A 1 455 ? 33.424 -13.459 6.279 1.00 41.22 455 PRO A CA 1
ATOM 3396 C C . PRO A 1 455 ? 32.907 -14.849 5.875 1.00 41.22 455 PRO A C 1
ATOM 3398 O O . PRO A 1 455 ? 32.043 -14.983 5.013 1.00 41.22 455 PRO A O 1
ATOM 3401 N N . ALA A 1 456 ? 33.438 -15.886 6.527 1.00 36.78 456 ALA A N 1
ATOM 3402 C CA . ALA A 1 456 ? 32.952 -17.268 6.445 1.00 36.78 456 ALA A CA 1
ATOM 3403 C C . ALA A 1 456 ? 32.304 -17.767 7.756 1.00 36.78 456 ALA A C 1
ATOM 3405 O O . ALA A 1 456 ? 31.758 -18.868 7.794 1.00 36.78 456 ALA A O 1
ATOM 3406 N N . THR A 1 457 ? 32.358 -16.972 8.829 1.00 39.66 457 THR A N 1
ATOM 3407 C CA . THR A 1 457 ? 31.887 -17.329 10.175 1.00 39.66 457 THR A CA 1
ATOM 3408 C C . THR A 1 457 ? 31.083 -16.196 10.809 1.00 39.66 457 THR A C 1
ATOM 3410 O O . THR A 1 457 ? 31.482 -15.035 10.771 1.00 39.66 457 THR A O 1
ATOM 3413 N N . ALA A 1 458 ? 29.955 -16.555 11.426 1.00 41.44 458 ALA A N 1
ATOM 3414 C CA . ALA A 1 458 ? 29.135 -15.659 12.235 1.00 41.44 458 ALA A CA 1
ATOM 3415 C C . ALA A 1 458 ? 29.787 -15.375 13.599 1.00 41.44 458 ALA A C 1
ATOM 3417 O O . ALA A 1 458 ? 30.265 -16.301 14.260 1.00 41.44 458 ALA A O 1
ATOM 3418 N N . LEU A 1 459 ? 29.753 -14.117 14.052 1.00 42.03 459 LEU A N 1
ATOM 3419 C CA . LEU A 1 459 ? 30.237 -13.703 15.372 1.00 42.03 459 LEU A CA 1
ATOM 3420 C C . LEU A 1 459 ? 29.049 -13.554 16.333 1.00 42.03 459 LEU A C 1
ATOM 3422 O O . LEU A 1 459 ? 28.279 -12.596 16.282 1.00 42.03 459 LEU A O 1
ATOM 3426 N N . ARG A 1 460 ? 28.883 -14.528 17.230 1.00 40.88 460 ARG A N 1
ATOM 3427 C CA . ARG A 1 460 ? 27.825 -14.482 18.247 1.00 40.88 460 ARG A CA 1
ATOM 3428 C C . ARG A 1 460 ? 28.299 -13.711 19.473 1.00 40.88 460 ARG A C 1
ATOM 3430 O O . ARG A 1 460 ? 29.366 -14.004 20.007 1.00 40.88 460 ARG A O 1
ATOM 3437 N N . PHE A 1 461 ? 27.469 -12.781 19.930 1.00 43.78 461 PHE A N 1
ATOM 3438 C CA . PHE A 1 461 ? 27.678 -12.010 21.148 1.00 43.78 461 PHE A CA 1
ATOM 3439 C C . PHE A 1 461 ? 26.567 -12.323 22.154 1.00 43.78 461 PHE A C 1
ATOM 3441 O O . PHE A 1 461 ? 25.490 -12.798 21.795 1.00 43.78 461 PHE A O 1
ATOM 3448 N N . ALA A 1 462 ? 26.843 -12.054 23.423 1.00 38.81 462 ALA A N 1
ATOM 3449 C CA . ALA A 1 462 ? 25.850 -12.005 24.483 1.00 38.81 462 ALA A CA 1
ATOM 3450 C C . ALA A 1 462 ? 26.231 -10.832 25.389 1.00 38.81 462 ALA A C 1
ATOM 3452 O O . ALA A 1 462 ? 27.384 -10.736 25.811 1.00 38.81 462 ALA A O 1
ATOM 3453 N N . ALA A 1 463 ? 25.283 -9.937 25.651 1.00 43.75 463 ALA A N 1
ATOM 3454 C CA . ALA A 1 463 ? 25.445 -8.840 26.593 1.00 43.75 463 ALA A CA 1
ATOM 3455 C C . ALA A 1 463 ? 24.525 -9.116 27.783 1.00 43.75 463 ALA A C 1
ATOM 3457 O O . ALA A 1 463 ? 23.359 -9.443 27.598 1.00 43.75 463 ALA A O 1
ATOM 3458 N N . SER A 1 464 ? 25.047 -9.035 29.003 1.00 39.56 464 SER A N 1
ATOM 3459 C CA . SER A 1 464 ? 24.291 -9.390 30.205 1.00 39.56 464 SER A CA 1
ATOM 3460 C C . SER A 1 464 ? 24.508 -8.360 31.307 1.00 39.56 464 SER A C 1
ATOM 3462 O O . SER A 1 464 ? 25.613 -8.247 31.836 1.00 39.56 464 SER A O 1
ATOM 3464 N N . GLY A 1 465 ? 23.444 -7.651 31.672 1.00 42.00 465 GLY A N 1
ATOM 3465 C CA . GLY A 1 465 ? 23.385 -6.727 32.804 1.00 42.00 465 GLY A CA 1
ATOM 3466 C C . GLY A 1 465 ? 22.003 -6.062 32.868 1.00 42.00 465 GLY A C 1
ATOM 3467 O O . GLY A 1 465 ? 21.384 -5.905 31.817 1.00 42.00 465 GLY A O 1
ATOM 3468 N N . PRO A 1 466 ? 21.493 -5.698 34.058 1.00 40.84 466 PRO A N 1
ATOM 3469 C CA . PRO A 1 466 ? 20.140 -5.151 34.225 1.00 40.84 466 PRO A CA 1
ATOM 3470 C C . PRO A 1 466 ? 19.925 -3.763 33.590 1.00 40.84 466 PRO A C 1
ATOM 3472 O O . PRO A 1 466 ? 18.782 -3.328 33.450 1.00 40.84 466 PRO A O 1
ATOM 3475 N N . GLU A 1 467 ? 20.995 -3.070 33.195 1.00 44.59 467 GLU A N 1
ATOM 3476 C CA . GLU A 1 467 ? 20.931 -1.770 32.510 1.00 44.59 467 GLU A CA 1
ATOM 3477 C C . GLU A 1 467 ? 21.093 -1.828 30.974 1.00 44.59 467 GLU A C 1
ATOM 3479 O O . GLU A 1 467 ? 20.825 -0.834 30.304 1.00 44.59 467 GLU A O 1
ATOM 3484 N N . TYR A 1 468 ? 21.460 -2.972 30.382 1.00 49.53 468 TYR A N 1
ATOM 3485 C CA . TYR A 1 468 ? 21.650 -3.092 28.926 1.00 49.53 468 TYR A CA 1
ATOM 3486 C C . TYR A 1 468 ? 20.432 -3.730 28.254 1.00 49.53 468 TYR A C 1
ATOM 3488 O O . TYR A 1 468 ? 20.063 -4.856 28.581 1.00 49.53 468 TYR A O 1
ATOM 3496 N N . SER A 1 469 ? 19.816 -3.019 27.306 1.00 53.66 469 SER A N 1
ATOM 3497 C CA . SER A 1 469 ? 18.478 -3.351 26.796 1.00 53.66 469 SER A CA 1
ATOM 3498 C C . SER A 1 469 ? 18.426 -3.830 25.347 1.00 53.66 469 SER A C 1
ATOM 3500 O O . SER A 1 469 ? 17.612 -4.694 25.026 1.00 53.66 469 SER A O 1
ATOM 3502 N N . LEU A 1 470 ? 19.266 -3.292 24.456 1.00 54.62 470 LEU A N 1
ATOM 3503 C CA . LEU A 1 470 ? 19.144 -3.562 23.021 1.00 54.62 470 LEU A CA 1
ATOM 3504 C C . LEU A 1 470 ? 20.497 -3.558 22.304 1.00 54.62 470 LEU A C 1
ATOM 3506 O O . LEU A 1 470 ? 21.295 -2.635 22.468 1.00 54.62 470 LEU A O 1
ATOM 3510 N N . LEU A 1 471 ? 20.726 -4.564 21.455 1.00 57.28 471 LEU A N 1
ATOM 3511 C CA . LEU A 1 471 ? 21.850 -4.584 20.521 1.00 57.28 471 LEU A CA 1
ATOM 3512 C C . LEU A 1 471 ? 21.425 -3.900 19.215 1.00 57.28 471 LEU A C 1
ATOM 3514 O O . LEU A 1 471 ? 20.454 -4.313 18.579 1.00 57.28 471 LEU A O 1
ATOM 3518 N N . MET A 1 472 ? 22.146 -2.858 18.801 1.00 57.72 472 MET A N 1
ATOM 3519 C CA . MET A 1 472 ? 21.850 -2.109 17.577 1.00 57.72 472 MET A CA 1
ATOM 3520 C C . MET A 1 472 ? 23.022 -2.159 16.598 1.00 57.72 472 MET A C 1
ATOM 3522 O O . MET A 1 472 ? 24.165 -1.994 17.004 1.00 57.72 472 MET A O 1
ATOM 3526 N N . ARG A 1 473 ? 22.767 -2.296 15.294 1.00 63.59 473 ARG A N 1
ATOM 3527 C CA . ARG A 1 473 ? 23.811 -2.260 14.252 1.00 63.59 473 ARG A CA 1
ATOM 3528 C C . ARG A 1 473 ? 23.752 -0.960 13.458 1.00 63.59 473 ARG A C 1
ATOM 3530 O O . ARG A 1 473 ? 22.666 -0.546 13.054 1.00 63.59 473 ARG A O 1
ATOM 3537 N N . HIS A 1 474 ? 24.905 -0.355 13.176 1.00 55.72 474 HIS A N 1
ATOM 3538 C CA . HIS A 1 474 ? 24.993 0.777 12.253 1.00 55.72 474 HIS A CA 1
ATOM 3539 C C . HIS A 1 474 ? 24.934 0.305 10.790 1.00 55.72 474 HIS A C 1
ATOM 3541 O O . HIS A 1 474 ? 25.729 -0.539 10.380 1.00 55.72 474 HIS A O 1
ATOM 3547 N N . ASP A 1 475 ? 24.017 0.847 9.983 1.00 56.31 475 ASP A N 1
ATOM 3548 C CA . ASP A 1 475 ? 23.838 0.472 8.565 1.00 56.31 475 ASP A CA 1
ATOM 3549 C C . ASP A 1 475 ? 24.516 1.432 7.563 1.00 56.31 475 ASP A C 1
ATOM 3551 O O . ASP A 1 475 ? 24.342 1.308 6.349 1.00 56.31 475 ASP A O 1
ATOM 3555 N N . GLY A 1 476 ? 25.284 2.402 8.070 1.00 46.34 476 GLY A N 1
ATOM 3556 C CA . GLY A 1 476 ? 25.881 3.490 7.289 1.00 46.34 476 GLY A CA 1
ATOM 3557 C C . GLY A 1 476 ? 25.010 4.749 7.198 1.00 46.34 476 GLY A C 1
ATOM 3558 O O . GLY A 1 476 ? 25.485 5.768 6.701 1.00 46.34 476 GLY A O 1
ATOM 3559 N N . LYS A 1 477 ? 23.765 4.709 7.690 1.00 42.94 477 LYS A N 1
ATOM 3560 C CA . LYS A 1 477 ? 22.875 5.873 7.849 1.00 42.94 477 LYS A CA 1
ATOM 3561 C C . LYS A 1 477 ? 22.448 6.115 9.295 1.00 42.94 477 LYS A C 1
ATOM 3563 O O . LYS A 1 477 ? 22.107 7.244 9.633 1.00 42.94 477 LYS A O 1
ATOM 3568 N N . GLY A 1 478 ? 22.429 5.076 10.122 1.00 48.50 478 GLY A N 1
ATOM 3569 C CA . GLY A 1 478 ? 22.173 5.176 11.554 1.00 48.50 478 GLY A CA 1
ATOM 3570 C C . GLY A 1 478 ? 22.134 3.806 12.222 1.00 48.50 478 GLY A C 1
ATOM 3571 O O . GLY A 1 478 ? 22.366 2.778 11.584 1.00 48.50 478 GLY A O 1
ATOM 3572 N N . PHE A 1 479 ? 21.833 3.789 13.518 1.00 54.78 479 PHE A N 1
ATOM 3573 C CA . PHE A 1 479 ? 21.654 2.553 14.277 1.00 54.78 479 PHE A CA 1
ATOM 3574 C C . PHE A 1 479 ? 20.252 1.972 14.069 1.00 54.78 479 PHE A C 1
ATOM 3576 O O . PHE A 1 479 ? 19.258 2.700 14.025 1.00 54.78 479 PHE A O 1
ATOM 3583 N N . LYS A 1 480 ? 20.173 0.645 13.938 1.00 57.16 480 LYS A N 1
ATOM 3584 C CA . LYS A 1 480 ? 18.923 -0.120 13.853 1.00 57.16 480 LYS A CA 1
ATOM 3585 C C . LYS A 1 480 ? 18.914 -1.242 14.893 1.00 57.16 480 LYS A C 1
ATOM 3587 O O . LYS A 1 480 ? 19.959 -1.876 15.047 1.00 57.16 480 LYS A O 1
ATOM 3592 N N . PRO A 1 481 ? 17.775 -1.513 15.561 1.00 56.06 481 PRO A N 1
ATOM 3593 C CA . PRO A 1 481 ? 17.609 -2.706 16.388 1.00 56.06 481 PRO A CA 1
ATOM 3594 C C . PRO A 1 481 ? 18.013 -3.972 15.631 1.00 56.06 481 PRO A C 1
ATOM 3596 O O . PRO A 1 481 ? 17.752 -4.088 14.430 1.00 56.06 481 PRO A O 1
ATOM 3599 N N . MET A 1 482 ? 18.638 -4.911 16.331 1.00 56.62 482 MET A N 1
ATOM 3600 C CA . MET A 1 482 ? 18.813 -6.279 15.855 1.00 56.62 482 MET A CA 1
ATOM 3601 C C . MET A 1 482 ? 17.747 -7.199 16.452 1.00 56.62 482 MET A C 1
ATOM 3603 O O . MET A 1 482 ? 17.215 -6.922 17.526 1.00 56.62 482 MET A O 1
ATOM 3607 N N . ASP A 1 483 ? 17.469 -8.310 15.770 1.00 49.88 483 ASP A N 1
ATOM 3608 C CA . ASP A 1 483 ? 16.561 -9.341 16.270 1.00 49.88 483 ASP A CA 1
ATOM 3609 C C . ASP A 1 483 ? 17.089 -9.916 17.599 1.00 49.88 483 ASP A C 1
ATOM 3611 O O . ASP A 1 483 ? 18.206 -10.438 17.671 1.00 49.88 483 ASP A O 1
ATOM 3615 N N . VAL A 1 484 ? 16.286 -9.805 18.661 1.00 47.53 484 VAL A N 1
ATOM 3616 C CA . VAL A 1 484 ? 16.600 -10.355 19.989 1.00 47.53 484 VAL A CA 1
ATOM 3617 C C . VAL A 1 484 ? 16.339 -11.861 19.972 1.00 47.53 484 VAL A C 1
ATOM 3619 O O . VAL A 1 484 ? 15.219 -12.298 19.707 1.00 47.53 484 VAL A O 1
ATOM 3622 N N . VAL A 1 485 ? 17.360 -12.662 20.280 1.00 37.53 485 VAL A N 1
ATOM 3623 C CA . VAL A 1 485 ? 17.295 -14.131 20.258 1.00 37.53 485 VAL A CA 1
ATOM 3624 C C . VAL A 1 485 ? 17.268 -14.649 21.696 1.00 37.53 485 VAL A C 1
ATOM 3626 O O . VAL A 1 485 ? 18.249 -15.195 22.186 1.00 37.53 485 VAL A O 1
ATOM 3629 N N . GLU A 1 486 ? 16.114 -14.454 22.342 1.00 37.16 486 GLU A N 1
ATOM 3630 C CA . GLU A 1 486 ? 15.797 -14.799 23.742 1.00 37.16 486 GLU A CA 1
ATOM 3631 C C . GLU A 1 486 ? 16.665 -14.119 24.830 1.00 37.16 486 GLU A C 1
ATOM 3633 O O . GLU A 1 486 ? 17.863 -13.905 24.691 1.00 37.16 486 GLU A O 1
ATOM 3638 N N . ALA A 1 487 ? 16.032 -13.789 25.965 1.00 40.03 487 ALA A N 1
ATOM 3639 C CA . ALA A 1 487 ? 16.672 -13.516 27.263 1.00 40.03 487 ALA A CA 1
ATOM 3640 C C . ALA A 1 487 ? 17.996 -12.701 27.247 1.00 40.03 487 ALA A C 1
ATOM 3642 O O . ALA A 1 487 ? 18.992 -13.108 27.847 1.00 40.03 487 ALA A O 1
ATOM 3643 N N . GLY A 1 488 ? 18.011 -11.544 26.575 1.00 42.53 488 GLY A N 1
ATOM 3644 C CA . GLY A 1 488 ? 19.171 -10.637 26.533 1.00 42.53 488 GLY A CA 1
ATOM 3645 C C . GLY A 1 488 ? 20.314 -11.070 25.601 1.00 42.53 488 GLY A C 1
ATOM 3646 O O . GLY A 1 488 ? 21.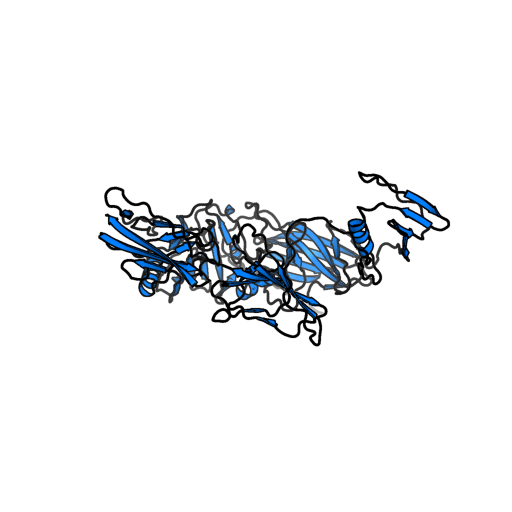363 -10.431 25.577 1.00 42.53 488 GLY A O 1
ATOM 3647 N N . GLN A 1 489 ? 20.144 -12.132 24.810 1.00 39.34 489 GLN A N 1
ATOM 3648 C CA . GLN A 1 489 ? 21.140 -12.573 23.833 1.00 39.34 489 GLN A CA 1
ATOM 3649 C C . GLN A 1 489 ? 20.805 -12.057 22.424 1.00 39.34 489 GLN A C 1
ATOM 3651 O O . GLN A 1 489 ? 19.650 -12.021 21.998 1.00 39.34 489 GLN A O 1
ATOM 3656 N N . ALA A 1 490 ? 21.834 -11.624 21.690 1.00 42.81 490 ALA A N 1
ATOM 3657 C CA . ALA A 1 490 ? 21.691 -11.057 20.351 1.00 42.81 490 ALA A CA 1
ATOM 3658 C C . 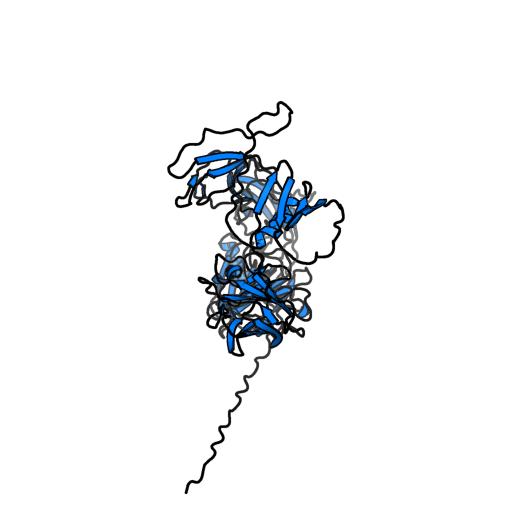ALA A 1 490 ? 22.932 -11.367 19.495 1.00 42.81 490 ALA A C 1
ATOM 3660 O O . ALA A 1 490 ? 24.063 -11.038 19.856 1.00 42.81 490 ALA A O 1
ATOM 3661 N N . SER A 1 491 ? 22.728 -12.011 18.345 1.00 41.44 491 SER A N 1
ATOM 3662 C CA . SER A 1 491 ? 23.797 -12.501 17.460 1.00 41.44 491 SER A CA 1
ATOM 3663 C C . SER A 1 491 ? 23.923 -11.677 16.176 1.00 41.44 491 SER A C 1
ATOM 3665 O O . SER A 1 491 ? 22.909 -11.406 15.536 1.00 41.44 491 SER A O 1
ATOM 3667 N N . CYS A 1 492 ? 25.151 -11.335 15.754 1.00 44.50 492 CYS A N 1
ATOM 3668 C CA . CYS A 1 492 ? 25.407 -10.604 14.507 1.00 44.50 492 CYS A CA 1
ATOM 3669 C C . CYS A 1 492 ? 26.220 -11.437 13.504 1.00 44.50 492 CYS A C 1
ATOM 3671 O O . CYS A 1 492 ? 27.393 -11.731 13.724 1.00 44.50 492 CYS A O 1
ATOM 3673 N N . ASP A 1 493 ? 25.660 -11.706 12.328 1.00 44.03 493 ASP A N 1
ATOM 3674 C CA . ASP A 1 493 ? 26.374 -12.427 11.264 1.00 44.03 493 ASP A CA 1
ATOM 3675 C C . ASP A 1 493 ? 27.286 -11.511 10.406 1.00 44.03 493 ASP A C 1
ATOM 3677 O O . ASP A 1 493 ? 27.673 -11.879 9.298 1.00 44.03 493 ASP A O 1
ATOM 3681 N N . ALA A 1 494 ? 27.618 -10.297 10.872 1.00 45.97 494 ALA A N 1
ATOM 3682 C CA . ALA A 1 494 ? 28.359 -9.295 10.095 1.00 45.97 494 ALA A CA 1
ATOM 3683 C C . ALA A 1 494 ? 29.319 -8.424 10.929 1.00 45.97 494 ALA A C 1
ATOM 3685 O O . ALA A 1 494 ? 29.021 -8.057 12.065 1.00 45.97 494 ALA A O 1
ATOM 3686 N N . PHE A 1 495 ? 30.433 -8.024 10.306 1.00 49.69 495 PHE A N 1
ATOM 3687 C CA . PHE A 1 495 ? 31.345 -6.985 10.801 1.00 49.69 495 PHE A CA 1
ATOM 3688 C C . PHE A 1 495 ? 30.709 -5.587 10.708 1.00 49.69 495 PHE A C 1
ATOM 3690 O O . PHE A 1 495 ? 30.010 -5.291 9.736 1.00 49.69 495 PHE A O 1
ATOM 3697 N N . GLY A 1 496 ? 30.984 -4.716 11.684 1.00 53.78 496 GLY A N 1
ATOM 3698 C CA . GLY A 1 496 ? 30.519 -3.326 11.702 1.00 53.78 496 GLY A CA 1
ATOM 3699 C C . GLY A 1 496 ? 30.444 -2.724 13.108 1.00 53.78 496 GLY A C 1
ATOM 3700 O O . GLY A 1 496 ? 30.752 -3.381 14.102 1.00 53.78 496 GLY A O 1
ATOM 3701 N N . THR A 1 497 ? 30.011 -1.466 13.194 1.00 52.88 497 THR A N 1
ATOM 3702 C CA . THR A 1 497 ? 29.760 -0.782 14.469 1.00 52.88 497 THR A CA 1
ATOM 3703 C C . THR A 1 497 ? 28.466 -1.298 15.100 1.00 52.88 497 THR A C 1
ATOM 3705 O O . THR A 1 497 ? 27.401 -1.257 14.471 1.00 52.88 497 THR A O 1
ATOM 3708 N N . VAL A 1 498 ? 28.548 -1.754 16.349 1.00 52.91 498 VAL A N 1
ATOM 3709 C CA . VAL A 1 498 ? 27.409 -2.238 17.134 1.00 52.91 498 VAL A CA 1
ATOM 3710 C C . VAL A 1 498 ? 27.268 -1.354 18.375 1.00 52.91 498 VAL A C 1
ATOM 3712 O O . VAL A 1 498 ? 28.265 -0.936 18.950 1.00 52.91 498 VAL A O 1
ATOM 3715 N N . ALA A 1 499 ? 26.051 -1.017 18.788 1.00 55.31 499 ALA A N 1
ATOM 3716 C CA . ALA A 1 499 ? 25.791 -0.255 20.006 1.00 55.31 499 ALA A CA 1
ATOM 3717 C C . ALA A 1 499 ? 25.015 -1.094 21.019 1.00 55.31 499 ALA A C 1
ATOM 3719 O O . ALA A 1 499 ? 24.164 -1.900 20.635 1.00 55.31 499 ALA A O 1
ATOM 3720 N N . LEU A 1 500 ? 25.315 -0.885 22.302 1.00 54.03 500 LEU A N 1
ATOM 3721 C CA . LEU A 1 500 ? 24.500 -1.371 23.404 1.00 54.03 500 LEU A CA 1
ATOM 3722 C C . LEU A 1 500 ? 23.688 -0.192 23.918 1.00 54.03 500 LEU A C 1
ATOM 3724 O O . LEU A 1 500 ? 24.237 0.785 24.430 1.00 54.03 500 LEU A O 1
ATOM 3728 N N . LEU A 1 501 ? 22.372 -0.272 23.763 1.00 56.12 501 LEU A N 1
ATOM 3729 C CA . LEU A 1 501 ? 21.496 0.721 24.349 1.00 56.12 501 LEU A CA 1
ATOM 3730 C C . LEU A 1 501 ? 21.486 0.512 25.867 1.00 56.12 501 LEU A C 1
ATOM 3732 O O . LEU A 1 501 ? 21.100 -0.554 26.353 1.00 56.12 501 LEU A O 1
ATOM 3736 N N . LEU A 1 502 ? 21.959 1.523 26.593 1.00 57.03 502 LEU A N 1
ATOM 3737 C CA . LEU A 1 502 ? 21.727 1.651 28.022 1.00 57.03 502 LEU A CA 1
ATOM 3738 C C . LEU A 1 502 ? 20.503 2.538 28.177 1.00 57.03 502 LEU A C 1
ATOM 3740 O O . LEU A 1 502 ? 20.555 3.746 27.958 1.00 57.03 502 LEU A O 1
ATOM 3744 N N . ASP A 1 503 ? 19.407 1.877 28.491 1.00 64.56 503 ASP A N 1
ATOM 3745 C CA . ASP A 1 503 ? 18.150 2.491 28.864 1.00 64.56 503 ASP A CA 1
ATOM 3746 C C . ASP A 1 503 ? 18.009 2.314 30.383 1.00 64.56 503 ASP A C 1
ATOM 3748 O O . ASP A 1 503 ? 18.479 1.315 30.932 1.00 64.56 503 ASP A O 1
ATOM 3752 N N . THR A 1 504 ? 17.417 3.282 31.075 1.00 66.56 504 THR A N 1
ATOM 3753 C CA . THR A 1 504 ? 17.246 3.283 32.539 1.00 66.56 504 THR A CA 1
ATOM 3754 C C . THR A 1 504 ? 15.920 3.878 32.994 1.00 66.56 504 THR A C 1
ATOM 3756 O O . THR A 1 504 ? 15.596 3.777 34.178 1.00 66.56 504 THR A O 1
ATOM 3759 N N . GLU A 1 505 ? 15.153 4.493 32.096 1.00 76.44 505 GLU A N 1
ATOM 3760 C CA . GLU A 1 505 ? 13.941 5.236 32.434 1.00 76.44 505 GLU A CA 1
ATOM 3761 C C . GLU A 1 505 ? 12.724 4.462 31.917 1.00 76.44 505 GLU A C 1
ATOM 3763 O O . GLU A 1 505 ? 12.746 4.006 30.782 1.00 76.44 505 GLU A O 1
ATOM 3768 N N . PRO A 1 506 ? 11.670 4.247 32.722 1.00 85.31 506 PRO A N 1
ATOM 3769 C CA . PRO A 1 506 ? 10.443 3.652 32.212 1.00 85.31 506 PRO A CA 1
ATOM 3770 C C . PRO A 1 506 ? 9.694 4.646 31.304 1.00 85.31 506 PRO A C 1
ATOM 3772 O O . PRO A 1 506 ? 9.795 5.859 31.524 1.00 85.31 506 PRO A O 1
ATOM 3775 N N . PRO A 1 507 ? 8.841 4.162 30.380 1.00 90.31 507 PRO A N 1
ATOM 3776 C CA . PRO A 1 507 ? 8.000 5.017 29.550 1.00 90.31 507 PRO A CA 1
ATOM 3777 C C . PRO A 1 507 ? 7.191 6.032 30.361 1.00 90.31 507 PRO A C 1
ATOM 3779 O O . PRO A 1 507 ? 6.668 5.731 31.436 1.00 90.31 507 PRO A O 1
ATOM 3782 N N . SER A 1 508 ? 6.993 7.224 29.814 1.00 92.06 508 SER A N 1
ATOM 3783 C CA . SER A 1 508 ? 6.116 8.248 30.382 1.00 92.06 508 SER A CA 1
ATOM 3784 C C . SER A 1 508 ? 4.689 8.126 29.833 1.00 92.06 508 SER A C 1
ATOM 3786 O O . SER A 1 508 ? 4.482 7.927 28.637 1.00 92.06 508 SER A O 1
ATOM 3788 N N . ILE A 1 509 ? 3.690 8.257 30.711 1.00 95.19 509 ILE A N 1
ATOM 3789 C CA . ILE A 1 509 ? 2.259 8.264 30.363 1.00 95.19 509 ILE A CA 1
ATOM 3790 C C . ILE A 1 509 ? 1.696 9.640 30.733 1.00 95.19 509 ILE A C 1
ATOM 3792 O O . ILE A 1 509 ? 1.883 10.092 31.866 1.00 95.19 509 ILE A O 1
ATOM 3796 N N . GLY A 1 510 ? 1.030 10.300 29.785 1.00 92.56 510 GLY A N 1
ATOM 3797 C CA . GLY A 1 510 ? 0.455 11.635 29.949 1.00 92.56 510 GLY A CA 1
ATOM 3798 C C . GLY A 1 510 ? -0.777 11.702 30.860 1.00 92.56 510 GLY A C 1
ATOM 3799 O O . GLY A 1 510 ? -1.305 10.689 31.321 1.00 92.56 510 GLY A O 1
ATOM 3800 N N . GLU A 1 511 ? -1.246 12.927 31.104 1.00 92.12 511 GLU A N 1
ATOM 3801 C CA . GLU A 1 511 ? -2.508 13.198 31.805 1.00 92.12 511 GLU A CA 1
ATOM 3802 C C . GLU A 1 511 ? -3.727 13.131 30.873 1.00 92.12 511 GLU A C 1
ATOM 3804 O O . GLU A 1 511 ? -3.613 13.237 29.650 1.00 92.12 511 GLU A O 1
ATOM 3809 N N . LEU A 1 512 ? -4.904 13.014 31.487 1.00 92.00 512 LEU A N 1
ATOM 3810 C CA . LEU A 1 512 ? -6.204 13.304 30.884 1.00 92.00 512 LEU A CA 1
ATOM 3811 C C . LEU A 1 512 ? -6.852 14.457 31.659 1.00 92.00 512 LEU A C 1
ATOM 3813 O O . LEU A 1 512 ? -6.672 14.559 32.873 1.00 92.00 512 LEU A O 1
ATOM 3817 N N . ASP A 1 513 ? -7.626 15.302 30.976 1.00 90.62 513 ASP A N 1
ATOM 3818 C CA . ASP A 1 513 ? -8.315 16.423 31.620 1.00 90.62 513 ASP A CA 1
ATOM 3819 C C . ASP A 1 513 ? -9.346 15.919 32.646 1.00 90.62 513 ASP A C 1
ATOM 3821 O O . ASP A 1 513 ? -10.299 15.207 32.309 1.00 90.62 513 ASP A O 1
ATOM 3825 N N . LEU A 1 514 ? -9.155 16.309 33.909 1.00 91.56 514 LEU A N 1
ATOM 3826 C CA . LEU A 1 514 ? -10.071 16.014 35.009 1.00 91.56 514 LEU A CA 1
ATOM 3827 C C . LEU A 1 514 ? -11.079 17.155 35.184 1.00 91.56 514 LEU A C 1
ATOM 3829 O O . LEU A 1 514 ? -10.704 18.326 35.252 1.00 91.56 514 LEU A O 1
ATOM 3833 N N . ASP A 1 515 ? -12.357 16.813 35.330 1.00 91.81 515 ASP A N 1
ATOM 3834 C CA . ASP A 1 515 ? -13.395 17.750 35.751 1.00 91.81 515 ASP A CA 1
ATOM 3835 C C . ASP A 1 515 ? -13.098 18.259 37.175 1.00 91.81 515 ASP A C 1
ATOM 3837 O O . ASP A 1 515 ? -13.008 17.449 38.103 1.00 91.81 515 ASP A O 1
ATOM 3841 N N . PRO A 1 516 ? -12.968 19.583 37.395 1.00 88.81 516 PRO A N 1
ATOM 3842 C CA . PRO A 1 516 ? -12.579 20.121 38.700 1.00 88.81 516 PRO A CA 1
ATOM 3843 C C . PRO A 1 516 ? -13.579 19.869 39.836 1.00 88.81 516 PRO A C 1
ATOM 3845 O O . PRO A 1 516 ? -13.220 20.049 40.998 1.00 88.81 516 PRO A O 1
ATOM 3848 N N . ALA A 1 517 ? -14.830 19.503 39.530 1.00 90.81 517 ALA A N 1
ATOM 3849 C CA . ALA A 1 517 ? -15.866 19.271 40.534 1.00 90.81 517 ALA A CA 1
ATOM 3850 C C . ALA A 1 517 ? -15.912 17.811 41.014 1.00 90.81 517 ALA A C 1
ATOM 3852 O O . ALA A 1 517 ? -16.230 17.570 42.179 1.00 90.81 517 ALA A O 1
ATOM 3853 N N . THR A 1 518 ? -15.600 16.841 40.148 1.00 90.75 518 THR A N 1
ATOM 3854 C CA . THR A 1 518 ? -15.589 15.407 40.491 1.00 90.75 518 THR A CA 1
ATOM 3855 C C . THR A 1 518 ? -14.196 14.802 40.635 1.00 90.75 518 THR A C 1
ATOM 3857 O O . THR A 1 518 ? -14.072 13.755 41.265 1.00 90.75 518 THR A O 1
ATOM 3860 N N . GLY A 1 519 ? -13.161 15.423 40.062 1.00 91.81 519 GLY A N 1
ATOM 3861 C CA . GLY A 1 519 ? -11.814 14.851 39.971 1.00 91.81 519 GLY A CA 1
ATOM 3862 C C . GLY A 1 519 ? -11.695 13.705 38.958 1.00 91.81 519 GLY A C 1
ATOM 3863 O O . GLY A 1 519 ? -10.763 12.911 39.057 1.00 91.81 519 GLY A O 1
ATOM 3864 N N . ARG A 1 520 ? -12.637 13.590 38.009 1.00 94.12 520 ARG A N 1
ATOM 3865 C CA . ARG A 1 520 ? -12.743 12.479 37.043 1.00 94.12 520 ARG A CA 1
ATOM 3866 C C . ARG A 1 520 ? -12.636 12.945 35.603 1.00 94.12 520 ARG A C 1
ATOM 3868 O O . ARG A 1 520 ? -13.002 14.074 35.288 1.00 94.12 520 ARG A O 1
ATOM 3875 N N . VAL A 1 521 ? -12.256 12.044 34.704 1.00 95.25 521 VAL A N 1
ATOM 3876 C CA . VAL A 1 521 ? -12.352 12.292 33.261 1.00 95.25 521 VAL A CA 1
ATOM 3877 C C . VAL A 1 521 ? -13.806 12.103 32.824 1.00 95.25 521 VAL A C 1
ATOM 3879 O O . VAL A 1 521 ? -14.364 11.010 32.950 1.00 95.25 521 VAL A O 1
ATOM 3882 N N . LEU A 1 522 ? -14.438 13.151 32.295 1.00 94.38 522 LEU A N 1
ATOM 3883 C CA . LEU A 1 522 ? -15.804 13.057 31.774 1.00 94.38 522 LEU A CA 1
ATOM 3884 C C . LEU A 1 522 ? -15.797 12.591 30.318 1.00 94.38 522 LEU A C 1
ATOM 3886 O O . LEU A 1 522 ? -15.169 13.205 29.457 1.00 94.38 522 LEU A O 1
ATOM 3890 N N . VAL A 1 523 ? -16.549 11.530 30.030 1.00 93.56 523 VAL A N 1
ATOM 3891 C CA . VAL A 1 523 ? -16.737 11.021 28.669 1.00 93.56 523 VAL A CA 1
ATOM 3892 C C . VAL A 1 523 ? -18.175 11.291 28.244 1.00 93.56 523 VAL A C 1
ATOM 3894 O O . VAL A 1 523 ? -19.117 10.659 28.720 1.00 93.56 523 VAL A O 1
ATOM 3897 N N . HIS A 1 524 ? -18.349 12.264 27.351 1.00 91.56 524 HIS A N 1
ATOM 3898 C CA . HIS A 1 524 ? -19.667 12.709 26.909 1.00 91.56 524 HIS A CA 1
ATOM 3899 C C . HIS A 1 524 ? -20.244 11.825 25.801 1.00 91.56 524 HIS A C 1
ATOM 3901 O O . HIS A 1 524 ? -19.563 11.492 24.823 1.00 91.56 524 HIS A O 1
ATOM 3907 N N . TYR A 1 525 ? -21.526 11.490 25.936 1.00 88.69 525 TYR A N 1
ATOM 3908 C CA . TYR A 1 525 ? -22.316 10.868 24.883 1.00 88.69 525 TYR A CA 1
ATOM 3909 C C . TYR A 1 525 ? -22.575 11.869 23.752 1.00 88.69 525 TYR A C 1
ATOM 3911 O O . TYR A 1 525 ? -22.927 13.023 23.983 1.00 88.69 525 TYR A O 1
ATOM 3919 N N . ARG A 1 526 ? -22.399 11.420 22.510 1.00 86.06 526 ARG A N 1
ATOM 3920 C CA . ARG A 1 526 ? -22.593 12.205 21.280 1.00 86.06 526 ARG A CA 1
ATOM 3921 C C . ARG A 1 526 ? -23.868 11.827 20.522 1.00 86.06 526 ARG A C 1
ATOM 3923 O O . ARG A 1 526 ? -24.174 12.440 19.504 1.00 86.06 526 ARG A O 1
ATOM 3930 N N . GLY A 1 527 ? -24.608 10.831 21.013 1.00 76.69 527 GLY A N 1
ATOM 3931 C CA . GLY A 1 527 ? -25.745 10.246 20.305 1.00 76.69 527 GLY A CA 1
ATOM 3932 C C . GLY A 1 527 ? -25.334 9.242 19.220 1.00 76.69 527 GLY A C 1
ATOM 3933 O O . GLY A 1 527 ? -24.163 9.174 18.834 1.00 76.69 527 GLY A O 1
ATOM 3934 N N . PRO A 1 528 ? -26.291 8.453 18.700 1.00 79.81 528 PRO A N 1
ATOM 3935 C CA . PRO A 1 528 ? -26.091 7.737 17.451 1.00 79.81 528 PRO A CA 1
ATOM 3936 C C . PRO A 1 528 ? -25.976 8.771 16.327 1.00 79.81 528 PRO A C 1
ATOM 3938 O O . PRO A 1 528 ? -26.925 9.492 16.028 1.00 79.81 528 PRO A O 1
ATOM 3941 N N . THR A 1 529 ? -24.794 8.864 15.728 1.00 84.75 529 THR A N 1
ATOM 3942 C CA . THR A 1 529 ? -24.516 9.748 14.594 1.00 84.75 529 THR A CA 1
ATOM 3943 C C . THR A 1 529 ? -23.873 8.943 13.475 1.00 84.75 529 THR A C 1
ATOM 3945 O O . THR A 1 529 ? -23.199 7.940 13.718 1.00 84.75 529 THR A O 1
ATOM 3948 N N . GLU A 1 530 ? -24.096 9.371 12.239 1.00 88.06 530 GLU A N 1
ATOM 3949 C CA . GLU A 1 530 ? -23.517 8.762 11.047 1.00 88.06 530 GLU A CA 1
ATOM 3950 C C . GLU A 1 530 ? -22.992 9.841 10.099 1.00 88.06 530 GLU A C 1
ATOM 3952 O O . GLU A 1 530 ? -23.475 10.973 10.090 1.00 88.06 530 GLU A O 1
ATOM 3957 N N . SER A 1 531 ? -22.004 9.476 9.287 1.00 90.62 531 SER A N 1
ATOM 3958 C CA . SER A 1 531 ? -21.564 10.255 8.133 1.00 90.62 531 SER A CA 1
ATOM 3959 C C . SER A 1 531 ? -21.704 9.376 6.899 1.00 90.62 531 SER A C 1
ATOM 3961 O O . SER A 1 531 ? -21.126 8.293 6.847 1.00 90.62 531 SER A O 1
ATOM 3963 N N . HIS A 1 532 ? -22.509 9.803 5.923 1.00 92.38 532 HIS A N 1
ATOM 3964 C CA . HIS A 1 532 ? -22.778 9.047 4.692 1.00 92.38 532 HIS A CA 1
ATOM 3965 C C . HIS A 1 532 ? -23.234 7.583 4.923 1.00 92.38 532 HIS A C 1
ATOM 3967 O O . HIS A 1 532 ? -22.855 6.689 4.167 1.00 92.38 532 HIS A O 1
ATOM 3973 N N . GLY A 1 533 ? -24.023 7.323 5.976 1.00 88.69 533 GLY A N 1
ATOM 3974 C CA . GLY A 1 533 ? -24.464 5.971 6.363 1.00 88.69 533 GLY A CA 1
ATOM 3975 C C . GLY A 1 533 ? -23.402 5.116 7.075 1.00 88.69 533 GLY A C 1
ATOM 3976 O O . GLY A 1 533 ? -23.625 3.932 7.327 1.00 88.69 533 GLY A O 1
ATOM 3977 N N . VAL A 1 534 ? -22.235 5.686 7.402 1.00 92.06 534 VAL A N 1
ATOM 3978 C CA . VAL A 1 534 ? -21.202 5.043 8.226 1.00 92.06 534 VAL A CA 1
ATOM 3979 C C . VAL A 1 534 ? -21.335 5.521 9.678 1.00 92.06 534 VAL A C 1
ATOM 3981 O O . VAL A 1 534 ? -21.286 6.732 9.911 1.00 92.06 534 VAL A O 1
ATOM 3984 N N . PRO A 1 535 ? -21.483 4.617 10.667 1.00 87.69 535 PRO A N 1
ATOM 3985 C CA . PRO A 1 535 ? -21.673 5.002 12.063 1.00 87.69 535 PRO A CA 1
ATOM 3986 C C . PRO A 1 535 ? -20.418 5.648 12.670 1.00 87.69 535 PRO A C 1
ATOM 3988 O O . PRO A 1 535 ? -19.285 5.217 12.436 1.00 87.69 535 PRO A O 1
ATOM 3991 N N . LEU A 1 536 ? -20.636 6.668 13.498 1.00 85.56 536 LEU A N 1
ATOM 3992 C CA . LEU A 1 536 ? -19.607 7.391 14.245 1.00 85.56 536 LEU A CA 1
AT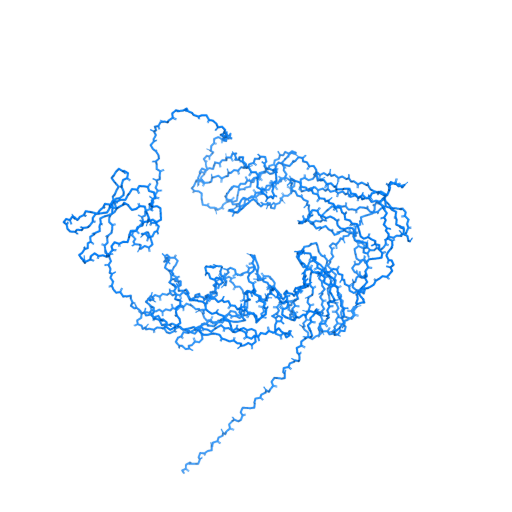OM 3993 C C . LEU A 1 536 ? -19.607 6.983 15.736 1.00 85.56 536 LEU A C 1
ATOM 3995 O O . LEU A 1 536 ? -20.594 6.424 16.225 1.00 85.56 536 LEU A O 1
ATOM 3999 N N . PRO A 1 537 ? -18.521 7.253 16.494 1.00 82.44 537 PRO A N 1
ATOM 4000 C CA . PRO A 1 537 ? -18.463 6.964 17.925 1.00 82.44 537 PRO A CA 1
ATOM 4001 C C . PRO A 1 537 ? -19.581 7.651 18.709 1.00 82.44 537 PRO A C 1
ATOM 4003 O O . PRO A 1 537 ? -19.704 8.876 18.699 1.00 82.44 537 PRO A O 1
ATOM 4006 N N . GLN A 1 538 ? -20.340 6.858 19.466 1.00 86.19 538 GLN A N 1
ATOM 4007 C CA . GLN A 1 538 ? -21.386 7.375 20.353 1.00 86.19 538 GLN A CA 1
ATOM 4008 C C . GLN A 1 538 ? -20.830 8.084 21.596 1.00 86.19 538 GLN A C 1
ATOM 4010 O O . GLN A 1 538 ? -21.566 8.779 22.287 1.00 86.19 538 GLN A O 1
ATOM 4015 N N . TRP A 1 539 ? -19.543 7.909 21.890 1.00 88.69 539 TRP A N 1
ATOM 4016 C CA . TRP A 1 539 ? -18.842 8.486 23.031 1.00 88.69 539 TRP A CA 1
ATOM 4017 C C . TRP A 1 539 ? -17.657 9.318 22.535 1.00 88.69 539 TRP A C 1
ATOM 4019 O O . TRP A 1 539 ? -17.021 8.963 21.540 1.00 88.69 539 TRP A O 1
ATOM 4029 N N . GLN A 1 540 ? -17.345 10.418 23.221 1.00 87.88 540 GLN A N 1
ATOM 4030 C CA . GLN A 1 540 ? -16.159 11.228 22.936 1.00 87.88 540 GLN A CA 1
ATOM 4031 C C . GLN A 1 540 ? -14.875 10.385 23.043 1.00 87.88 540 GLN A C 1
ATOM 4033 O O . GLN A 1 540 ? -14.588 9.903 24.138 1.00 87.88 540 GLN A O 1
ATOM 4038 N N . PRO A 1 541 ? -14.084 10.215 21.963 1.00 88.50 541 PRO A N 1
ATOM 4039 C CA . PRO A 1 541 ? -12.802 9.526 22.056 1.00 88.50 541 PRO A CA 1
ATOM 4040 C C . PRO A 1 541 ? -11.846 10.321 22.951 1.00 88.50 541 PRO A C 1
ATOM 4042 O O . PRO A 1 541 ? -11.879 11.556 22.953 1.00 88.50 541 PRO A O 1
ATOM 4045 N N . LEU A 1 542 ? -10.997 9.612 23.691 1.00 90.94 542 LEU A N 1
ATOM 4046 C CA . LEU A 1 542 ? -9.935 10.216 24.496 1.00 90.94 542 LEU A CA 1
ATOM 4047 C C . LEU A 1 542 ? -8.568 9.997 23.836 1.00 90.94 542 LEU A C 1
ATOM 4049 O O . LEU A 1 542 ? -8.374 9.075 23.041 1.00 90.94 542 LEU A O 1
ATOM 4053 N N . GLN A 1 543 ? -7.615 10.854 24.182 1.00 91.12 543 GLN A N 1
ATOM 4054 C CA . GLN A 1 543 ? -6.244 10.806 23.694 1.00 91.12 543 GLN A CA 1
ATOM 4055 C C . GLN A 1 543 ? -5.302 11.089 24.861 1.00 91.12 543 GLN A C 1
ATOM 4057 O O . GLN A 1 543 ? -5.527 12.044 25.597 1.00 91.12 543 GLN A O 1
ATOM 4062 N N . LEU A 1 544 ? -4.230 10.311 24.978 1.00 92.31 544 LEU A N 1
ATOM 4063 C CA . LEU A 1 544 ? -3.115 10.594 25.879 1.00 92.31 544 LEU A CA 1
ATOM 4064 C C . LEU A 1 544 ? -1.782 10.358 25.162 1.00 92.31 544 LEU A C 1
ATOM 4066 O O . LEU A 1 544 ? -1.711 9.570 24.214 1.00 92.31 544 LEU A O 1
ATOM 4070 N N . SER A 1 545 ? -0.732 11.049 25.598 1.00 90.81 545 SER A N 1
ATOM 4071 C CA . SER A 1 545 ? 0.632 10.756 25.161 1.00 90.81 545 SER A CA 1
ATOM 4072 C C . SER A 1 545 ? 1.180 9.536 25.899 1.00 90.81 545 SER A C 1
ATOM 4074 O O . SER A 1 545 ? 0.920 9.346 27.090 1.00 90.81 545 SER A O 1
ATOM 4076 N N . VAL A 1 546 ? 1.952 8.718 25.191 1.00 88.75 546 VAL A N 1
ATOM 4077 C CA . VAL A 1 546 ? 2.821 7.698 25.775 1.00 88.75 546 VAL A CA 1
ATOM 4078 C C . VAL A 1 546 ? 4.155 7.746 25.034 1.00 88.75 546 VAL A C 1
ATOM 4080 O O . VAL A 1 546 ? 4.257 7.290 23.891 1.00 88.75 546 VAL A O 1
ATOM 4083 N N . LEU A 1 547 ? 5.140 8.348 25.696 1.00 86.31 547 LEU A N 1
ATOM 4084 C CA . LEU A 1 547 ? 6.473 8.652 25.179 1.00 86.31 547 LEU A CA 1
ATOM 4085 C C . LEU A 1 547 ? 7.498 7.791 25.912 1.00 86.31 547 LEU A C 1
ATOM 4087 O O . LEU A 1 547 ? 7.529 7.787 27.143 1.00 86.31 547 LEU A O 1
ATOM 4091 N N . ASP A 1 548 ? 8.371 7.141 25.154 1.00 81.69 548 ASP A N 1
ATOM 4092 C CA . ASP A 1 548 ? 9.573 6.495 25.665 1.00 81.69 548 ASP A CA 1
ATOM 4093 C C . ASP A 1 548 ? 10.818 7.151 25.050 1.00 81.69 548 ASP A C 1
ATOM 4095 O O . ASP A 1 548 ? 10.860 7.388 23.843 1.00 81.69 548 ASP A O 1
ATOM 4099 N N . LEU A 1 549 ? 11.811 7.477 25.883 1.00 72.75 549 LEU A N 1
ATOM 4100 C CA . LEU A 1 549 ? 13.051 8.152 25.465 1.00 72.75 549 LEU A CA 1
ATOM 4101 C C . LEU A 1 549 ? 14.234 7.183 25.275 1.00 72.75 549 LEU A C 1
ATOM 4103 O O . LEU A 1 549 ? 15.312 7.610 24.843 1.00 72.75 549 LEU A O 1
ATOM 4107 N N . GLY A 1 550 ? 14.034 5.906 25.612 1.00 68.50 550 GLY A N 1
ATOM 4108 C CA . GLY A 1 550 ? 15.046 4.862 25.672 1.00 68.50 550 GLY A CA 1
ATOM 4109 C C . GLY A 1 550 ? 14.880 3.825 24.566 1.00 68.50 550 GLY A C 1
ATOM 4110 O O . GLY A 1 550 ? 15.149 4.094 23.393 1.00 68.50 550 GLY A O 1
ATOM 4111 N N . SER A 1 551 ? 14.526 2.601 24.952 1.00 66.50 551 SER A N 1
ATOM 4112 C CA . SER A 1 551 ? 14.458 1.431 24.068 1.00 66.50 551 SER A CA 1
ATOM 4113 C C . SER A 1 551 ? 13.264 1.409 23.114 1.00 66.50 551 SER A C 1
ATOM 4115 O O . SER A 1 551 ? 13.277 0.643 22.146 1.00 66.50 551 SER A O 1
ATOM 4117 N N . GLY A 1 552 ? 12.279 2.280 23.325 1.00 74.44 552 GLY A N 1
ATOM 4118 C CA . GLY A 1 552 ? 11.041 2.355 22.567 1.00 74.44 552 GLY A CA 1
ATOM 4119 C C . GLY A 1 552 ? 9.989 1.362 23.060 1.00 74.44 552 GLY A C 1
ATOM 4120 O O . GLY A 1 552 ? 10.269 0.406 23.781 1.00 74.44 552 GLY A O 1
ATOM 4121 N N . LEU A 1 553 ? 8.742 1.581 22.643 1.00 75.25 553 LEU A N 1
ATOM 4122 C CA . LEU A 1 553 ? 7.609 0.726 23.002 1.00 75.25 553 LEU A CA 1
ATOM 4123 C C . LEU A 1 553 ? 7.409 -0.420 21.987 1.00 75.25 553 LEU A C 1
ATOM 4125 O O . LEU A 1 553 ? 7.644 -0.235 20.786 1.00 75.25 553 LEU A O 1
ATOM 4129 N N . PRO A 1 554 ? 6.929 -1.600 22.428 1.00 74.00 554 PRO A N 1
ATOM 4130 C CA . PRO A 1 554 ? 6.613 -2.721 21.549 1.00 74.00 554 PRO A CA 1
ATOM 4131 C C . PRO A 1 554 ? 5.509 -2.359 20.550 1.00 74.00 554 PRO A C 1
ATOM 4133 O O . PRO A 1 554 ? 4.656 -1.511 20.808 1.00 74.00 554 PRO A O 1
ATOM 4136 N N . GLU A 1 555 ? 5.473 -3.049 19.406 1.00 68.12 555 GLU A N 1
ATOM 4137 C CA . GLU A 1 555 ? 4.541 -2.719 18.312 1.00 68.12 555 GLU A CA 1
ATOM 4138 C C . GLU A 1 555 ? 3.061 -2.834 18.703 1.00 68.12 555 GLU A C 1
ATOM 4140 O O . GLU A 1 555 ? 2.214 -2.154 18.128 1.00 68.12 555 GLU A O 1
ATOM 4145 N N . THR A 1 556 ? 2.757 -3.667 19.702 1.00 72.69 556 THR A N 1
ATOM 4146 C CA . THR A 1 556 ? 1.421 -3.822 20.292 1.00 72.69 556 THR A CA 1
ATOM 4147 C C . THR A 1 556 ? 0.951 -2.596 21.075 1.00 72.69 556 THR A C 1
ATOM 4149 O O . THR A 1 556 ? -0.233 -2.514 21.398 1.00 72.69 556 THR A O 1
ATOM 4152 N N . GLY A 1 557 ? 1.860 -1.670 21.392 1.00 82.31 557 GLY A N 1
ATOM 4153 C CA . GLY A 1 557 ? 1.612 -0.514 22.240 1.00 82.31 557 GLY A CA 1
ATOM 4154 C C . GLY A 1 557 ? 1.365 -0.865 23.713 1.00 82.31 557 GLY A C 1
ATOM 4155 O O . GLY A 1 557 ? 1.535 -2.020 24.121 1.00 82.31 557 GLY A O 1
ATOM 4156 N N . PRO A 1 558 ? 0.959 0.138 24.512 1.00 90.75 558 PRO A N 1
ATOM 4157 C CA . PRO A 1 558 ? 0.604 -0.027 25.919 1.00 90.75 558 PRO A CA 1
ATOM 4158 C C . PRO A 1 558 ? -0.571 -0.990 26.127 1.00 90.75 558 PRO A C 1
ATOM 4160 O O . PRO A 1 558 ? -1.528 -1.017 25.349 1.00 90.75 558 PRO A O 1
ATOM 4163 N N . LEU A 1 559 ? -0.539 -1.737 27.229 1.00 92.75 559 LEU A N 1
ATOM 4164 C CA . LEU A 1 559 ? -1.694 -2.481 27.713 1.00 92.75 559 LEU A CA 1
ATOM 4165 C C . LEU A 1 559 ? -2.680 -1.501 28.354 1.00 92.75 559 LEU A C 1
ATOM 4167 O O . LEU A 1 559 ? -2.315 -0.737 29.242 1.00 92.75 559 LEU A O 1
ATOM 4171 N N . VAL A 1 560 ? -3.942 -1.549 27.934 1.00 93.56 560 VAL A N 1
ATOM 4172 C CA . VAL A 1 560 ? -5.020 -0.766 28.546 1.00 93.56 560 VAL A CA 1
ATOM 4173 C C . VAL A 1 560 ? -6.054 -1.705 29.139 1.00 93.56 560 VAL A C 1
ATOM 4175 O O . VAL A 1 560 ? -6.479 -2.660 28.483 1.00 93.56 560 VAL A O 1
ATOM 4178 N N . LEU A 1 561 ? -6.457 -1.430 30.376 1.00 94.38 561 LEU A N 1
ATOM 4179 C CA . LEU A 1 561 ? -7.512 -2.133 31.089 1.00 94.38 561 LEU A CA 1
ATOM 4180 C C . LEU A 1 561 ? -8.678 -1.170 31.349 1.00 94.38 561 LEU A C 1
ATOM 4182 O O . LEU A 1 561 ? -8.471 -0.080 31.876 1.00 94.38 561 LEU A O 1
ATOM 4186 N N . LEU A 1 562 ? -9.896 -1.588 31.009 1.00 93.56 562 LEU A N 1
ATOM 4187 C CA . LEU A 1 562 ? -11.144 -0.948 31.425 1.00 93.56 562 LEU A CA 1
ATOM 4188 C C . LEU A 1 562 ? -11.854 -1.903 32.393 1.00 93.56 562 LEU A C 1
ATOM 4190 O O . LEU A 1 562 ? -12.095 -3.063 32.049 1.00 93.56 562 LEU A O 1
ATOM 4194 N N . ASP A 1 563 ? -12.121 -1.456 33.618 1.00 94.81 563 ASP A N 1
ATOM 4195 C CA . ASP A 1 563 ? -12.646 -2.271 34.727 1.00 94.81 563 ASP A CA 1
ATOM 4196 C C . ASP A 1 563 ? -11.839 -3.566 34.962 1.00 94.81 563 ASP A C 1
ATOM 4198 O O . ASP A 1 563 ? -12.386 -4.653 35.177 1.00 94.81 563 ASP A O 1
ATOM 4202 N N . GLY A 1 564 ? -10.509 -3.469 34.846 1.00 92.81 564 GLY A N 1
ATOM 4203 C CA . GLY A 1 564 ? -9.581 -4.600 34.968 1.00 92.81 564 GLY A CA 1
ATOM 4204 C C . GLY A 1 564 ? -9.581 -5.582 33.784 1.00 92.81 564 GLY A C 1
ATOM 4205 O O . GLY A 1 564 ? -8.897 -6.603 33.843 1.00 92.81 564 GLY A O 1
ATOM 4206 N N . LYS A 1 565 ? -10.320 -5.308 32.699 1.00 91.19 565 LYS A N 1
ATOM 4207 C CA . LYS A 1 565 ? -10.345 -6.134 31.479 1.00 91.19 565 LYS A CA 1
ATOM 4208 C C . LYS A 1 565 ? -9.588 -5.457 30.347 1.00 91.19 565 LYS A C 1
ATOM 4210 O O . LYS A 1 565 ? -9.767 -4.268 30.111 1.00 91.19 565 LYS A O 1
ATOM 4215 N N . ARG A 1 566 ? -8.793 -6.226 29.597 1.00 90.62 566 ARG A N 1
ATOM 4216 C CA . ARG A 1 566 ? -8.039 -5.710 28.446 1.00 90.62 566 ARG A CA 1
ATOM 4217 C C . ARG A 1 566 ? -8.965 -5.052 27.418 1.00 90.62 566 ARG A C 1
ATOM 4219 O O . ARG A 1 566 ? -9.876 -5.699 26.906 1.00 90.62 566 ARG A O 1
ATOM 4226 N N . TRP A 1 567 ? -8.684 -3.793 27.098 1.00 89.12 567 TRP A N 1
ATOM 4227 C CA . TRP A 1 567 ? -9.427 -2.991 26.134 1.00 89.12 567 TRP A CA 1
ATOM 4228 C C . TRP A 1 567 ? -8.639 -2.846 24.818 1.00 89.12 567 TRP A C 1
ATOM 4230 O O . TRP A 1 567 ? -7.430 -2.599 24.858 1.00 89.12 567 TRP A O 1
ATOM 4240 N N . PRO A 1 568 ? -9.278 -2.991 23.641 1.00 87.19 568 PRO A N 1
ATOM 4241 C CA . PRO A 1 568 ? -8.628 -2.754 22.356 1.00 87.19 568 PRO A CA 1
ATOM 4242 C C . PRO A 1 568 ? -8.409 -1.250 22.135 1.00 87.19 568 PRO A C 1
ATOM 4244 O O . PRO A 1 568 ? -9.347 -0.458 22.201 1.00 87.19 568 PRO A O 1
ATOM 4247 N N . VAL A 1 569 ? -7.170 -0.850 21.848 1.00 84.81 569 VAL A N 1
ATOM 4248 C CA . VAL A 1 569 ? -6.761 0.561 21.737 1.00 84.81 569 VAL A CA 1
ATOM 4249 C C . VAL A 1 569 ? -5.883 0.810 20.518 1.00 84.81 569 VAL A C 1
ATOM 4251 O O . VAL A 1 569 ? -5.093 -0.049 20.127 1.00 84.81 569 VAL A O 1
ATOM 4254 N N . ARG A 1 570 ? -6.006 1.996 19.914 1.00 83.62 570 ARG A N 1
ATOM 4255 C CA . ARG A 1 570 ? -5.212 2.394 18.748 1.00 83.62 570 ARG A CA 1
ATOM 4256 C C . ARG A 1 570 ? -3.969 3.147 19.225 1.00 83.62 570 ARG A C 1
ATOM 4258 O O . ARG A 1 570 ? -4.072 4.290 19.658 1.00 83.62 570 ARG A O 1
ATOM 4265 N N . TYR A 1 571 ? -2.799 2.519 19.144 1.00 83.44 571 TYR A N 1
ATOM 4266 C CA . TYR A 1 571 ? -1.519 3.168 19.443 1.00 83.44 571 TYR A CA 1
ATOM 4267 C C . TYR A 1 571 ? -0.859 3.690 18.156 1.00 83.44 571 TYR A C 1
ATOM 4269 O O . TYR A 1 571 ? -0.609 2.932 17.221 1.00 83.44 571 TYR A O 1
ATOM 4277 N N . ASP A 1 572 ? -0.603 4.995 18.115 1.00 76.94 572 ASP A N 1
ATOM 4278 C CA . ASP A 1 572 ? 0.080 5.742 17.056 1.00 76.94 572 ASP A CA 1
ATOM 4279 C C . ASP A 1 572 ? 1.488 6.102 17.557 1.00 76.94 572 ASP A C 1
ATOM 4281 O O . ASP A 1 572 ? 1.736 7.199 18.060 1.00 76.94 572 ASP A O 1
ATOM 4285 N N . GLY A 1 573 ? 2.395 5.121 17.496 1.00 69.56 573 GLY A N 1
ATOM 4286 C CA . GLY A 1 573 ? 3.748 5.238 18.049 1.00 69.56 573 GLY A CA 1
ATOM 4287 C C . GLY A 1 573 ? 4.644 6.253 17.333 1.00 69.56 573 GLY A C 1
ATOM 4288 O O . GLY A 1 573 ? 5.536 6.804 17.962 1.00 69.56 573 GLY A O 1
ATOM 4289 N N . GLU A 1 574 ? 4.378 6.572 16.060 1.00 67.94 574 GLU A N 1
ATOM 4290 C CA . GLU A 1 574 ? 5.091 7.647 15.341 1.00 67.94 574 GLU A CA 1
ATOM 4291 C C . GLU A 1 574 ? 4.737 9.045 15.872 1.00 67.94 574 GLU A C 1
ATOM 4293 O O . GLU A 1 574 ? 5.471 10.002 15.635 1.00 67.94 574 GLU A O 1
ATOM 4298 N N . ARG A 1 575 ? 3.614 9.166 16.590 1.00 71.75 575 ARG A N 1
ATOM 4299 C CA . ARG A 1 575 ? 3.169 10.396 17.256 1.00 71.75 575 ARG A CA 1
ATOM 4300 C C . ARG A 1 575 ? 3.102 10.268 18.775 1.00 71.75 575 ARG A C 1
ATOM 4302 O O . ARG A 1 575 ? 2.449 11.096 19.406 1.00 71.75 575 ARG A O 1
ATOM 4309 N N . GLU A 1 576 ? 3.711 9.221 19.338 1.00 80.25 576 GLU A N 1
ATOM 4310 C CA . GLU A 1 576 ? 3.769 8.962 20.786 1.00 80.25 576 GLU A CA 1
ATOM 4311 C C . GLU A 1 576 ? 2.377 9.021 21.443 1.00 80.25 576 GLU A C 1
ATOM 4313 O O . GLU A 1 576 ? 2.189 9.558 22.534 1.00 80.25 576 GLU A O 1
ATOM 4318 N N . ARG A 1 577 ? 1.355 8.521 20.735 1.00 84.50 577 ARG A N 1
ATOM 4319 C CA . ARG A 1 577 ? -0.051 8.819 21.020 1.00 84.50 577 ARG A CA 1
ATOM 4320 C C . ARG A 1 577 ? -0.886 7.557 21.173 1.00 84.50 577 ARG A C 1
ATOM 4322 O O . ARG A 1 577 ? -0.941 6.713 20.285 1.00 84.50 577 ARG A O 1
ATOM 4329 N N . LEU A 1 578 ? -1.637 7.477 22.264 1.00 88.31 578 LEU A N 1
ATOM 4330 C CA . LEU A 1 578 ? -2.633 6.442 22.505 1.00 88.31 578 LEU A CA 1
ATOM 4331 C C . LEU A 1 578 ? -4.041 7.018 22.296 1.00 88.31 578 LEU A C 1
ATOM 4333 O O . LEU A 1 578 ? -4.429 7.993 22.942 1.00 88.31 578 LEU A O 1
ATOM 4337 N N . LEU A 1 579 ? -4.794 6.420 21.371 1.00 87.00 579 LEU A N 1
ATOM 4338 C CA . LEU A 1 579 ? -6.160 6.797 21.013 1.00 87.00 579 LEU A CA 1
ATOM 4339 C C . LEU A 1 579 ? -7.151 5.784 21.600 1.00 87.00 579 LEU A C 1
ATOM 4341 O O . LEU A 1 579 ? -7.186 4.607 21.222 1.00 87.00 579 LEU A O 1
ATOM 4345 N N . LEU A 1 580 ? -7.970 6.277 22.525 1.00 87.38 580 LEU A N 1
ATOM 4346 C CA . LEU A 1 580 ? -9.043 5.551 23.194 1.00 87.38 580 LEU A CA 1
ATOM 4347 C C . LEU A 1 580 ? -10.348 5.787 22.422 1.00 87.38 580 LEU A C 1
ATOM 4349 O O . LEU A 1 580 ? -11.187 6.614 22.786 1.00 87.38 580 LEU A O 1
ATOM 4353 N N . ASP A 1 581 ? -10.483 5.073 21.307 1.00 79.31 581 ASP A N 1
ATOM 4354 C CA . ASP A 1 581 ? -11.721 4.982 20.537 1.00 79.31 581 ASP A CA 1
ATOM 4355 C C . ASP A 1 581 ? -12.668 3.947 21.177 1.00 79.31 581 ASP A C 1
ATOM 4357 O O . ASP A 1 581 ? -12.314 2.788 21.406 1.00 79.31 581 ASP A O 1
ATOM 4361 N N . TRP A 1 582 ? -13.916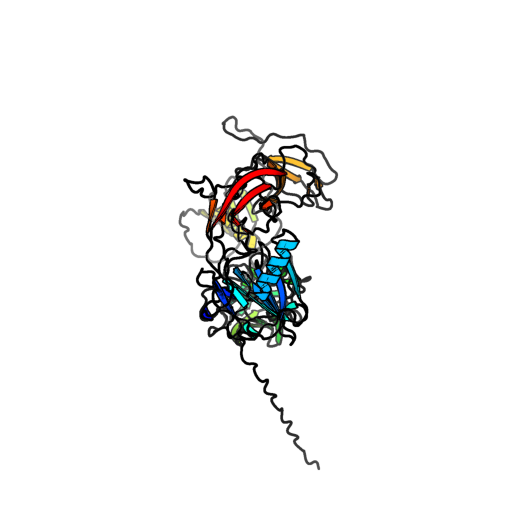 4.345 21.420 1.00 83.38 582 TRP A N 1
ATOM 4362 C CA . TRP A 1 582 ? -14.944 3.503 22.042 1.00 83.38 582 TRP A CA 1
ATOM 4363 C C . TRP A 1 582 ? -15.662 2.615 21.011 1.00 83.38 582 TRP A C 1
ATOM 4365 O O . TRP A 1 582 ? -16.874 2.718 20.826 1.00 83.38 582 TRP A O 1
ATOM 4375 N N . PHE A 1 583 ? -14.899 1.774 20.297 1.00 68.06 583 PHE A N 1
ATOM 4376 C CA . PHE A 1 583 ? -15.407 0.896 19.225 1.00 68.06 583 PHE A CA 1
ATOM 4377 C C . PHE A 1 583 ? -16.531 -0.038 19.697 1.00 68.06 583 PHE A C 1
ATOM 4379 O O . PHE A 1 583 ? -17.497 -0.274 18.974 1.00 68.06 583 PHE A O 1
ATOM 4386 N N . VAL A 1 584 ? -16.422 -0.524 20.934 1.00 72.56 584 VAL A N 1
ATOM 4387 C CA . VAL A 1 584 ? -17.533 -1.080 21.707 1.00 72.56 584 VAL A CA 1
ATOM 4388 C C . VAL A 1 584 ? -17.929 -0.006 22.709 1.00 72.56 584 VAL A C 1
ATOM 4390 O O . VAL A 1 584 ? -17.086 0.435 23.483 1.00 72.56 584 VAL A O 1
ATOM 4393 N N . ALA A 1 585 ? -19.183 0.438 22.699 1.00 77.75 585 ALA A N 1
ATOM 4394 C CA . ALA A 1 585 ? -19.636 1.476 23.618 1.00 77.75 585 ALA A CA 1
ATOM 4395 C C . ALA A 1 585 ? -19.675 0.943 25.068 1.00 77.75 585 ALA A C 1
ATOM 4397 O O . ALA A 1 585 ? -20.422 -0.007 25.327 1.00 77.75 585 ALA A O 1
ATOM 4398 N N . PRO A 1 586 ? -18.940 1.547 26.026 1.00 84.19 586 PRO A N 1
ATOM 4399 C CA . PRO A 1 586 ? -19.131 1.260 27.443 1.00 84.19 586 PRO A CA 1
ATOM 4400 C C . PRO A 1 586 ? -20.545 1.639 27.891 1.00 84.19 586 PRO A C 1
ATOM 4402 O O . PRO A 1 586 ? -21.247 2.417 27.228 1.00 84.19 586 PRO A O 1
ATOM 4405 N N . GLN A 1 587 ? -20.972 1.077 29.021 1.00 87.75 587 GLN A N 1
ATOM 4406 C CA . GLN A 1 587 ? -22.225 1.494 29.645 1.00 87.75 587 GLN A CA 1
ATOM 4407 C C . GLN A 1 587 ? -22.078 2.915 30.219 1.00 87.75 587 GLN A C 1
ATOM 4409 O O . GLN A 1 587 ? -20.972 3.334 30.544 1.00 87.75 587 GLN A O 1
ATOM 4414 N N . PRO A 1 588 ? -23.168 3.688 30.354 1.00 91.94 588 PRO A N 1
ATOM 4415 C CA . PRO A 1 588 ? -23.132 4.922 31.131 1.00 91.94 588 PRO A CA 1
ATOM 4416 C C . PRO A 1 588 ? -22.838 4.612 32.605 1.00 91.94 588 PRO A C 1
ATOM 4418 O O . PRO A 1 588 ? -23.445 3.698 33.167 1.00 91.94 588 PRO A O 1
ATOM 4421 N N . GLY A 1 589 ? -21.965 5.392 33.241 1.00 93.75 589 GLY A N 1
ATOM 4422 C CA . GLY A 1 589 ? -21.569 5.177 34.634 1.00 93.75 589 GLY A CA 1
ATOM 4423 C C . GLY A 1 589 ? -20.085 5.415 34.901 1.00 93.75 589 GLY A C 1
ATOM 4424 O O . GLY A 1 589 ? -19.396 6.071 34.121 1.00 93.75 589 GLY A O 1
ATOM 4425 N N . LEU A 1 590 ? -19.619 4.899 36.039 1.00 96.00 590 LEU A N 1
ATOM 4426 C CA . LEU A 1 590 ? -18.226 4.982 36.472 1.00 96.00 590 LEU A CA 1
ATOM 4427 C C . LEU A 1 590 ? -17.444 3.754 36.019 1.00 96.00 590 LEU A C 1
ATOM 4429 O O . LEU A 1 590 ? -17.904 2.630 36.213 1.00 96.00 590 LEU A O 1
ATOM 4433 N N . HIS A 1 591 ? -16.255 3.999 35.477 1.00 96.00 591 HIS A N 1
ATOM 4434 C CA . HIS A 1 591 ? -15.332 2.978 34.997 1.00 96.00 591 HIS A CA 1
ATOM 4435 C C . HIS A 1 591 ? -13.909 3.288 35.464 1.00 96.00 591 HIS A C 1
ATOM 4437 O O . HIS A 1 591 ? -13.519 4.457 35.527 1.00 96.00 591 HIS A O 1
ATOM 4443 N N . SER A 1 592 ? -13.115 2.256 35.755 1.00 96.38 592 SER A N 1
ATOM 4444 C CA . SER A 1 592 ? -11.678 2.430 35.996 1.00 96.38 592 SER A CA 1
ATOM 4445 C C . SER A 1 592 ? -10.892 2.181 34.713 1.00 96.38 592 SER A C 1
ATOM 4447 O O . SER A 1 592 ? -11.051 1.149 34.063 1.00 96.38 592 SER A O 1
ATOM 4449 N N . LEU A 1 593 ? -10.041 3.134 34.341 1.00 96.38 593 LEU A N 1
ATOM 4450 C CA . LEU A 1 593 ? -9.100 3.003 33.235 1.00 96.38 593 LEU A CA 1
ATOM 4451 C C . LEU A 1 593 ? -7.692 2.874 33.805 1.00 96.38 593 LEU A C 1
ATOM 4453 O O . LEU A 1 593 ? -7.257 3.740 34.557 1.00 96.38 593 LEU A O 1
ATOM 4457 N N . GLU A 1 594 ? -6.964 1.837 33.417 1.00 97.06 594 GLU A N 1
ATOM 4458 C CA . GLU A 1 594 ? -5.540 1.685 33.711 1.00 97.06 594 GLU A CA 1
ATOM 4459 C C . GLU A 1 594 ? -4.765 1.562 32.398 1.00 97.06 594 GLU A C 1
ATOM 4461 O O . GLU A 1 594 ? -5.128 0.779 31.521 1.00 97.06 594 GLU A O 1
ATOM 4466 N N . VAL A 1 595 ? -3.703 2.350 32.252 1.00 96.62 595 VAL A N 1
ATOM 4467 C CA . VAL A 1 595 ? -2.765 2.288 31.128 1.00 96.62 595 VAL A CA 1
ATOM 4468 C C . VAL A 1 595 ? -1.424 1.835 31.683 1.00 96.62 595 VAL A C 1
ATOM 4470 O O . VAL A 1 595 ? -0.907 2.443 32.617 1.00 96.62 595 VAL A O 1
ATOM 4473 N N . ILE A 1 596 ? -0.868 0.774 31.107 1.00 95.94 596 ILE A N 1
ATOM 4474 C CA . ILE A 1 596 ? 0.405 0.167 31.489 1.00 95.94 596 ILE A CA 1
ATOM 4475 C C . ILE A 1 596 ? 1.305 0.176 30.255 1.00 95.94 596 ILE A C 1
ATOM 4477 O O . ILE A 1 596 ? 1.007 -0.472 29.249 1.00 95.94 596 ILE A O 1
ATOM 4481 N N . ALA A 1 597 ? 2.394 0.932 30.317 1.00 93.31 597 ALA A N 1
ATOM 4482 C CA . ALA A 1 597 ? 3.368 1.046 29.242 1.00 93.31 597 ALA A CA 1
ATOM 4483 C C . ALA A 1 597 ? 4.643 0.302 29.646 1.00 93.31 597 ALA A C 1
ATOM 4485 O O . ALA A 1 597 ? 5.242 0.626 30.670 1.00 93.31 597 ALA A O 1
ATOM 4486 N N . THR A 1 598 ? 5.040 -0.686 28.844 1.00 89.25 598 THR A N 1
ATOM 4487 C CA . THR A 1 598 ? 6.270 -1.463 29.035 1.00 89.25 598 THR A CA 1
ATOM 4488 C C . THR A 1 598 ? 7.162 -1.267 27.816 1.00 89.25 598 THR A C 1
ATOM 4490 O O . THR A 1 598 ? 6.685 -1.485 26.704 1.00 89.25 598 THR A O 1
ATOM 4493 N N . ASP A 1 599 ? 8.408 -0.837 28.004 1.00 81.50 599 ASP A N 1
ATOM 4494 C CA . ASP A 1 599 ? 9.388 -0.647 26.923 1.00 81.50 599 ASP A CA 1
ATOM 4495 C C . ASP A 1 599 ? 9.940 -1.989 26.385 1.00 81.50 599 ASP A C 1
ATOM 4497 O O . ASP A 1 599 ? 9.601 -3.077 26.868 1.00 81.50 599 ASP A O 1
ATOM 4501 N N . LEU A 1 600 ? 10.800 -1.932 25.363 1.00 72.50 600 LEU A N 1
ATOM 4502 C CA . LEU A 1 600 ? 11.503 -3.107 24.834 1.00 72.50 600 LEU A CA 1
ATOM 4503 C C . LEU A 1 600 ? 12.588 -3.654 25.784 1.00 72.50 600 LEU A C 1
ATOM 4505 O O . LEU A 1 600 ? 13.032 -4.788 25.600 1.00 72.50 600 LEU A O 1
ATOM 4509 N N . ALA A 1 601 ? 12.992 -2.895 26.805 1.00 64.56 601 ALA A N 1
ATOM 4510 C CA . ALA A 1 601 ? 13.887 -3.325 27.879 1.00 64.56 601 ALA A CA 1
ATOM 4511 C C . ALA A 1 601 ? 13.174 -4.058 29.038 1.00 64.56 601 ALA A C 1
ATOM 4513 O O . ALA A 1 601 ? 13.839 -4.615 29.913 1.00 64.56 601 ALA A O 1
ATOM 4514 N N . GLY A 1 602 ? 11.838 -4.057 29.069 1.00 74.19 602 GLY A N 1
ATOM 4515 C CA . GLY A 1 602 ? 11.018 -4.596 30.151 1.00 74.19 602 GLY A CA 1
ATOM 4516 C C . GLY A 1 602 ? 10.756 -3.645 31.330 1.00 74.19 602 GLY A C 1
ATOM 4517 O O . GLY A 1 602 ? 10.201 -4.095 32.335 1.00 74.19 602 GLY A O 1
ATOM 4518 N N . ARG A 1 603 ? 11.113 -2.354 31.256 1.00 81.31 603 ARG A N 1
ATOM 4519 C CA . ARG A 1 603 ? 10.708 -1.356 32.265 1.00 81.31 603 ARG A CA 1
ATOM 4520 C C . ARG A 1 603 ? 9.272 -0.958 32.042 1.00 81.31 603 ARG A C 1
ATOM 4522 O O . ARG A 1 603 ? 8.799 -0.887 30.914 1.00 81.31 603 ARG A O 1
ATOM 4529 N N . GLN A 1 604 ? 8.585 -0.671 33.138 1.00 92.88 604 GLN A N 1
ATOM 4530 C CA . GLN A 1 604 ? 7.154 -0.440 33.125 1.00 92.88 604 GLN A CA 1
ATOM 4531 C C . GLN A 1 604 ? 6.787 0.812 33.913 1.00 92.88 604 GLN A C 1
ATOM 4533 O O . GLN A 1 604 ? 7.278 1.026 35.022 1.00 92.88 604 GLN A O 1
ATOM 4538 N N . SER A 1 605 ? 5.848 1.578 33.373 1.00 95.62 605 SER A N 1
ATOM 4539 C CA . SER A 1 605 ? 5.047 2.538 34.124 1.00 95.62 605 SER A CA 1
ATOM 4540 C C . SER A 1 605 ? 3.565 2.189 34.011 1.00 95.62 605 SER A C 1
ATOM 4542 O O . SER A 1 605 ? 3.126 1.486 33.096 1.00 95.62 605 SER A O 1
ATOM 4544 N N . SER A 1 606 ? 2.779 2.665 34.971 1.00 96.56 606 SER A N 1
ATOM 4545 C CA . SER A 1 606 ? 1.329 2.497 34.987 1.00 96.56 606 SER A CA 1
ATOM 4546 C C . SER A 1 606 ? 0.655 3.769 35.482 1.00 96.56 606 SER A C 1
ATOM 4548 O O . SER A 1 606 ? 1.189 4.476 36.340 1.00 96.56 606 SER A O 1
ATOM 4550 N N . ARG A 1 607 ? -0.532 4.059 34.953 1.00 96.62 607 ARG A N 1
ATOM 4551 C CA . ARG A 1 607 ? -1.348 5.210 35.338 1.00 96.62 607 ARG A CA 1
ATOM 4552 C C . ARG A 1 607 ? -2.824 4.843 35.318 1.00 96.62 607 ARG A C 1
ATOM 4554 O O . ARG A 1 607 ? -3.280 4.186 34.385 1.00 96.62 607 ARG A O 1
ATOM 4561 N N . SER A 1 608 ? -3.561 5.296 36.327 1.00 96.56 608 SER A N 1
ATOM 4562 C CA . SER A 1 608 ? -4.981 4.987 36.499 1.00 96.56 608 SER A CA 1
ATOM 4563 C C . SER A 1 608 ? -5.827 6.259 36.508 1.00 96.56 608 SER A C 1
ATOM 4565 O O . SER A 1 608 ? -5.415 7.274 37.068 1.00 96.56 608 SER A O 1
ATOM 4567 N N . PHE A 1 609 ? -7.024 6.183 35.932 1.00 96.19 609 PHE A N 1
ATOM 4568 C CA . PHE A 1 609 ? -8.003 7.264 35.863 1.00 96.19 609 PHE A CA 1
ATOM 4569 C C . PHE A 1 609 ? -9.397 6.736 36.237 1.00 96.19 609 PHE A C 1
ATOM 4571 O O . PHE A 1 609 ? -9.768 5.626 35.848 1.00 96.19 609 PHE A O 1
ATOM 4578 N N . GLU A 1 610 ? -10.199 7.543 36.936 1.00 96.81 610 GLU A N 1
ATOM 4579 C CA . GLU A 1 610 ? -11.651 7.333 37.002 1.00 96.81 610 GLU A CA 1
ATOM 4580 C C . GLU A 1 610 ? -12.313 8.021 35.801 1.00 96.81 610 GLU A C 1
ATOM 4582 O O . GLU A 1 610 ? -12.167 9.233 35.611 1.00 96.81 610 GLU A O 1
ATOM 4587 N N . LEU A 1 611 ? -13.051 7.252 34.999 1.00 96.12 611 LEU A N 1
ATOM 4588 C CA . LEU A 1 611 ? -13.864 7.756 33.894 1.00 96.12 611 LEU A CA 1
ATOM 4589 C C . LEU A 1 611 ? -15.336 7.815 34.315 1.00 96.12 611 LEU A C 1
ATOM 4591 O O . LEU A 1 611 ? -15.847 6.871 34.919 1.00 96.12 611 LEU A O 1
ATOM 4595 N N . GLU A 1 612 ? -16.047 8.877 33.935 1.00 95.56 612 GLU A N 1
ATOM 4596 C CA . GLU A 1 612 ? -17.501 8.978 34.101 1.00 95.56 612 GLU A CA 1
ATOM 4597 C C . GLU A 1 612 ? -18.192 9.190 32.745 1.00 95.56 612 GLU A C 1
ATOM 4599 O O . GLU A 1 612 ? -18.125 10.262 32.139 1.00 95.56 612 GLU A O 1
ATOM 4604 N N . PHE A 1 613 ? -18.869 8.146 32.269 1.00 93.38 613 PHE A N 1
ATOM 4605 C CA . PHE A 1 613 ? -19.591 8.108 31.000 1.00 93.38 613 PHE A CA 1
ATOM 4606 C C . PHE A 1 613 ? -20.993 8.708 31.165 1.00 93.38 613 PHE A C 1
ATOM 4608 O O . PHE A 1 613 ? -21.912 8.047 31.662 1.00 93.38 613 PHE A O 1
ATOM 4615 N N . ARG A 1 614 ? -21.164 9.970 30.750 1.00 90.12 614 ARG A N 1
ATOM 4616 C CA . ARG A 1 614 ? -22.402 10.755 30.916 1.00 90.12 614 ARG A CA 1
ATOM 4617 C C . ARG A 1 614 ? -23.208 10.854 29.619 1.00 90.12 614 ARG A C 1
ATOM 4619 O O . ARG A 1 614 ? -22.684 11.307 28.600 1.00 90.12 614 ARG A O 1
ATOM 4626 N N . ARG A 1 615 ? -24.483 10.457 29.687 1.00 81.94 615 ARG A N 1
ATOM 4627 C CA . ARG A 1 615 ? -25.478 10.663 28.621 1.00 81.94 615 ARG A CA 1
ATOM 4628 C C . ARG A 1 615 ? -26.049 12.074 28.608 1.00 81.94 615 ARG A C 1
ATOM 4630 O O . ARG A 1 615 ? -26.146 12.657 29.708 1.00 81.94 615 ARG A O 1
#

Sequence (615 aa):
MLLLLALGSTVSRVATATQPAWPWPVPTDPAAITGTFMESRETRFHTGLDVRTAGQTGWPVISPVAGHVARLRCSARGYGLALYIADGAGHTVLFAHLDRFFAPAAERLAAAQSASGQYEQDLHFAPGEIPVSREQVVALSGETGTGAPHVHVEVRDAAQRVLNPADFFDVPDSIAPTIGALRLVAADPDAPLSRTVDGNGERVAARGQWIVEVLASDRTGYAPFPVAPRAVSLFVDGTLRYRLSNDVLAFSESRQMRLDQRPGRGGRWYRMQRRQGSTLPGRSGPGGLVTVSDRPVELRIVVEDAKGLRAGFGCVLLPEQPSRAVQGTSLRVEGPLLIAELAGSGEMPPLVEGPDGHHLLEAVDGGWRVGVEHRALADGLYKLLQRGEERASLELRFPAGGIDGGGGDGAPELLPAPGTWPGGALELRRTRIIPGAGLQAIGDALELVGHGFVPATALRFAASGPEYSLLMRHDGKGFKPMDVVEAGQASCDAFGTVALLLDTEPPSIGELDLDPATGRVLVHYRGPTESHGVPLPQWQPLQLSVLDLGSGLPETGPLVLLDGKRWPVRYDGERERLLLDWFVAPQPGLHSLEVIATDLAGRQSSRSFELEFRR

Radius of gyration: 32.77 Å; Cα contacts (8 Å, |Δi|>4): 1361; chains: 1; bounding box: 88×54×110 Å

Mean predicted aligned error: 16.9 Å

Secondary structure (DSSP, 8-state):
-PPPP------------PPPPBPPSSSS-GGGEEE-TT-B-SSSB--SEEEE-TT-S-PEEE-SS-EEEEEEEE-SBTT-EEEEEE-SSS-EEEEEEEEEE-HHHHHHHHHHHHHH--S-EEEE--TTSSEE-TT-EEEEEB-TBTSS-EEEEEEE-TT-PEE-GGGTB------PPEEEEEEEEESSTT---EEEE-STTEEEE--EEEEEEEEEEB--SS-SSPBPPSEEEEEETTEEEEEEE-SEE-GGGGGGHHHHEEEETTEEEEESSPPTT---TT-BSS--EEEESSS-EEEEEEEE-TT--EEEEEEEEESPPPP------EEEEETTEEEEEEE--SPPPPP---TT---EEEEETTEEEEE--TTSHHHHHHHHGGG---------PPPS--------S-----PSPPPEETTEEEEEEEEPPPP-TT-----EEEEEEEES----S-EEEE---TTEEEEEEE-SSSEEEPPP-STTEEEESS-EEEEEEE---PPEE---PPPTTTSSEEEEB--S-EETTEE--SB--EEEEEE-SSS---TT--EEEETTEE---EEEGGGTEEEE--SSPPPSEEEEEEEEEE-TTS-EEEEEEEEEEE-